Protein AF-A0A812ZUU6-F1 (afdb_monomer)

Sequence (434 aa):
MGDPSESELASIATLGDAANRVGLSGTDDDLQTRRGSFFTQLGVNSATNVSTTASPSPKATSSAASRKIKLNQVVSQVDETEIEPLSEADLLIMFARYEALFGKGQRPPNNREPTSEQLAALRSLIASNQVPYADFAIFSSYGTRIQKKLRFQGLALSRSGELVQTEMYGPSSLSSWKVSYGVYLNAMIMLDAADLGPLLQYRARIERMHERYGERTWALLYQADVRARLEELPRVRLELKLAHNAAISAAGTTPYDDARPWNEALRVLADRDKFWTEEFMEPAILIAADKTTVRMAIDNDAVIDRATPVSAAEGQRQNQLSGDEGMFKARPRNINRTGRYHEIAEGKYVLNRTGYKLCGAFQEGKCTETVQGTWCGKTPDLAHQCARCLGAHGMWKCPHADMPRVGWAEKKGKGKDKGDKGKGKGKRPRSIPY

Structure (mmCIF, N/CA/C/O backbone):
data_AF-A0A812ZUU6-F1
#
_entry.id   AF-A0A812ZUU6-F1
#
loop_
_atom_site.group_PDB
_atom_site.id
_atom_site.type_symbol
_atom_site.label_atom_id
_atom_site.label_alt_id
_atom_site.label_comp_id
_atom_site.label_asym_id
_atom_site.label_entity_id
_atom_site.label_seq_id
_atom_site.pdbx_PDB_ins_code
_atom_site.Cartn_x
_atom_site.Cartn_y
_atom_site.Cartn_z
_atom_site.occupancy
_atom_site.B_iso_or_equiv
_atom_site.auth_seq_id
_atom_site.auth_comp_id
_atom_site.auth_asym_id
_atom_site.auth_atom_id
_atom_site.pdbx_PDB_model_num
ATOM 1 N N . MET A 1 1 ? -17.576 -3.632 47.192 1.00 53.72 1 MET A N 1
ATOM 2 C CA . MET A 1 1 ? -18.615 -2.656 46.806 1.00 53.72 1 MET A CA 1
ATOM 3 C C . MET A 1 1 ? -19.671 -3.445 46.063 1.00 53.72 1 MET A C 1
ATOM 5 O O . MET A 1 1 ? -19.279 -4.216 45.200 1.00 53.72 1 MET A O 1
ATOM 9 N N . GLY A 1 2 ? -20.935 -3.374 46.484 1.00 68.75 2 GLY A N 1
ATOM 10 C CA . GLY A 1 2 ? -22.025 -4.034 45.759 1.00 68.75 2 GLY A CA 1
ATOM 11 C C . GLY A 1 2 ? -22.258 -3.364 44.407 1.00 68.75 2 GLY A C 1
ATOM 12 O O . GLY A 1 2 ? -21.901 -2.193 44.245 1.00 68.75 2 GLY A O 1
ATOM 13 N N . ASP A 1 3 ? -22.818 -4.109 43.457 1.00 70.50 3 ASP A N 1
ATOM 14 C CA . ASP A 1 3 ? -23.158 -3.563 42.146 1.00 70.50 3 ASP A CA 1
ATOM 15 C C . ASP A 1 3 ? -24.178 -2.419 42.292 1.00 70.50 3 ASP A C 1
ATOM 17 O O . ASP A 1 3 ? -25.116 -2.529 43.091 1.00 70.50 3 ASP A O 1
ATOM 21 N N . PRO A 1 4 ? -23.984 -1.296 41.576 1.00 75.19 4 PRO A N 1
ATOM 22 C CA . PRO A 1 4 ? -24.876 -0.147 41.654 1.00 75.19 4 PRO A CA 1
ATOM 23 C C . PRO A 1 4 ? -26.275 -0.513 41.150 1.00 75.19 4 PRO A C 1
ATOM 25 O O . PRO A 1 4 ? -26.420 -1.144 40.104 1.00 75.19 4 PRO A O 1
ATOM 28 N N . SER A 1 5 ? -27.309 -0.077 41.871 1.00 82.94 5 SER A N 1
ATOM 29 C CA . SER A 1 5 ? -28.690 -0.202 41.396 1.00 82.94 5 SER A CA 1
ATOM 30 C C . SER A 1 5 ? -28.923 0.660 40.146 1.00 82.94 5 SER A C 1
ATOM 32 O O . SER A 1 5 ? -28.261 1.677 39.929 1.00 82.94 5 SER A O 1
ATOM 34 N N . GLU A 1 6 ? -29.895 0.285 39.318 1.00 72.25 6 GLU A N 1
ATOM 35 C CA . GLU A 1 6 ? -30.216 0.990 38.067 1.00 72.25 6 GLU A CA 1
ATOM 36 C C . GLU A 1 6 ? -30.629 2.458 38.312 1.00 72.25 6 GLU A C 1
ATOM 38 O O . GLU A 1 6 ? -30.250 3.362 37.568 1.00 72.25 6 GLU A O 1
ATOM 43 N N . SER A 1 7 ? -31.298 2.723 39.440 1.00 75.31 7 SER A N 1
ATOM 44 C CA . SER A 1 7 ? -31.633 4.074 39.907 1.00 75.31 7 SER A CA 1
ATOM 45 C C . SER A 1 7 ? -30.414 4.901 40.321 1.00 75.31 7 SER A C 1
ATOM 47 O O . SER A 1 7 ? -30.426 6.123 40.201 1.00 75.31 7 SER A O 1
ATOM 49 N N . GLU A 1 8 ? -29.354 4.259 40.812 1.00 72.12 8 GLU A N 1
ATOM 50 C CA . GLU A 1 8 ? -28.120 4.949 41.187 1.00 72.12 8 GLU A CA 1
ATOM 51 C C . GLU A 1 8 ? -27.286 5.328 39.965 1.00 72.12 8 GLU A C 1
ATOM 53 O O . GLU A 1 8 ? -26.711 6.415 39.935 1.00 72.12 8 GLU A O 1
ATOM 58 N N . LEU A 1 9 ? -27.243 4.471 38.945 1.00 74.94 9 LEU A N 1
ATOM 59 C CA . LEU A 1 9 ? -26.586 4.789 37.675 1.00 74.94 9 LEU A CA 1
ATOM 60 C C . LEU A 1 9 ? -27.275 5.962 36.969 1.00 74.94 9 LEU A C 1
ATOM 62 O O . LEU A 1 9 ? -26.594 6.840 36.447 1.00 74.94 9 LEU A O 1
ATOM 66 N N . ALA A 1 10 ? -28.607 6.032 37.041 1.00 78.44 10 ALA A N 1
ATOM 67 C CA . ALA A 1 10 ? -29.386 7.138 36.487 1.00 78.44 10 ALA A CA 1
ATOM 68 C C . ALA A 1 10 ? -29.105 8.494 37.168 1.00 78.44 10 ALA A C 1
ATOM 70 O O . ALA A 1 10 ? -29.356 9.539 36.573 1.00 78.44 10 ALA A O 1
ATOM 71 N N . SER A 1 11 ? -28.571 8.496 38.396 1.00 78.31 11 SER A N 1
ATOM 72 C CA . SER A 1 11 ? -28.244 9.728 39.134 1.00 78.31 11 SER A CA 1
ATOM 73 C C . SER A 1 11 ? -26.885 10.345 38.769 1.00 78.31 11 SER A C 1
ATOM 75 O O . SER A 1 11 ? -26.598 11.471 39.169 1.00 78.31 11 SER A O 1
ATOM 77 N N . ILE A 1 12 ? -26.045 9.635 38.003 1.00 83.25 12 ILE A N 1
ATOM 78 C CA . ILE A 1 12 ? -24.722 10.107 37.576 1.00 83.25 12 ILE A CA 1
ATOM 79 C C . ILE A 1 12 ? -24.875 10.836 36.235 1.00 83.25 12 ILE A C 1
ATOM 81 O O . ILE A 1 12 ? -24.745 10.236 35.170 1.00 83.25 12 ILE A O 1
ATOM 85 N N . ALA A 1 13 ? -25.177 12.133 36.283 1.00 78.75 13 ALA A N 1
ATOM 86 C CA . ALA A 1 13 ? -25.381 12.945 35.080 1.00 78.75 13 ALA A CA 1
ATOM 87 C C . ALA A 1 13 ? -24.087 13.608 34.588 1.00 78.75 13 ALA A C 1
ATOM 89 O O . ALA A 1 13 ? -23.947 13.917 33.404 1.00 78.75 13 ALA A O 1
ATOM 90 N N . THR A 1 14 ? -23.133 13.833 35.492 1.00 81.62 14 THR A N 1
ATOM 91 C CA . THR A 1 14 ? -21.873 14.508 35.193 1.00 81.62 14 THR A CA 1
ATOM 92 C C . THR A 1 14 ? -20.665 13.695 35.648 1.00 81.62 14 THR A C 1
ATOM 94 O O . THR A 1 14 ? -20.725 12.858 36.552 1.00 81.62 14 THR A O 1
ATOM 97 N N . LEU A 1 15 ? -19.513 13.998 35.049 1.00 77.19 15 LEU A N 1
ATOM 98 C CA . LEU A 1 15 ? -18.213 13.496 35.501 1.00 77.19 15 LEU A CA 1
ATOM 99 C C . LEU A 1 15 ? -17.936 13.878 36.971 1.00 77.19 15 LEU A C 1
ATOM 101 O O . LEU A 1 15 ? -17.306 13.114 37.704 1.00 77.19 15 LEU A O 1
ATOM 105 N N . GLY A 1 16 ? -18.481 15.013 37.422 1.00 79.62 16 GLY A N 1
ATOM 106 C CA . GLY A 1 16 ? -18.464 15.448 38.816 1.00 79.62 16 GLY A CA 1
ATOM 107 C C . GLY A 1 16 ? -19.248 14.535 39.762 1.00 79.62 16 GLY A C 1
ATOM 108 O O . GLY A 1 16 ? -18.782 14.268 40.872 1.00 79.62 16 GLY A O 1
ATOM 109 N N . ASP A 1 17 ? -20.392 14.012 39.326 1.00 80.00 17 ASP A N 1
ATOM 110 C CA . ASP A 1 17 ? -21.218 13.083 40.111 1.00 80.00 17 ASP A CA 1
ATOM 111 C C . ASP A 1 17 ? -20.535 11.720 40.240 1.00 80.00 17 ASP A C 1
ATOM 113 O O . ASP A 1 17 ? -20.498 11.128 41.322 1.00 80.00 17 ASP A O 1
ATOM 117 N N . ALA A 1 18 ? -19.897 11.265 39.156 1.00 81.88 18 ALA A N 1
ATOM 118 C CA . ALA A 1 18 ? -19.089 10.051 39.161 1.00 81.88 18 ALA A CA 1
ATOM 119 C C . ALA A 1 18 ? -17.910 10.174 40.140 1.00 81.88 18 ALA A C 1
ATOM 121 O O . ALA A 1 18 ? -17.687 9.272 40.949 1.00 81.88 18 ALA A O 1
ATOM 122 N N . ALA A 1 19 ? -17.200 11.309 40.123 1.00 82.38 19 ALA A N 1
ATOM 123 C CA . ALA A 1 19 ? -16.091 11.584 41.037 1.00 82.38 19 ALA A CA 1
ATOM 124 C C . ALA A 1 19 ? -16.537 11.650 42.509 1.00 82.38 19 ALA A C 1
ATOM 126 O O . ALA A 1 19 ? -15.850 11.120 43.385 1.00 82.38 19 ALA A O 1
ATOM 127 N N . ASN A 1 20 ? -17.711 12.226 42.787 1.00 82.12 20 ASN A N 1
ATOM 128 C CA . ASN A 1 20 ? -18.296 12.229 44.130 1.00 82.12 20 ASN A CA 1
ATOM 129 C C . ASN A 1 20 ? -18.613 10.809 44.616 1.00 82.12 20 ASN A C 1
ATOM 131 O O . ASN A 1 20 ? -18.314 10.470 45.761 1.00 82.12 20 ASN A O 1
ATOM 135 N N . ARG A 1 21 ? -19.152 9.950 43.741 1.00 79.94 21 ARG A N 1
ATOM 136 C CA . ARG A 1 21 ? -19.482 8.558 44.077 1.00 79.94 21 ARG A CA 1
ATOM 137 C C . ARG A 1 21 ? -18.256 7.735 44.469 1.00 79.94 21 ARG A C 1
ATOM 139 O O . ARG A 1 21 ? -18.333 6.932 45.395 1.00 79.94 21 ARG A O 1
ATOM 146 N N . VAL A 1 22 ? -17.127 7.932 43.791 1.00 82.88 22 VAL A N 1
ATOM 147 C CA . VAL A 1 22 ? -15.868 7.236 44.119 1.00 82.88 22 VAL A CA 1
ATOM 148 C C . VAL A 1 22 ? -15.087 7.901 45.263 1.00 82.88 22 VAL A C 1
ATOM 150 O O . VAL A 1 22 ? -13.977 7.475 45.579 1.00 82.88 22 VAL A O 1
ATOM 153 N N . GLY A 1 23 ? -15.657 8.926 45.908 1.00 82.94 23 GLY A N 1
ATOM 154 C CA . GLY A 1 23 ? -15.071 9.588 47.073 1.00 82.94 23 GLY A CA 1
ATOM 155 C C . GLY A 1 23 ? -13.882 10.495 46.750 1.00 82.94 23 GLY A C 1
ATOM 156 O O . GLY A 1 23 ? -13.034 10.722 47.615 1.00 82.94 23 GLY A O 1
ATOM 157 N N . LEU A 1 24 ? -13.785 11.008 45.518 1.00 83.31 24 LEU A N 1
ATOM 158 C CA . LEU A 1 24 ? -12.762 11.991 45.164 1.00 83.31 24 LEU A CA 1
ATOM 159 C C . LEU A 1 24 ? -13.146 13.356 45.744 1.00 83.31 24 LEU A C 1
ATOM 161 O O . LEU A 1 24 ? -14.126 13.971 45.331 1.00 83.31 24 LEU A O 1
ATOM 165 N N . SER A 1 25 ? -12.357 13.836 46.704 1.00 80.62 25 SER A N 1
ATOM 166 C CA . SER A 1 25 ? -12.522 15.151 47.324 1.00 80.62 25 SER A CA 1
ATOM 167 C C . SER A 1 25 ? -11.703 16.231 46.608 1.00 80.62 25 SER A C 1
ATOM 169 O O . SER A 1 25 ? -10.634 15.952 46.053 1.00 80.62 25 SER A O 1
ATOM 171 N N . GLY A 1 26 ? -12.200 17.472 46.644 1.00 82.62 26 GLY A N 1
ATOM 172 C CA . GLY A 1 26 ? -11.538 18.651 46.075 1.00 82.62 26 GLY A CA 1
ATOM 173 C C . GLY A 1 26 ? -12.403 19.437 45.094 1.00 82.62 26 GLY A C 1
ATOM 174 O O . GLY A 1 26 ? -13.561 19.091 44.870 1.00 82.62 26 GLY A O 1
ATOM 175 N N . THR A 1 27 ? -11.834 20.494 44.517 1.00 80.06 27 THR A N 1
ATOM 176 C CA . THR A 1 27 ? -12.440 21.256 43.416 1.00 80.06 27 THR A CA 1
ATOM 177 C C . THR A 1 27 ? -11.918 20.750 42.072 1.00 80.06 27 THR A C 1
ATOM 179 O O . THR A 1 27 ? -10.781 20.287 41.982 1.00 80.06 27 THR A O 1
ATOM 182 N N . ASP A 1 28 ? -12.740 20.845 41.026 1.00 78.56 28 ASP A N 1
ATOM 183 C CA . ASP A 1 28 ? -12.438 20.272 39.702 1.00 78.56 28 ASP A CA 1
ATOM 184 C C . ASP A 1 28 ? -11.183 20.887 39.061 1.00 78.56 28 ASP A C 1
ATOM 186 O O . ASP A 1 28 ? -10.460 20.200 38.345 1.00 78.56 28 ASP A O 1
ATOM 190 N N . ASP A 1 29 ? -10.878 22.141 39.406 1.00 74.19 29 ASP A N 1
ATOM 191 C CA . ASP A 1 29 ? -9.773 22.913 38.828 1.00 74.19 29 ASP A CA 1
ATOM 192 C C . ASP A 1 29 ? -8.495 22.923 39.693 1.00 74.19 29 ASP A C 1
ATOM 194 O O . ASP A 1 29 ? -7.501 23.552 39.325 1.00 74.19 29 ASP A O 1
ATOM 198 N N . ASP A 1 30 ? -8.490 22.255 40.857 1.00 80.50 30 ASP A N 1
ATOM 199 C CA . ASP A 1 30 ? -7.316 22.222 41.741 1.00 80.50 30 ASP A CA 1
ATOM 200 C C . ASP A 1 30 ? -6.500 20.936 41.563 1.00 80.50 30 ASP A C 1
ATOM 202 O O . ASP A 1 30 ? -6.838 19.872 42.094 1.00 80.50 30 ASP A O 1
ATOM 206 N N . LEU A 1 31 ? -5.366 21.067 40.869 1.00 77.50 31 LEU A N 1
ATOM 207 C CA . LEU A 1 31 ? -4.384 20.005 40.625 1.00 77.50 31 LEU A CA 1
ATOM 208 C C . LEU A 1 31 ? -3.803 19.376 41.897 1.00 77.50 31 LEU A C 1
ATOM 210 O O . LEU A 1 31 ? -3.279 18.264 41.830 1.00 77.50 31 LEU A O 1
ATOM 214 N N . GLN A 1 32 ? -3.864 20.066 43.038 1.00 79.56 32 GLN A N 1
ATOM 215 C CA . GLN A 1 32 ? -3.385 19.535 44.316 1.00 79.56 32 GLN A CA 1
ATOM 216 C C . GLN A 1 32 ? -4.395 18.586 44.968 1.00 79.56 32 GLN A C 1
ATOM 218 O O . GLN A 1 32 ? -4.045 17.827 45.875 1.00 79.56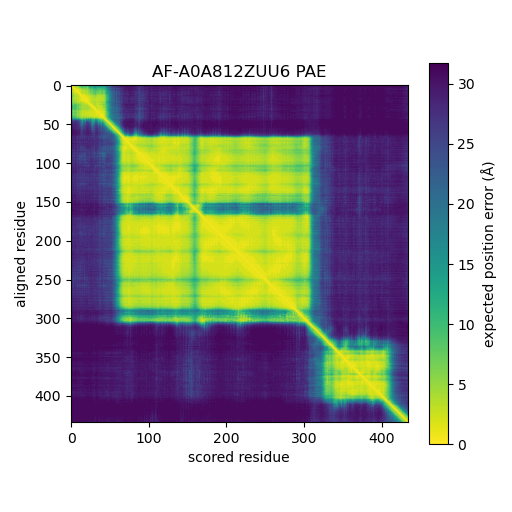 32 GLN A O 1
ATOM 223 N N . THR A 1 33 ? -5.643 18.583 44.500 1.00 84.31 33 THR A N 1
ATOM 224 C CA . THR A 1 33 ? -6.670 17.660 44.978 1.00 84.31 33 THR A CA 1
ATOM 225 C C . THR A 1 33 ? -6.730 16.407 44.113 1.00 84.31 33 THR A C 1
ATOM 227 O O . THR A 1 33 ? -6.472 16.430 42.908 1.00 84.31 33 THR A O 1
ATOM 230 N N . ARG A 1 34 ? -7.111 15.274 44.721 1.00 80.94 34 ARG A N 1
ATOM 231 C CA . ARG A 1 34 ? -7.276 14.010 43.983 1.00 80.94 34 ARG A CA 1
ATOM 232 C C . ARG A 1 34 ? -8.322 14.139 42.876 1.00 80.94 34 ARG A C 1
ATOM 234 O O . ARG A 1 34 ? -8.164 13.530 41.824 1.00 80.94 34 ARG A O 1
ATOM 241 N N . ARG A 1 35 ? -9.359 14.947 43.113 1.00 83.88 35 ARG A N 1
ATOM 242 C CA . ARG A 1 35 ? -10.421 15.236 42.151 1.00 83.88 35 ARG A CA 1
ATOM 243 C C . ARG A 1 35 ? -9.925 16.071 40.963 1.00 83.88 35 ARG A C 1
ATOM 245 O O . ARG A 1 35 ? -10.105 15.635 39.830 1.00 83.88 35 ARG A O 1
ATOM 252 N N . GLY A 1 36 ? -9.231 17.187 41.189 1.00 81.62 36 GLY A N 1
ATOM 253 C CA . GLY A 1 36 ? -8.725 18.018 40.087 1.00 81.62 36 GLY A CA 1
ATOM 254 C C . GLY A 1 36 ? -7.583 17.373 39.289 1.00 81.62 36 GLY A C 1
ATOM 255 O O . GLY A 1 36 ? -7.531 17.488 38.063 1.00 81.62 36 GLY A O 1
ATOM 256 N N . SER A 1 37 ? -6.716 16.586 39.939 1.00 81.25 37 SER A N 1
ATOM 257 C CA . SER A 1 37 ? -5.702 15.781 39.238 1.00 81.25 37 SER A CA 1
ATOM 258 C C . SER A 1 37 ? -6.334 14.718 38.323 1.00 81.25 37 SER A C 1
ATOM 260 O O . SER A 1 37 ? -5.906 14.555 37.179 1.00 81.25 37 SER A O 1
ATOM 262 N N . PHE A 1 38 ? -7.394 14.047 38.790 1.00 81.31 38 PHE A N 1
ATOM 263 C CA . PHE A 1 38 ? -8.154 13.073 38.002 1.00 81.31 38 PHE A CA 1
ATOM 264 C C . PHE A 1 38 ? -8.824 13.715 36.777 1.00 81.31 38 PHE A C 1
ATOM 266 O O . PHE A 1 38 ? -8.676 13.204 35.668 1.00 81.31 38 PHE A O 1
ATOM 273 N N . PHE A 1 39 ? -9.486 14.867 36.929 1.00 81.25 39 PHE A N 1
ATOM 274 C CA . PHE A 1 39 ? -10.107 15.560 35.790 1.00 81.25 39 PHE A CA 1
ATOM 275 C C . PHE A 1 39 ? -9.096 16.090 34.772 1.00 81.25 39 PHE A C 1
ATOM 277 O O . PHE A 1 39 ? -9.341 16.012 33.567 1.00 81.25 39 PHE A O 1
ATOM 284 N N . THR A 1 40 ? -7.920 16.518 35.234 1.00 80.06 40 THR A N 1
ATOM 285 C CA . THR A 1 40 ? -6.826 16.943 34.350 1.00 80.06 40 THR A CA 1
ATOM 286 C 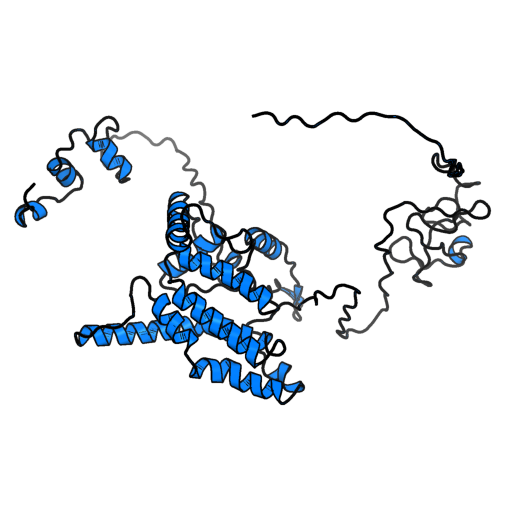C . THR A 1 40 ? -6.277 15.777 33.527 1.00 80.06 40 THR A C 1
ATOM 288 O O . THR A 1 40 ? -6.041 15.929 32.330 1.00 80.06 40 THR A O 1
ATOM 291 N N . GLN A 1 41 ? -6.114 14.592 34.127 1.00 78.00 41 GLN A N 1
ATOM 292 C CA . GLN A 1 41 ? -5.703 13.388 33.389 1.00 78.00 41 GLN A CA 1
ATOM 293 C C . GLN A 1 41 ? -6.737 12.956 32.342 1.00 78.00 41 GLN A C 1
ATOM 295 O O . GLN A 1 41 ? -6.366 12.383 31.320 1.00 78.00 41 GLN A O 1
ATOM 300 N N . LEU A 1 42 ? -8.015 13.262 32.572 1.00 76.56 42 LEU A N 1
ATOM 301 C CA . LEU A 1 42 ? -9.104 13.007 31.630 1.00 76.56 42 LEU A CA 1
ATOM 302 C C . LEU A 1 42 ? -9.293 14.124 30.588 1.00 76.56 42 LEU A C 1
ATOM 304 O O . LEU A 1 42 ? -10.179 14.018 29.744 1.00 76.56 42 LEU A O 1
ATOM 308 N N . GLY A 1 43 ? -8.471 15.180 30.619 1.00 68.06 43 GLY A N 1
ATOM 309 C CA . GLY A 1 43 ? -8.538 16.292 29.667 1.00 68.06 43 GLY A CA 1
ATOM 310 C C . GLY A 1 43 ? -9.768 17.192 29.830 1.00 68.06 43 GLY A C 1
ATOM 311 O O . GLY A 1 43 ? -10.097 17.946 28.913 1.00 68.06 43 GLY A O 1
ATOM 312 N N . VAL A 1 44 ? -10.452 17.128 30.977 1.00 64.81 44 VAL A N 1
ATOM 313 C CA . VAL A 1 44 ? -11.629 17.951 31.273 1.00 64.81 44 VAL A CA 1
ATOM 314 C C . VAL A 1 44 ? -11.158 19.285 31.852 1.00 64.81 44 VAL A C 1
ATOM 316 O O . VAL A 1 44 ? -11.031 19.440 33.060 1.00 64.81 44 VAL A O 1
ATOM 319 N N . ASN A 1 45 ? -10.872 20.254 30.982 1.00 49.34 45 ASN A N 1
ATOM 320 C CA . ASN A 1 45 ? -10.666 21.642 31.398 1.00 49.34 45 ASN A CA 1
ATOM 321 C C . ASN A 1 45 ? -12.029 22.345 31.442 1.00 49.34 45 ASN A C 1
ATOM 323 O O . ASN A 1 45 ? -12.578 22.697 30.395 1.00 49.34 45 ASN A O 1
ATOM 327 N N . SER A 1 46 ? -12.583 22.551 32.637 1.00 41.31 46 SER A N 1
ATOM 328 C CA . SER A 1 46 ? -13.808 23.333 32.827 1.00 41.31 46 SER A CA 1
ATOM 329 C C . SER A 1 46 ? -13.528 24.817 32.580 1.00 41.31 46 SER A C 1
ATOM 331 O O . SER A 1 46 ? -13.133 25.557 33.473 1.00 41.31 46 SER A O 1
ATOM 333 N N . ALA A 1 47 ? -13.740 25.285 31.351 1.00 37.81 47 ALA A N 1
ATOM 334 C CA . ALA A 1 47 ? -13.734 26.709 31.030 1.00 37.81 47 ALA A CA 1
ATOM 335 C C . ALA A 1 47 ? -15.109 27.154 30.518 1.00 37.81 47 ALA A C 1
ATOM 337 O O . ALA A 1 47 ? -15.327 27.215 29.316 1.00 37.81 47 ALA A O 1
ATOM 338 N N . THR A 1 48 ? -16.011 27.487 31.446 1.00 33.28 48 THR A N 1
ATOM 339 C CA . THR A 1 48 ? -17.192 28.375 31.297 1.00 33.28 48 THR A CA 1
ATOM 340 C C . THR A 1 48 ? -17.775 28.541 32.708 1.00 33.28 48 THR A C 1
ATOM 342 O O . THR A 1 48 ? -17.935 27.539 33.386 1.00 33.28 48 THR A O 1
ATOM 345 N N . ASN A 1 49 ? -18.128 29.690 33.284 1.00 33.94 49 ASN A N 1
ATOM 346 C CA . ASN A 1 49 ? -18.556 30.993 32.786 1.00 33.94 49 ASN A CA 1
ATOM 347 C C . ASN A 1 49 ? -18.409 31.989 33.960 1.00 33.94 49 ASN A C 1
ATOM 349 O O . ASN A 1 49 ? -19.070 31.795 34.978 1.00 33.94 49 ASN A O 1
ATOM 353 N N . VAL A 1 50 ? -17.636 33.074 33.835 1.00 31.98 50 VAL A N 1
ATOM 354 C CA . VAL A 1 50 ? -17.854 34.280 34.660 1.00 31.98 50 VAL A CA 1
ATOM 355 C C . VAL A 1 50 ? -17.691 35.509 33.776 1.00 31.98 50 VAL A C 1
ATOM 357 O O . VAL A 1 50 ? -16.625 35.781 33.230 1.00 31.98 50 VAL A O 1
ATOM 360 N N . SER A 1 51 ? -18.799 36.231 33.634 1.00 32.28 51 SER A N 1
ATOM 361 C CA . SER A 1 51 ? -18.901 37.526 32.978 1.00 32.28 51 SER A CA 1
ATOM 362 C C . SER A 1 51 ? -18.278 38.605 33.863 1.00 32.28 51 SER A C 1
ATOM 364 O O . SER A 1 51 ? -18.851 38.964 34.889 1.00 32.28 51 SER A O 1
ATOM 366 N N . THR A 1 52 ? -17.152 39.175 33.441 1.00 29.88 52 THR A N 1
ATOM 367 C CA . THR A 1 52 ? -16.707 40.503 33.882 1.00 29.88 52 THR A CA 1
ATOM 368 C C . THR A 1 52 ? -16.219 41.305 32.683 1.00 29.88 52 THR A C 1
ATOM 370 O O . THR A 1 52 ? -15.317 40.922 31.943 1.00 29.88 52 THR A O 1
ATOM 373 N N . THR A 1 53 ? -16.878 42.441 32.482 1.00 34.22 53 THR A N 1
ATOM 374 C CA . THR A 1 53 ? -16.579 43.462 31.482 1.00 34.22 53 THR A CA 1
ATOM 375 C C . THR A 1 53 ? -15.194 44.063 31.717 1.00 34.22 53 THR A C 1
ATOM 377 O O . THR A 1 53 ? -15.005 44.831 32.660 1.00 34.22 53 THR A O 1
ATOM 380 N N . ALA A 1 54 ? -14.248 43.769 30.828 1.00 31.75 54 ALA A N 1
ATOM 381 C CA . ALA A 1 54 ? -13.032 44.552 30.642 1.00 31.75 54 ALA A CA 1
ATOM 382 C C . ALA A 1 54 ? -12.697 44.632 29.144 1.00 31.75 54 ALA A C 1
ATOM 384 O O . ALA A 1 54 ? -12.742 43.637 28.424 1.00 31.75 54 ALA A O 1
ATOM 385 N N . SER A 1 55 ? -12.415 45.855 28.695 1.00 29.30 55 SER A N 1
ATOM 386 C CA . SER A 1 55 ? -12.159 46.261 27.307 1.00 29.30 55 SER A CA 1
ATOM 387 C C . SER A 1 55 ? -11.072 45.413 26.615 1.00 29.30 55 SER A C 1
ATOM 389 O O . SER A 1 55 ? -10.074 45.079 27.260 1.00 29.30 55 SER A O 1
ATOM 391 N N . PRO A 1 56 ? -11.200 45.078 25.315 1.00 38.69 56 PRO A N 1
ATOM 392 C CA . PRO A 1 56 ? -10.260 44.184 24.654 1.00 38.69 56 PRO A CA 1
ATOM 393 C C . PRO A 1 56 ? -8.975 44.922 24.255 1.00 38.69 56 PRO A C 1
ATOM 395 O O . PRO A 1 56 ? -8.964 45.741 23.339 1.00 38.69 56 PRO A O 1
ATOM 398 N N . SER A 1 57 ? -7.861 44.567 24.896 1.00 31.94 57 SER A N 1
ATOM 399 C CA . SER A 1 57 ? -6.549 44.648 24.243 1.00 31.94 57 SER A CA 1
ATOM 400 C C . SER A 1 57 ? -6.450 43.509 23.224 1.00 31.94 57 SER A C 1
ATOM 402 O O . SER A 1 57 ? -6.796 42.373 23.568 1.00 31.94 57 SER A O 1
ATOM 404 N N . PRO A 1 58 ? -5.977 43.752 21.988 1.00 37.94 58 PRO A N 1
ATOM 405 C CA . PRO A 1 58 ? -5.913 42.721 20.967 1.00 37.94 58 PRO A CA 1
ATOM 406 C C . PRO A 1 58 ? -4.804 41.734 21.337 1.00 37.94 58 PRO A C 1
ATOM 408 O O . PRO A 1 58 ? -3.624 41.960 21.072 1.00 37.94 58 PRO A O 1
ATOM 411 N N . LYS A 1 59 ? -5.174 40.613 21.962 1.00 34.69 59 LYS A N 1
ATOM 412 C CA . LYS A 1 59 ? -4.317 39.431 21.946 1.00 34.69 59 LYS A CA 1
ATOM 413 C C . LYS A 1 59 ? -4.322 38.923 20.515 1.00 34.69 59 LYS A C 1
ATOM 415 O O . LYS A 1 59 ? -5.309 38.360 20.055 1.00 34.69 59 LYS A O 1
ATOM 420 N N . ALA A 1 60 ? -3.218 39.165 19.820 1.00 39.41 60 ALA A N 1
ATOM 421 C CA . ALA A 1 60 ? -2.897 38.479 18.587 1.00 39.41 60 ALA A CA 1
ATOM 422 C C . ALA A 1 60 ? -2.922 36.969 18.862 1.00 39.41 60 ALA A C 1
ATOM 424 O O . ALA A 1 60 ? -1.989 36.405 19.431 1.00 39.41 60 ALA A O 1
ATOM 425 N N . THR A 1 61 ? -4.015 36.316 18.486 1.00 35.56 61 THR A N 1
ATOM 426 C CA . THR A 1 61 ? -4.056 34.875 18.289 1.00 35.56 61 THR A CA 1
ATOM 427 C C . THR A 1 61 ? -3.198 34.603 17.065 1.00 35.56 61 THR A C 1
ATOM 429 O O . THR A 1 61 ? -3.664 34.623 15.930 1.00 35.56 61 THR A O 1
ATOM 432 N N . SER A 1 62 ? -1.906 34.370 17.277 1.00 40.53 62 SER A N 1
ATOM 433 C CA . SER A 1 62 ? -1.133 33.604 16.315 1.00 40.53 62 SER A CA 1
ATOM 434 C C . SER A 1 62 ? -1.695 32.184 16.355 1.00 40.53 62 SER A C 1
ATOM 436 O O . SER A 1 62 ? -1.255 31.356 17.152 1.00 40.53 62 SER A O 1
ATOM 438 N N . SER A 1 63 ? -2.713 31.903 15.541 1.00 43.38 63 SER A N 1
ATOM 439 C CA . SER A 1 63 ? -3.035 30.531 15.172 1.00 43.38 63 SER A CA 1
ATOM 440 C C . SER A 1 63 ? -1.819 30.003 14.416 1.00 43.38 63 SER A C 1
ATOM 442 O O . SER A 1 63 ? -1.678 30.224 13.211 1.00 43.38 63 SER A O 1
ATOM 444 N N . ALA A 1 64 ? -0.873 29.402 15.137 1.00 51.84 64 ALA A N 1
ATOM 445 C CA . ALA A 1 64 ? 0.198 28.649 14.515 1.00 51.84 64 ALA A CA 1
ATOM 446 C C . ALA A 1 64 ? -0.487 27.568 13.677 1.00 51.84 64 ALA A C 1
ATOM 448 O O . ALA A 1 64 ? -1.134 26.681 14.230 1.00 51.84 64 ALA A O 1
ATOM 449 N N . ALA A 1 65 ? -0.436 27.709 12.352 1.00 56.88 65 ALA A N 1
ATOM 450 C CA . ALA A 1 65 ? -0.994 26.722 11.446 1.00 56.88 65 ALA A CA 1
ATOM 451 C C . ALA A 1 65 ? -0.385 25.360 11.805 1.00 56.88 65 ALA A C 1
ATOM 453 O O . ALA A 1 65 ? 0.843 25.214 11.809 1.00 56.88 65 ALA A O 1
ATOM 454 N N . SER A 1 66 ? -1.233 24.397 12.168 1.00 74.06 66 SER A N 1
ATOM 455 C CA . SER A 1 66 ? -0.804 23.031 12.450 1.00 74.06 66 SER A CA 1
ATOM 456 C C . SER A 1 66 ? -0.056 22.483 11.233 1.00 74.06 66 SER A C 1
ATOM 458 O O . SER A 1 66 ? -0.379 22.781 10.079 1.00 74.06 66 SER A O 1
ATOM 460 N N . ARG A 1 67 ? 1.022 21.729 11.474 1.00 85.81 67 ARG A N 1
ATOM 461 C CA . ARG A 1 67 ? 1.808 21.129 10.392 1.00 85.81 67 ARG A CA 1
ATOM 462 C C . ARG A 1 67 ? 0.944 20.086 9.690 1.00 85.81 67 ARG A C 1
ATOM 464 O O . ARG A 1 67 ? 0.777 19.002 10.224 1.00 85.81 67 ARG A O 1
ATOM 471 N N . LYS A 1 68 ? 0.505 20.361 8.466 1.00 93.00 68 LYS A N 1
ATOM 472 C CA . LYS A 1 68 ? -0.276 19.407 7.671 1.00 93.00 68 LYS A CA 1
ATOM 473 C C . LYS A 1 68 ? 0.590 18.461 6.838 1.00 93.00 68 LYS A C 1
ATOM 475 O O . LYS A 1 68 ? 1.703 18.807 6.427 1.00 93.00 68 LYS A O 1
ATOM 480 N N . ILE A 1 69 ? 0.061 17.273 6.563 1.00 93.69 69 ILE A N 1
ATOM 481 C CA . ILE A 1 69 ? 0.638 16.257 5.672 1.00 93.69 69 ILE A CA 1
ATOM 482 C C . ILE A 1 69 ? -0.289 16.111 4.463 1.00 93.69 69 ILE A C 1
ATOM 484 O O . ILE A 1 69 ? -1.492 15.959 4.637 1.00 93.69 69 ILE A O 1
ATOM 488 N N . LYS A 1 70 ? 0.260 16.132 3.245 1.00 94.31 70 LYS A N 1
ATOM 489 C CA . LYS A 1 70 ? -0.507 15.884 2.014 1.00 94.31 70 LYS A CA 1
ATOM 490 C C . LYS A 1 70 ? -0.467 14.408 1.642 1.00 94.31 70 LYS A C 1
ATOM 492 O O . LYS A 1 70 ? 0.631 13.856 1.529 1.00 94.31 70 LYS A O 1
ATOM 497 N N . LEU A 1 71 ? -1.624 13.786 1.413 1.00 94.38 71 LEU A N 1
ATOM 498 C CA . LEU A 1 71 ? -1.705 12.367 1.048 1.00 94.38 71 LEU A CA 1
ATOM 499 C C . LEU A 1 71 ? -0.994 12.066 -0.278 1.00 94.38 71 LEU A C 1
ATOM 501 O O . LEU A 1 71 ? -0.359 11.011 -0.386 1.00 94.38 71 LEU A O 1
ATOM 505 N N . ASN A 1 72 ? -0.969 13.034 -1.206 1.00 91.62 72 ASN A N 1
ATOM 506 C CA . ASN A 1 72 ? -0.302 12.901 -2.501 1.00 91.62 72 ASN A CA 1
ATOM 507 C C . ASN A 1 72 ? 1.228 12.733 -2.402 1.00 91.62 72 ASN A C 1
ATOM 509 O O . ASN A 1 72 ? 1.904 12.385 -3.367 1.00 91.62 72 ASN A O 1
ATOM 513 N N . GLN A 1 73 ? 1.797 13.003 -1.221 1.00 90.38 73 GLN A N 1
ATOM 514 C CA . GLN A 1 73 ? 3.222 12.840 -0.934 1.00 90.38 73 GLN A CA 1
ATOM 515 C C . GLN A 1 73 ? 3.535 11.537 -0.190 1.00 90.38 73 GLN A C 1
ATOM 517 O O . GLN A 1 73 ? 4.704 11.291 0.119 1.00 90.38 73 GLN A O 1
ATOM 522 N N . VAL A 1 74 ? 2.520 10.734 0.154 1.00 93.69 74 VAL A N 1
ATOM 523 C CA . VAL A 1 74 ? 2.677 9.626 1.106 1.00 93.69 74 VAL A CA 1
ATOM 524 C C . VAL A 1 74 ? 2.022 8.322 0.650 1.00 93.69 74 VAL A C 1
ATOM 526 O O . VAL A 1 74 ? 2.700 7.297 0.677 1.00 93.69 74 VAL A O 1
ATOM 529 N N . VAL A 1 75 ? 0.737 8.327 0.273 1.00 94.81 75 VAL A N 1
ATOM 530 C CA . VAL A 1 75 ? -0.057 7.092 0.051 1.00 94.81 75 VAL A CA 1
ATOM 531 C C . VAL A 1 75 ? -0.683 6.974 -1.334 1.00 94.81 75 VAL A C 1
ATOM 533 O O . VAL A 1 75 ? -0.951 5.863 -1.769 1.00 94.81 75 VAL A O 1
ATOM 536 N N . SER A 1 76 ? -0.902 8.077 -2.040 1.00 92.88 76 SER A N 1
ATOM 537 C CA . SER A 1 76 ? -1.456 8.103 -3.399 1.00 92.88 76 SER A CA 1
ATOM 538 C C . SER A 1 76 ? -0.717 9.165 -4.203 1.00 92.88 76 SER A C 1
ATOM 540 O O . SER A 1 76 ? -0.196 10.087 -3.601 1.00 92.88 76 SER A O 1
ATOM 542 N N . GLN A 1 77 ? -0.626 9.075 -5.528 1.00 89.25 77 GLN A N 1
ATOM 543 C CA . GLN A 1 77 ? -0.048 10.158 -6.343 1.00 89.25 77 GLN A CA 1
ATOM 544 C C . GLN A 1 77 ? -1.081 11.219 -6.751 1.00 89.25 77 GLN A C 1
ATOM 546 O O . GLN A 1 77 ? -0.708 12.269 -7.266 1.00 89.25 77 GLN A O 1
ATOM 551 N N . VAL A 1 78 ? -2.368 10.970 -6.481 1.00 88.69 78 VAL A N 1
ATOM 552 C CA . VAL A 1 78 ? -3.490 11.804 -6.950 1.00 88.69 78 VAL A CA 1
ATOM 553 C C . VAL A 1 78 ? -4.345 12.394 -5.823 1.00 88.69 78 VAL A C 1
ATOM 555 O O . VAL A 1 78 ? -5.166 13.268 -6.074 1.00 88.69 78 VAL A O 1
ATOM 558 N N . ASP A 1 79 ? -4.172 11.939 -4.579 1.00 91.06 79 ASP A N 1
ATOM 559 C CA . ASP A 1 79 ? -5.000 12.375 -3.446 1.00 91.06 79 ASP A CA 1
ATOM 560 C C . ASP A 1 79 ? -4.435 13.634 -2.770 1.00 91.06 79 ASP A C 1
ATOM 562 O O . ASP A 1 79 ? -3.500 13.568 -1.975 1.00 91.06 79 ASP A O 1
ATOM 566 N N . GLU A 1 80 ? -4.991 14.806 -3.065 1.00 92.81 80 GLU A N 1
ATOM 567 C CA . GLU A 1 80 ? -4.504 16.081 -2.519 1.00 92.81 80 GLU A CA 1
ATOM 568 C C . GLU A 1 80 ? -4.944 16.373 -1.074 1.00 92.81 80 GLU A C 1
ATOM 570 O O . GLU A 1 80 ? -4.621 17.440 -0.544 1.00 92.81 80 GLU A O 1
ATOM 575 N N . THR A 1 81 ? -5.647 15.444 -0.417 1.00 94.69 81 THR A N 1
ATOM 576 C CA . THR A 1 81 ? -6.175 15.643 0.937 1.00 94.69 81 THR A CA 1
ATOM 577 C C . THR A 1 81 ? -5.063 15.988 1.930 1.00 94.69 81 THR A C 1
ATOM 579 O O . THR A 1 81 ? -3.980 15.392 1.938 1.00 94.69 81 THR A O 1
ATOM 582 N N . GLU A 1 82 ? -5.342 16.964 2.795 1.00 96.25 82 GLU A N 1
ATOM 583 C CA . GLU A 1 82 ? -4.456 17.374 3.880 1.00 96.25 82 GLU A CA 1
ATOM 584 C C . GLU A 1 82 ? -4.929 16.794 5.211 1.00 96.25 82 GLU A C 1
ATOM 586 O O . GLU A 1 82 ? -6.094 16.938 5.578 1.00 96.25 82 GLU A O 1
ATOM 591 N N . ILE A 1 83 ? -4.008 16.187 5.956 1.00 95.88 83 ILE A N 1
ATOM 592 C CA . ILE A 1 83 ? -4.287 15.558 7.247 1.00 95.88 83 ILE A CA 1
ATOM 593 C C . ILE A 1 83 ? -3.364 16.088 8.342 1.00 95.88 83 ILE A C 1
ATOM 595 O O . ILE A 1 83 ? -2.289 16.638 8.078 1.00 95.88 83 ILE A O 1
ATOM 599 N N . GLU A 1 84 ?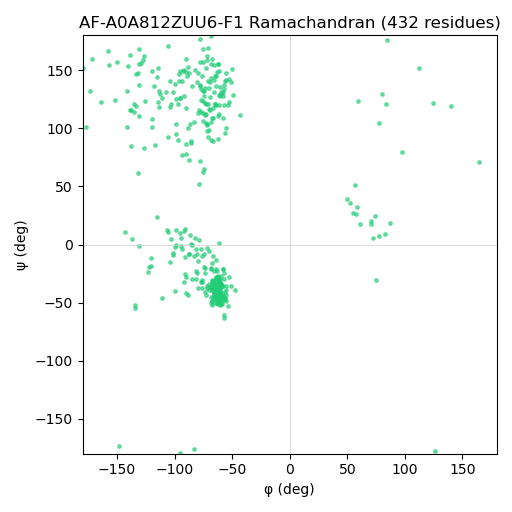 -3.778 15.869 9.584 1.00 94.12 84 GLU A N 1
ATOM 600 C CA . GLU A 1 84 ? -2.995 16.197 10.771 1.00 94.12 84 GLU A CA 1
ATOM 601 C C . GLU A 1 84 ? -1.957 15.099 11.087 1.00 94.12 84 GLU A C 1
ATOM 603 O O . GLU A 1 84 ? -2.162 13.921 10.769 1.00 94.12 84 GLU A O 1
ATOM 608 N N . PRO A 1 85 ? -0.817 15.457 11.702 1.00 94.19 85 PRO A N 1
ATOM 609 C CA . PRO A 1 85 ? 0.216 14.509 12.080 1.00 94.19 85 PRO A CA 1
ATOM 610 C C . PRO A 1 85 ? -0.210 13.704 13.313 1.00 94.19 85 PRO A C 1
ATOM 612 O O . PRO A 1 85 ? -1.023 14.147 14.123 1.00 94.19 85 PRO A O 1
ATOM 615 N N . LEU A 1 86 ? 0.377 12.518 13.485 1.00 94.69 86 LEU A N 1
ATOM 616 C CA . LEU A 1 86 ? 0.144 11.702 14.678 1.00 94.69 86 LEU A CA 1
ATOM 617 C C . LEU A 1 86 ? 0.746 12.345 15.927 1.00 94.69 86 LEU A C 1
ATOM 619 O O . LEU A 1 86 ? 1.849 12.896 15.884 1.00 94.69 86 LEU A O 1
ATOM 623 N N . SER A 1 87 ? 0.044 12.197 17.051 1.00 95.19 87 SER A N 1
ATOM 624 C CA . SER A 1 87 ? 0.596 12.513 18.364 1.00 95.19 87 SER A CA 1
ATOM 625 C C . SER A 1 87 ? 1.640 11.471 18.788 1.00 95.19 87 SER A C 1
ATOM 627 O O . SER A 1 87 ? 1.636 10.329 18.320 1.00 95.19 87 SER A O 1
ATOM 629 N N . GLU A 1 88 ? 2.528 11.838 19.713 1.00 94.00 88 GLU A N 1
ATOM 630 C CA . GLU A 1 88 ? 3.489 10.891 20.294 1.00 94.00 88 GLU A CA 1
ATOM 631 C C . GLU A 1 88 ? 2.780 9.741 21.030 1.00 94.00 88 GLU A C 1
ATOM 633 O O . GLU A 1 88 ? 3.186 8.587 20.906 1.00 94.00 88 GLU A O 1
ATOM 638 N N . ALA A 1 89 ? 1.672 10.033 21.721 1.00 95.31 89 ALA A N 1
ATOM 639 C CA . ALA A 1 89 ? 0.862 9.031 22.409 1.00 95.31 89 ALA A CA 1
ATOM 640 C C . ALA A 1 89 ? 0.294 7.981 21.439 1.00 95.31 89 ALA A C 1
ATOM 642 O O . ALA A 1 89 ? 0.372 6.782 21.712 1.00 95.31 89 ALA A O 1
ATOM 643 N N . ASP A 1 90 ? -0.208 8.412 20.278 1.00 95.62 90 ASP A N 1
ATOM 644 C CA . ASP A 1 90 ? -0.683 7.491 19.243 1.00 95.62 90 ASP A CA 1
ATOM 645 C C . ASP A 1 90 ? 0.450 6.591 18.733 1.00 95.62 90 ASP A C 1
ATOM 647 O O . ASP A 1 90 ? 0.263 5.384 18.586 1.00 95.62 90 ASP A O 1
ATOM 651 N N . LEU A 1 91 ? 1.640 7.154 18.495 1.00 95.31 91 LEU A N 1
ATOM 652 C CA . LEU A 1 91 ? 2.798 6.376 18.048 1.00 95.31 91 LEU A CA 1
ATOM 653 C C . LEU A 1 91 ? 3.201 5.320 19.083 1.00 95.31 91 LEU A C 1
ATOM 655 O O . LEU A 1 91 ? 3.491 4.185 18.706 1.00 95.31 91 LEU A O 1
ATOM 659 N N . LEU A 1 92 ? 3.180 5.650 20.378 1.00 95.81 92 LEU A N 1
ATOM 660 C CA . LEU A 1 92 ? 3.465 4.685 21.444 1.00 95.81 92 LEU A CA 1
ATOM 661 C C . LEU A 1 92 ? 2.475 3.511 21.431 1.00 95.81 92 LEU A C 1
ATOM 663 O O . LEU A 1 92 ? 2.906 2.362 21.526 1.00 95.81 92 LEU A O 1
ATOM 667 N N . ILE A 1 93 ? 1.178 3.775 21.240 1.00 97.00 93 ILE A N 1
ATOM 668 C CA . ILE A 1 93 ? 0.153 2.724 21.107 1.00 97.00 93 ILE A CA 1
ATOM 669 C C . ILE A 1 93 ? 0.431 1.851 19.877 1.00 97.00 93 ILE A C 1
ATOM 671 O O . ILE A 1 93 ? 0.372 0.623 19.950 1.00 97.00 93 ILE A O 1
ATOM 675 N N . MET A 1 94 ? 0.776 2.471 18.749 1.00 97.50 94 MET A N 1
ATOM 676 C CA . MET A 1 94 ? 1.088 1.768 17.504 1.00 97.50 94 MET A CA 1
ATOM 677 C C . MET A 1 94 ? 2.303 0.839 17.640 1.00 97.50 94 MET A C 1
ATOM 679 O O . MET A 1 94 ? 2.260 -0.307 17.189 1.00 97.50 94 MET A O 1
ATOM 683 N N . PHE A 1 95 ? 3.373 1.287 18.303 1.00 95.88 95 PHE A N 1
ATOM 684 C CA . PHE A 1 95 ? 4.527 0.430 18.593 1.00 95.88 95 PHE A CA 1
ATOM 685 C C . PHE A 1 95 ? 4.196 -0.665 19.612 1.00 95.88 95 PHE A C 1
ATOM 687 O O . PHE A 1 95 ? 4.636 -1.797 19.431 1.00 95.88 95 PHE A O 1
ATOM 694 N N . ALA A 1 96 ? 3.375 -0.380 20.627 1.00 96.56 96 ALA A N 1
ATOM 695 C CA . ALA A 1 96 ? 2.933 -1.393 21.584 1.00 96.56 96 ALA A CA 1
ATOM 696 C C . ALA A 1 96 ? 2.157 -2.536 20.903 1.00 96.56 96 ALA A C 1
ATOM 698 O O . ALA A 1 96 ? 2.357 -3.700 21.242 1.00 96.56 96 ALA A O 1
ATOM 699 N N . ARG A 1 97 ? 1.332 -2.231 19.892 1.00 96.56 97 ARG A N 1
ATOM 700 C CA . ARG A 1 97 ? 0.641 -3.243 19.069 1.00 96.56 97 ARG A CA 1
ATOM 701 C C . ARG A 1 97 ? 1.612 -4.111 18.272 1.00 96.56 97 ARG A C 1
ATOM 703 O O . ARG A 1 97 ? 1.441 -5.325 18.213 1.00 96.56 97 ARG A O 1
ATOM 710 N N . TYR A 1 98 ? 2.655 -3.510 17.699 1.00 96.38 98 TYR A N 1
ATOM 711 C CA . TYR A 1 98 ? 3.711 -4.271 17.030 1.00 96.38 98 TYR A CA 1
ATOM 712 C C . TYR A 1 98 ? 4.445 -5.199 18.011 1.00 96.38 98 TYR A C 1
ATOM 714 O O . TYR A 1 98 ? 4.622 -6.384 17.729 1.00 96.38 98 TYR A O 1
ATOM 722 N N . GLU A 1 99 ? 4.831 -4.691 19.184 1.00 96.38 99 GLU A N 1
ATOM 723 C CA . GLU A 1 99 ? 5.494 -5.486 20.225 1.00 96.38 99 GLU A CA 1
ATOM 724 C C . GLU A 1 99 ? 4.614 -6.625 20.751 1.00 96.38 99 GLU A C 1
ATOM 726 O O . GLU A 1 99 ? 5.124 -7.710 21.030 1.00 96.38 99 GLU A O 1
ATOM 731 N N . ALA A 1 100 ? 3.299 -6.422 20.850 1.00 95.94 100 ALA A N 1
ATOM 732 C CA . ALA A 1 100 ? 2.369 -7.471 21.262 1.00 95.94 100 ALA A CA 1
ATOM 733 C C . ALA A 1 100 ? 2.410 -8.688 20.322 1.00 95.94 100 ALA A C 1
ATOM 735 O O . ALA A 1 100 ? 2.267 -9.821 20.776 1.00 95.94 100 ALA A O 1
ATOM 736 N N . LEU A 1 101 ? 2.648 -8.461 19.026 1.00 95.12 101 LEU A N 1
ATOM 737 C CA . LEU A 1 101 ? 2.696 -9.517 18.019 1.00 95.12 101 LEU A CA 1
ATOM 738 C C . LEU A 1 101 ? 4.101 -10.112 17.829 1.00 95.12 101 LEU A C 1
ATOM 740 O O . LEU A 1 101 ? 4.240 -11.323 17.673 1.00 95.12 101 LEU A O 1
ATOM 744 N N . PHE A 1 102 ? 5.142 -9.275 17.815 1.00 94.31 102 PHE A N 1
ATOM 745 C CA . PHE A 1 102 ? 6.513 -9.693 17.482 1.00 94.31 102 PHE A CA 1
ATOM 746 C C . PHE A 1 102 ? 7.428 -9.888 18.697 1.00 94.31 102 PHE A C 1
ATOM 748 O O . PHE A 1 102 ? 8.530 -10.417 18.553 1.00 94.31 102 PHE A O 1
ATOM 755 N N . GLY A 1 103 ? 6.978 -9.499 19.888 1.00 95.25 103 GLY A N 1
ATOM 756 C CA . GLY A 1 103 ? 7.709 -9.615 21.145 1.00 95.25 103 GLY A CA 1
ATOM 757 C C . GLY A 1 103 ? 8.114 -8.264 21.736 1.00 95.25 103 GLY A C 1
ATOM 758 O O . GLY A 1 103 ? 8.350 -7.281 21.032 1.00 95.25 103 GLY A O 1
ATOM 759 N N . LYS A 1 104 ? 8.232 -8.233 23.067 1.00 93.62 104 LYS A N 1
ATOM 760 C CA . LYS A 1 104 ? 8.584 -7.032 23.834 1.00 93.62 104 LYS A CA 1
ATOM 761 C C . LYS A 1 104 ? 9.919 -6.436 23.375 1.00 93.62 104 LYS A C 1
ATOM 763 O O . LYS A 1 104 ? 10.911 -7.154 23.244 1.00 93.62 104 LYS A O 1
ATOM 768 N N . GLY A 1 105 ? 9.946 -5.119 23.186 1.00 90.12 105 GLY A N 1
ATOM 769 C CA . GLY A 1 105 ? 11.115 -4.358 22.738 1.00 90.12 105 GLY A CA 1
ATOM 770 C C . GLY A 1 105 ? 11.493 -4.556 21.267 1.00 90.12 105 GLY A C 1
ATOM 771 O O . GLY A 1 105 ? 12.528 -4.042 20.838 1.00 90.12 105 GLY A O 1
ATOM 772 N N . GLN A 1 106 ? 10.697 -5.297 20.489 1.00 93.44 106 GLN A N 1
ATOM 773 C CA . GLN A 1 106 ? 10.923 -5.447 19.055 1.00 93.44 106 GLN A CA 1
ATOM 774 C C . GLN A 1 106 ? 10.405 -4.238 18.285 1.00 93.44 106 GLN A C 1
ATOM 776 O O . GLN A 1 106 ? 9.390 -3.634 18.624 1.00 93.44 106 GLN A O 1
ATOM 781 N N . ARG A 1 107 ? 11.083 -3.922 17.183 1.00 92.38 107 ARG A N 1
ATOM 782 C CA . ARG A 1 107 ? 10.636 -2.914 16.221 1.00 92.38 107 ARG A CA 1
ATOM 783 C C . ARG A 1 107 ? 10.688 -3.460 14.803 1.00 92.38 107 ARG A C 1
ATOM 785 O O . ARG A 1 107 ? 11.472 -4.381 14.540 1.00 92.38 107 ARG A O 1
ATOM 792 N N . PRO A 1 108 ? 9.882 -2.907 13.881 1.00 93.25 108 PRO A N 1
ATOM 793 C CA . PRO A 1 108 ? 10.105 -3.136 12.467 1.00 93.25 108 PRO A CA 1
ATOM 794 C C . PRO A 1 108 ? 11.571 -2.844 12.115 1.00 93.25 108 PRO A C 1
ATOM 796 O O . PRO A 1 108 ? 12.136 -1.873 12.617 1.00 93.25 108 PRO A O 1
ATOM 799 N N . PRO A 1 109 ? 12.217 -3.646 11.255 1.00 90.00 109 PRO A N 1
ATOM 800 C CA . PRO A 1 109 ? 13.555 -3.307 10.792 1.00 90.00 109 PRO A CA 1
ATOM 801 C C . PRO A 1 109 ? 13.507 -1.990 10.008 1.00 90.00 109 PRO A C 1
ATOM 803 O O . PRO A 1 109 ? 12.535 -1.729 9.303 1.00 90.00 109 PRO A O 1
ATOM 806 N N . ASN A 1 110 ? 14.574 -1.188 10.056 1.00 87.69 110 ASN A N 1
ATOM 807 C CA . ASN A 1 110 ? 14.601 0.169 9.482 1.00 87.69 110 ASN A CA 1
ATOM 808 C C . ASN A 1 110 ? 14.170 0.257 8.004 1.00 87.69 110 ASN A C 1
ATOM 810 O O . ASN A 1 110 ? 13.723 1.301 7.541 1.00 87.69 110 ASN A O 1
ATOM 814 N N . ASN A 1 111 ? 14.358 -0.813 7.225 1.00 87.06 111 ASN A N 1
ATOM 815 C CA . ASN A 1 111 ? 13.954 -0.881 5.818 1.00 87.06 111 ASN A CA 1
ATOM 816 C C . ASN A 1 111 ? 12.481 -1.285 5.613 1.00 87.06 111 ASN A C 1
ATOM 818 O O . ASN A 1 111 ? 12.052 -1.416 4.472 1.00 87.06 111 ASN A O 1
ATOM 822 N N . ARG A 1 112 ? 11.722 -1.532 6.681 1.00 91.62 112 ARG A N 1
ATOM 823 C CA . ARG A 1 112 ? 10.292 -1.875 6.664 1.00 91.62 112 ARG A CA 1
ATOM 824 C C . ARG A 1 112 ? 9.490 -1.137 7.743 1.00 91.62 112 ARG A C 1
ATOM 826 O O . ARG A 1 112 ? 8.309 -1.421 7.908 1.00 91.62 112 ARG A O 1
ATOM 833 N N . GLU A 1 113 ? 10.112 -0.231 8.488 1.00 94.38 113 GLU A N 1
ATOM 834 C CA . GLU A 1 113 ? 9.426 0.620 9.456 1.00 94.38 113 GLU A CA 1
ATOM 835 C C . GLU A 1 113 ? 8.652 1.725 8.722 1.00 94.38 113 GLU A C 1
ATOM 837 O O . GLU A 1 113 ? 9.259 2.456 7.929 1.00 94.38 113 GLU A O 1
ATOM 842 N N . PRO A 1 114 ? 7.329 1.846 8.934 1.00 96.94 114 PRO A N 1
ATOM 843 C CA . PRO A 1 114 ? 6.562 2.955 8.385 1.00 96.94 114 PRO A CA 1
ATOM 844 C C . PRO A 1 114 ? 6.908 4.259 9.111 1.00 96.94 114 PRO A C 1
ATOM 846 O O . PRO A 1 114 ? 7.082 4.280 10.329 1.00 96.94 114 PRO A O 1
ATOM 849 N N . THR A 1 115 ? 6.997 5.369 8.375 1.00 95.81 115 THR A N 1
ATOM 850 C CA . THR A 1 115 ? 7.175 6.690 8.998 1.00 95.81 115 THR A CA 1
ATOM 851 C C . THR A 1 115 ? 5.897 7.145 9.704 1.00 95.81 115 THR A C 1
ATOM 853 O O . THR A 1 115 ? 4.802 6.656 9.412 1.00 95.81 115 THR A O 1
ATOM 856 N N . SER A 1 116 ? 6.005 8.131 10.602 1.00 95.50 116 SER A N 1
ATOM 857 C CA . SER A 1 116 ? 4.829 8.719 11.255 1.00 95.50 116 SER A CA 1
ATOM 858 C C . SER A 1 116 ? 3.850 9.312 10.240 1.00 95.50 116 SER A C 1
ATOM 860 O O . SER A 1 116 ? 2.645 9.174 10.416 1.00 95.50 116 SER A O 1
ATOM 862 N N . GLU A 1 117 ? 4.338 9.898 9.141 1.00 95.81 117 GLU A N 1
ATOM 863 C CA . GLU A 1 117 ? 3.478 10.388 8.061 1.00 95.81 117 GLU A CA 1
ATOM 864 C C . GLU A 1 117 ? 2.760 9.252 7.313 1.00 95.81 117 GLU A C 1
ATOM 866 O O . GLU A 1 117 ? 1.583 9.395 6.991 1.00 95.81 117 GLU A O 1
ATOM 871 N N . GLN A 1 118 ? 3.428 8.115 7.071 1.00 97.44 118 GLN A N 1
ATOM 872 C CA . GLN A 1 118 ? 2.809 6.933 6.450 1.00 97.44 118 GLN A CA 1
ATOM 873 C C . GLN A 1 118 ? 1.709 6.333 7.334 1.00 97.44 118 GLN A C 1
ATOM 875 O O . GLN A 1 118 ? 0.640 5.985 6.832 1.00 97.44 118 GLN A O 1
ATOM 880 N N . LEU A 1 119 ? 1.946 6.260 8.647 1.00 98.06 119 LEU A N 1
ATOM 881 C CA . LEU A 1 119 ? 0.945 5.821 9.620 1.00 98.06 119 LEU A CA 1
ATOM 882 C C . LEU A 1 119 ? -0.228 6.808 9.708 1.00 98.06 119 LEU A C 1
ATOM 884 O O . LEU A 1 119 ? -1.378 6.376 9.720 1.00 98.06 119 LEU A O 1
ATOM 888 N N . ALA A 1 120 ? 0.042 8.119 9.729 1.00 97.56 120 ALA A N 1
ATOM 889 C CA . ALA A 1 120 ? -0.990 9.160 9.757 1.00 97.56 120 ALA A CA 1
ATOM 890 C C . ALA A 1 120 ? -1.926 9.052 8.545 1.00 97.56 120 ALA A C 1
ATOM 892 O O . ALA A 1 120 ? -3.147 9.068 8.693 1.00 97.56 120 ALA A O 1
ATOM 893 N N . ALA A 1 121 ? -1.338 8.889 7.357 1.00 97.62 121 ALA A N 1
ATOM 894 C CA . ALA A 1 121 ? -2.056 8.782 6.095 1.00 97.62 121 ALA A CA 1
ATOM 895 C C . ALA A 1 121 ? -3.004 7.579 6.072 1.00 97.62 121 ALA A C 1
ATOM 897 O O . ALA A 1 121 ? -4.203 7.743 5.855 1.00 97.62 121 ALA A O 1
ATOM 898 N N . LEU A 1 122 ? -2.501 6.382 6.387 1.00 98.12 122 LEU A N 1
ATOM 899 C CA . LEU A 1 122 ? -3.341 5.184 6.442 1.00 98.12 122 LEU A CA 1
ATOM 900 C C . LEU A 1 122 ? -4.393 5.260 7.560 1.00 98.12 122 LEU A C 1
ATOM 902 O O . LEU A 1 122 ? -5.535 4.862 7.337 1.00 98.12 122 LEU A O 1
ATOM 906 N N . ARG A 1 123 ? -4.058 5.822 8.734 1.00 97.69 123 ARG A N 1
ATOM 907 C CA . ARG A 1 123 ? -5.033 6.046 9.817 1.00 97.69 123 ARG A CA 1
ATOM 908 C C . ARG A 1 123 ? -6.190 6.924 9.350 1.00 97.69 123 ARG A C 1
ATOM 910 O O . ARG A 1 123 ? -7.332 6.621 9.676 1.00 97.69 123 ARG A O 1
ATOM 917 N N . SER A 1 124 ? -5.904 7.993 8.607 1.00 97.31 124 SER A N 1
ATOM 918 C CA . SER A 1 124 ? -6.931 8.908 8.103 1.00 97.31 124 SER A CA 1
ATOM 919 C C . SER A 1 124 ? -7.885 8.221 7.124 1.00 97.31 124 SER A C 1
ATOM 921 O O . SER A 1 124 ? -9.098 8.398 7.253 1.00 97.31 124 SER A O 1
ATOM 923 N N . LEU A 1 125 ? -7.366 7.381 6.221 1.00 97.00 125 LEU A N 1
ATOM 924 C CA . LEU A 1 125 ? -8.194 6.581 5.311 1.00 97.00 125 LEU A CA 1
ATOM 925 C C . LEU A 1 125 ? -9.099 5.615 6.090 1.00 97.00 125 LEU A C 1
ATOM 927 O O . LEU A 1 125 ? -10.309 5.585 5.870 1.00 97.00 125 LEU A O 1
ATOM 931 N N . ILE A 1 126 ? -8.538 4.885 7.061 1.00 96.44 126 ILE A N 1
ATOM 932 C CA . ILE A 1 126 ? -9.287 3.922 7.886 1.00 96.44 126 ILE A CA 1
ATOM 933 C C . ILE A 1 126 ? -10.372 4.624 8.706 1.00 96.44 126 ILE A C 1
ATOM 935 O O . ILE A 1 126 ? -11.519 4.185 8.705 1.00 96.44 126 ILE A O 1
ATOM 939 N N . ALA A 1 127 ? -10.032 5.731 9.373 1.00 95.19 127 ALA A N 1
ATOM 940 C CA . ALA A 1 127 ? -10.977 6.510 10.171 1.00 95.19 127 ALA A CA 1
ATOM 941 C C . ALA A 1 127 ? -12.121 7.090 9.322 1.00 95.19 127 ALA A C 1
ATOM 943 O O . ALA A 1 127 ? -13.234 7.251 9.814 1.00 95.19 127 ALA A O 1
ATOM 944 N N . SER A 1 128 ? -11.861 7.345 8.038 1.00 94.12 128 SER A N 1
ATOM 945 C CA . SER A 1 128 ? -12.858 7.809 7.066 1.00 94.12 128 SER A CA 1
ATOM 946 C C . SER A 1 128 ? -13.623 6.661 6.391 1.00 94.12 128 SER A C 1
ATOM 948 O O . SER A 1 128 ? -14.359 6.895 5.434 1.00 94.12 128 SER A O 1
ATOM 950 N N . ASN A 1 129 ? -13.449 5.414 6.855 1.00 90.62 129 ASN A N 1
ATOM 951 C CA . ASN A 1 129 ? -14.025 4.198 6.266 1.00 90.62 129 ASN A CA 1
ATOM 952 C C . ASN A 1 129 ? -13.689 4.024 4.767 1.00 90.62 129 ASN A C 1
ATOM 954 O O . ASN A 1 129 ? -14.438 3.401 4.007 1.00 90.62 129 ASN A O 1
ATOM 958 N N . GLN A 1 130 ? -12.561 4.593 4.339 1.00 93.94 130 GLN A N 1
ATOM 959 C CA . GLN A 1 130 ? -12.006 4.429 3.003 1.00 93.94 130 GLN A CA 1
ATOM 960 C C . GLN A 1 130 ? -11.059 3.233 2.971 1.00 93.94 130 GLN A C 1
ATOM 962 O O . GLN A 1 130 ? -10.552 2.780 4.000 1.00 93.94 130 GLN A O 1
ATOM 967 N N . VAL A 1 131 ? -10.819 2.708 1.767 1.00 95.94 131 VAL A N 1
ATOM 968 C CA . VAL A 1 131 ? -9.824 1.653 1.583 1.00 95.94 131 VAL A CA 1
ATOM 969 C C . VAL A 1 131 ? -8.448 2.161 2.029 1.00 95.94 131 VAL A C 1
ATOM 971 O O . VAL A 1 131 ? -8.039 3.236 1.589 1.00 95.94 131 VAL A O 1
ATOM 974 N N . PRO A 1 132 ? -7.712 1.426 2.886 1.00 96.69 132 PRO A N 1
ATOM 975 C CA . PRO A 1 132 ? -6.348 1.772 3.265 1.00 96.69 132 PRO A CA 1
ATOM 976 C C . PRO A 1 132 ? -5.405 1.431 2.109 1.00 96.69 132 PRO A C 1
ATOM 978 O O . PRO A 1 132 ? -4.561 0.543 2.215 1.00 96.69 132 PRO A O 1
ATOM 981 N N . TYR A 1 133 ? -5.596 2.083 0.965 1.00 97.50 133 TYR A N 1
ATOM 982 C CA . TYR A 1 133 ? -4.763 1.909 -0.211 1.00 97.50 133 TYR A CA 1
ATOM 983 C C . TYR A 1 133 ? -3.423 2.632 -0.030 1.00 97.50 133 TYR A C 1
ATOM 985 O O . TYR A 1 133 ? -3.338 3.698 0.578 1.00 97.50 133 TYR A O 1
ATOM 993 N N . ALA A 1 134 ? -2.371 2.028 -0.575 1.00 97.50 134 ALA A N 1
ATOM 994 C CA . ALA A 1 134 ? -1.027 2.580 -0.598 1.00 97.50 134 ALA A CA 1
ATOM 995 C C . ALA A 1 134 ? -0.391 2.327 -1.969 1.00 97.50 134 ALA A C 1
ATOM 997 O O . ALA A 1 134 ? -0.145 1.179 -2.344 1.00 97.50 134 ALA A O 1
ATOM 998 N N . ASP A 1 135 ? -0.102 3.386 -2.713 1.00 96.44 135 ASP A N 1
ATOM 999 C CA . ASP A 1 135 ? 0.617 3.311 -3.979 1.00 96.44 135 ASP A CA 1
ATOM 1000 C C . ASP A 1 135 ? 2.096 3.009 -3.722 1.00 96.44 135 ASP A C 1
ATOM 1002 O O . ASP A 1 135 ? 2.839 3.842 -3.203 1.00 96.44 135 ASP A O 1
ATOM 1006 N N . PHE A 1 136 ? 2.551 1.820 -4.114 1.00 97.06 136 PHE A N 1
ATOM 1007 C CA . PHE A 1 136 ? 3.920 1.365 -3.873 1.00 97.06 136 PHE A CA 1
ATOM 1008 C C . PHE A 1 136 ? 4.985 2.063 -4.726 1.00 97.06 136 PHE A C 1
ATOM 1010 O O . PHE A 1 136 ? 6.174 1.819 -4.495 1.00 97.06 136 PHE A O 1
ATOM 1017 N N . ALA A 1 137 ? 4.603 2.958 -5.641 1.00 92.62 137 ALA A N 1
ATOM 1018 C CA . ALA A 1 137 ? 5.525 3.898 -6.274 1.00 92.62 137 ALA A CA 1
ATOM 1019 C C . ALA A 1 137 ? 6.074 4.947 -5.288 1.00 92.62 137 ALA A C 1
ATOM 1021 O O . ALA A 1 137 ? 7.227 5.376 -5.410 1.00 92.62 137 ALA A O 1
ATOM 1022 N N . ILE A 1 138 ? 5.274 5.335 -4.287 1.00 93.31 138 ILE A N 1
ATOM 1023 C CA . ILE A 1 138 ? 5.646 6.348 -3.282 1.00 93.31 138 ILE A CA 1
ATOM 1024 C C . ILE A 1 138 ? 5.587 5.833 -1.835 1.00 93.31 138 ILE A C 1
ATOM 1026 O O . ILE A 1 138 ? 6.255 6.371 -0.950 1.00 93.31 138 ILE A O 1
ATOM 1030 N N . PHE A 1 139 ? 4.864 4.743 -1.595 1.00 96.31 139 PHE A N 1
ATOM 1031 C CA . PHE A 1 139 ? 4.757 4.071 -0.311 1.00 96.31 139 PHE A CA 1
ATOM 1032 C C . PHE A 1 139 ? 5.740 2.900 -0.259 1.00 96.31 139 PHE A C 1
ATOM 1034 O O . PHE A 1 139 ? 5.442 1.770 -0.643 1.00 96.31 139 PHE A O 1
ATOM 1041 N N . SER A 1 140 ? 6.959 3.174 0.200 1.00 94.00 140 SER A N 1
ATOM 1042 C CA . SER A 1 140 ? 7.996 2.155 0.365 1.00 94.00 140 SER A CA 1
ATOM 1043 C C . SER A 1 140 ? 8.917 2.484 1.541 1.00 94.00 140 SER A C 1
ATOM 1045 O O . SER A 1 140 ? 8.671 3.413 2.314 1.00 94.00 140 SER A O 1
ATOM 1047 N N . SER A 1 141 ? 9.979 1.692 1.690 1.00 91.88 141 SER A N 1
ATOM 1048 C CA . SER A 1 141 ? 11.005 1.873 2.715 1.00 91.88 141 SER A CA 1
ATOM 1049 C C . SER A 1 141 ? 11.620 3.268 2.665 1.00 91.88 141 SER A C 1
ATOM 1051 O O . SER A 1 141 ? 11.805 3.841 1.591 1.00 91.88 141 SER A O 1
ATOM 1053 N N . TYR A 1 142 ? 12.011 3.792 3.828 1.00 88.69 142 TYR A N 1
ATOM 1054 C CA . TYR A 1 142 ? 12.629 5.112 3.939 1.00 88.69 142 TYR A CA 1
ATOM 1055 C C . TYR A 1 142 ? 11.754 6.237 3.346 1.00 88.69 142 TYR A C 1
ATOM 1057 O O . TYR A 1 142 ? 12.246 7.050 2.559 1.00 88.69 142 TYR A O 1
ATOM 1065 N N . GLY A 1 143 ? 10.479 6.317 3.750 1.00 85.56 143 GLY A N 1
ATOM 1066 C CA . GLY A 1 143 ? 9.487 7.269 3.223 1.00 85.56 143 GLY A CA 1
ATOM 1067 C C . GLY A 1 143 ? 9.970 8.724 3.133 1.00 85.56 143 GLY A C 1
ATOM 1068 O O . GLY A 1 143 ? 9.778 9.378 2.113 1.00 85.56 143 GLY A O 1
ATOM 1069 N N . THR A 1 144 ? 10.734 9.218 4.112 1.00 86.38 144 THR A N 1
ATOM 1070 C CA . THR A 1 144 ? 11.323 10.573 4.067 1.00 86.38 144 THR A CA 1
ATOM 1071 C C . THR A 1 144 ? 12.274 10.787 2.879 1.00 86.38 144 THR A C 1
ATOM 1073 O O . THR A 1 144 ? 12.384 11.893 2.350 1.00 86.38 144 THR A O 1
ATOM 1076 N N . ARG A 1 145 ? 12.995 9.746 2.434 1.00 86.94 145 ARG A N 1
ATOM 1077 C CA . ARG A 1 145 ? 13.858 9.814 1.239 1.00 86.94 145 ARG A CA 1
ATOM 1078 C C . ARG A 1 145 ? 13.018 9.864 -0.034 1.00 86.94 145 ARG A C 1
ATOM 1080 O O . ARG A 1 145 ? 13.372 10.595 -0.955 1.00 86.94 145 ARG A O 1
ATOM 1087 N N . ILE A 1 146 ? 11.909 9.130 -0.062 1.00 86.38 146 ILE A N 1
ATOM 1088 C CA . ILE A 1 146 ? 10.972 9.113 -1.188 1.00 86.38 146 ILE A CA 1
ATOM 1089 C C . ILE A 1 146 ? 10.263 10.460 -1.310 1.00 86.38 146 ILE A C 1
ATOM 1091 O O . ILE A 1 146 ? 10.257 11.029 -2.391 1.00 86.38 146 ILE A O 1
ATOM 1095 N N . GLN A 1 147 ? 9.791 11.040 -0.204 1.00 85.06 147 GLN A N 1
ATOM 1096 C CA . GLN A 1 147 ? 9.209 12.386 -0.185 1.00 85.06 147 GLN A CA 1
ATOM 1097 C C . GLN A 1 147 ? 10.175 13.442 -0.737 1.00 85.06 147 GLN A C 1
ATOM 1099 O O . GLN A 1 147 ? 9.775 14.317 -1.503 1.00 85.06 147 GLN A O 1
ATOM 1104 N N . LYS A 1 148 ? 11.470 13.353 -0.395 1.00 84.12 148 LYS A N 1
ATOM 1105 C CA . LYS A 1 148 ? 12.499 14.211 -1.003 1.00 84.12 148 LYS A CA 1
ATOM 1106 C C . LYS A 1 148 ? 12.599 13.966 -2.508 1.00 84.12 148 LYS A C 1
ATOM 1108 O O . LYS A 1 148 ? 12.585 14.928 -3.264 1.00 84.12 148 LYS A O 1
ATOM 1113 N N . LYS A 1 149 ? 12.674 12.704 -2.945 1.00 83.06 149 LYS A N 1
ATOM 1114 C CA . LYS A 1 149 ? 12.732 12.345 -4.373 1.00 83.06 149 LYS A CA 1
ATOM 1115 C C . LYS A 1 149 ? 11.527 12.898 -5.142 1.00 83.06 149 LYS A C 1
ATOM 1117 O O . LYS A 1 149 ? 11.737 13.509 -6.181 1.00 83.06 149 LYS A O 1
ATOM 1122 N N . LEU A 1 150 ? 10.321 12.756 -4.596 1.00 83.50 150 LEU A N 1
ATOM 1123 C CA . LEU A 1 150 ? 9.079 13.262 -5.177 1.00 83.50 150 LEU A CA 1
ATOM 1124 C C . LEU A 1 150 ? 9.099 14.792 -5.309 1.00 83.50 150 LEU A C 1
ATOM 1126 O O . LEU A 1 150 ? 8.760 15.323 -6.359 1.00 83.50 150 LEU A O 1
ATOM 1130 N N . ARG A 1 151 ? 9.573 15.515 -4.283 1.00 78.00 151 ARG A N 1
ATOM 1131 C CA . ARG A 1 151 ? 9.702 16.985 -4.335 1.00 78.00 151 ARG A CA 1
ATOM 1132 C C . ARG A 1 151 ? 10.736 17.487 -5.340 1.00 78.00 151 ARG A C 1
ATOM 1134 O O . ARG A 1 151 ? 10.593 18.592 -5.847 1.00 78.00 151 ARG A O 1
ATOM 1141 N N . PHE A 1 152 ? 11.796 16.718 -5.578 1.00 72.62 152 PHE A N 1
ATOM 1142 C CA . PHE A 1 152 ? 12.850 17.065 -6.537 1.00 72.62 152 PHE A CA 1
ATOM 1143 C C . PHE A 1 152 ? 12.624 16.456 -7.924 1.00 72.62 152 PHE A C 1
ATOM 1145 O O . PHE A 1 152 ? 13.495 16.569 -8.789 1.00 72.62 152 PHE A O 1
ATOM 1152 N N . GLN A 1 153 ? 11.483 15.806 -8.149 1.00 71.44 153 GLN A N 1
ATOM 1153 C CA . GLN A 1 153 ? 11.127 15.308 -9.464 1.00 71.44 153 GLN A CA 1
ATOM 1154 C C . GLN A 1 153 ? 10.802 16.506 -10.359 1.00 71.44 153 GLN A C 1
ATOM 1156 O O . GLN A 1 153 ? 9.915 17.303 -10.066 1.00 71.44 153 GLN A O 1
ATOM 1161 N N . GLY A 1 154 ? 11.605 16.680 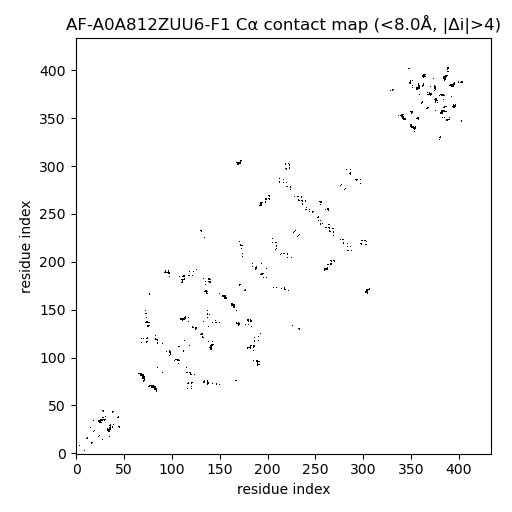-11.409 1.00 62.22 154 GLY A N 1
ATOM 1162 C CA . GLY A 1 154 ? 11.448 17.785 -12.346 1.00 62.22 154 GLY A CA 1
ATOM 1163 C C . GLY A 1 154 ? 10.159 17.669 -13.157 1.00 62.22 154 GLY A C 1
ATOM 1164 O O . GLY A 1 154 ? 9.591 16.587 -13.309 1.00 62.22 154 GLY A O 1
ATOM 1165 N N . LEU A 1 155 ? 9.727 18.798 -13.711 1.00 71.94 155 LEU A N 1
ATOM 1166 C CA . LEU A 1 155 ? 8.662 18.825 -14.702 1.00 71.94 155 LEU A CA 1
ATOM 1167 C C . LEU A 1 155 ? 9.214 18.305 -16.038 1.00 71.94 155 LEU A C 1
ATOM 1169 O O . LEU A 1 155 ? 10.285 18.732 -16.477 1.00 71.94 155 LEU A O 1
ATOM 1173 N N . ALA A 1 156 ? 8.498 17.386 -16.679 1.00 64.88 156 ALA A N 1
ATOM 1174 C CA . ALA A 1 156 ? 8.774 16.941 -18.037 1.00 64.88 156 ALA A CA 1
ATOM 1175 C C . ALA A 1 156 ? 7.887 17.712 -19.017 1.00 64.88 156 ALA A C 1
ATOM 1177 O O . ALA A 1 156 ? 6.716 17.952 -18.744 1.00 64.88 156 ALA A O 1
ATOM 1178 N N . LEU A 1 157 ? 8.436 18.089 -20.170 1.00 69.19 157 LEU A N 1
ATOM 1179 C CA . LEU A 1 157 ? 7.647 18.714 -21.225 1.00 69.19 157 LEU A CA 1
ATOM 1180 C C . LEU A 1 157 ? 6.758 17.649 -21.889 1.00 69.19 157 LEU A C 1
ATOM 1182 O O . LEU A 1 157 ? 7.261 16.649 -22.405 1.00 69.19 157 LEU A O 1
ATOM 1186 N N . SER A 1 158 ? 5.445 17.846 -21.856 1.00 72.00 158 SER A N 1
ATOM 1187 C CA . SER A 1 158 ? 4.464 17.007 -22.537 1.00 72.00 158 SER A CA 1
ATOM 1188 C C . SER A 1 158 ? 4.533 17.209 -24.057 1.00 72.00 158 SER A C 1
ATOM 1190 O O . SER A 1 158 ? 5.138 18.161 -24.558 1.00 72.00 158 SER A O 1
ATOM 1192 N N . ARG A 1 159 ? 3.847 16.348 -24.826 1.00 75.69 159 ARG A N 1
ATOM 1193 C CA . ARG A 1 159 ? 3.691 16.553 -26.281 1.00 75.69 159 ARG A CA 1
ATOM 1194 C C . ARG A 1 159 ? 2.915 17.830 -26.628 1.00 75.69 159 ARG A C 1
ATOM 1196 O O . ARG A 1 159 ? 3.077 18.324 -27.736 1.00 75.69 159 ARG A O 1
ATOM 1203 N N . SER A 1 160 ? 2.099 18.352 -25.707 1.00 78.75 160 SER A N 1
ATOM 1204 C CA . SER A 1 160 ? 1.398 19.635 -25.858 1.00 78.75 160 SER A CA 1
ATOM 1205 C C . SER A 1 160 ? 2.282 20.847 -25.530 1.00 78.75 160 SER A C 1
ATOM 1207 O O . SER A 1 160 ? 1.840 21.976 -25.715 1.00 78.75 160 SER A O 1
ATOM 1209 N N . GLY A 1 161 ? 3.528 20.641 -25.081 1.00 79.44 161 GLY A N 1
ATOM 1210 C CA . GLY A 1 161 ? 4.433 21.720 -24.678 1.00 79.44 161 GLY A CA 1
ATOM 1211 C C . GLY A 1 161 ? 4.214 22.216 -23.245 1.00 79.44 161 GLY A C 1
ATOM 1212 O O . GLY A 1 161 ? 4.811 23.213 -22.847 1.00 79.44 161 GLY A O 1
ATOM 1213 N N . GLU A 1 162 ? 3.386 21.529 -22.457 1.00 81.31 162 GLU A N 1
ATOM 1214 C CA . GLU A 1 162 ? 3.136 21.853 -21.052 1.00 81.31 162 GLU A CA 1
ATOM 1215 C C . GLU A 1 162 ? 4.139 21.141 -20.144 1.00 81.31 162 GLU A C 1
ATOM 1217 O O . GLU A 1 162 ? 4.556 20.015 -20.404 1.00 81.31 162 GLU A O 1
ATOM 1222 N N . LEU A 1 163 ? 4.537 21.786 -19.052 1.00 70.75 163 LEU A N 1
ATOM 1223 C CA . LEU A 1 163 ? 5.405 21.180 -18.049 1.00 70.75 163 LEU A CA 1
ATOM 1224 C C . LEU A 1 163 ? 4.564 20.331 -17.085 1.00 70.75 163 LEU A C 1
ATOM 1226 O O . LEU A 1 163 ? 3.870 20.870 -16.228 1.00 70.75 163 LEU A O 1
ATOM 1230 N N . VAL A 1 164 ? 4.644 19.008 -17.216 1.00 69.88 164 VAL A N 1
ATOM 1231 C CA . VAL A 1 164 ? 3.885 18.037 -16.419 1.00 69.88 164 VAL A CA 1
ATOM 1232 C C . VAL A 1 164 ? 4.815 17.337 -15.434 1.00 69.88 164 VAL A C 1
ATOM 1234 O O . VAL A 1 164 ? 5.892 16.855 -15.796 1.00 69.88 164 VAL A O 1
ATOM 1237 N N . GLN A 1 165 ? 4.412 17.269 -14.168 1.00 67.12 165 GLN A N 1
ATOM 1238 C CA . GLN A 1 165 ? 5.125 16.476 -13.172 1.00 67.12 165 GLN A CA 1
ATOM 1239 C C . GLN A 1 165 ? 5.040 14.997 -13.568 1.00 67.12 165 GLN A C 1
ATOM 1241 O O . GLN A 1 165 ? 3.954 14.454 -13.735 1.00 67.12 165 GLN A O 1
ATOM 1246 N N . THR A 1 166 ? 6.188 14.353 -13.784 1.00 69.94 166 THR A N 1
ATOM 1247 C CA . THR A 1 166 ? 6.210 12.931 -14.154 1.00 69.94 166 THR A CA 1
ATOM 1248 C C . THR A 1 166 ? 5.795 12.082 -12.957 1.00 69.94 166 THR A C 1
ATOM 1250 O O . THR A 1 166 ? 6.3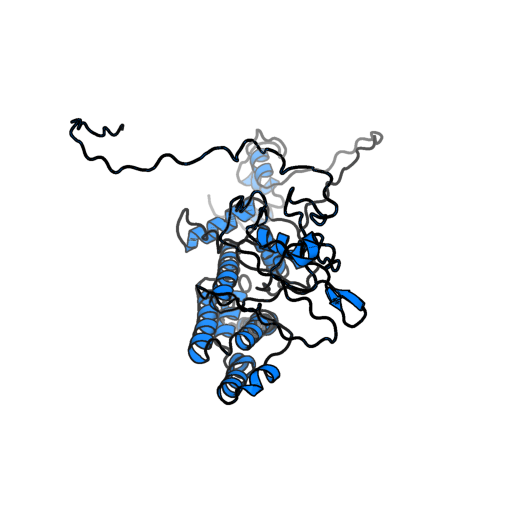04 12.301 -11.860 1.00 69.94 166 THR A O 1
ATOM 1253 N N . GLU A 1 167 ? 4.922 11.101 -13.173 1.00 72.62 167 GLU A N 1
ATOM 1254 C CA . GLU A 1 167 ? 4.556 10.117 -12.153 1.00 72.62 167 GLU A CA 1
ATOM 1255 C C . GLU A 1 167 ? 5.773 9.294 -11.708 1.00 72.62 167 GLU A C 1
ATOM 1257 O O . GLU A 1 167 ? 6.733 9.055 -12.452 1.00 72.62 167 GLU A O 1
ATOM 1262 N N . MET A 1 168 ? 5.754 8.876 -10.450 1.00 84.12 168 MET A N 1
ATOM 1263 C CA . MET A 1 168 ? 6.657 7.868 -9.927 1.00 84.12 168 MET A CA 1
ATOM 1264 C C . MET A 1 168 ? 6.176 6.494 -10.371 1.00 84.12 168 MET A C 1
ATOM 1266 O O . MET A 1 168 ? 4.994 6.170 -10.294 1.00 84.12 168 MET A O 1
ATOM 1270 N N . TYR A 1 169 ? 7.121 5.664 -10.793 1.00 89.88 169 TYR A N 1
ATOM 1271 C CA . TYR A 1 169 ? 6.820 4.296 -11.177 1.00 89.88 169 TYR A CA 1
ATOM 1272 C C . TYR A 1 169 ? 6.873 3.346 -9.984 1.00 89.88 169 TYR A C 1
ATOM 1274 O O . TYR A 1 169 ? 7.667 3.517 -9.054 1.00 89.88 169 TYR A O 1
ATOM 1282 N N . GLY A 1 170 ? 6.027 2.323 -10.047 1.00 91.50 170 GLY A N 1
ATOM 1283 C CA . GLY A 1 170 ? 5.918 1.267 -9.059 1.00 91.50 170 GLY A CA 1
ATOM 1284 C C . GLY A 1 170 ? 7.135 0.339 -9.007 1.00 91.50 170 GLY A C 1
ATOM 1285 O O . GLY A 1 170 ? 8.104 0.487 -9.760 1.00 91.50 170 GLY A O 1
ATOM 1286 N N . PRO A 1 171 ? 7.108 -0.660 -8.114 1.00 94.81 171 PRO A N 1
ATOM 1287 C CA . PRO A 1 171 ? 8.204 -1.593 -7.930 1.00 94.81 171 PRO A CA 1
ATOM 1288 C C . PRO A 1 171 ? 8.561 -2.348 -9.213 1.00 94.81 171 PRO A C 1
ATOM 1290 O O . PRO A 1 171 ? 7.721 -2.943 -9.879 1.00 94.81 171 PRO A O 1
ATOM 1293 N N . SER A 1 172 ? 9.852 -2.373 -9.527 1.00 93.00 172 SER A N 1
ATOM 1294 C CA . SER A 1 17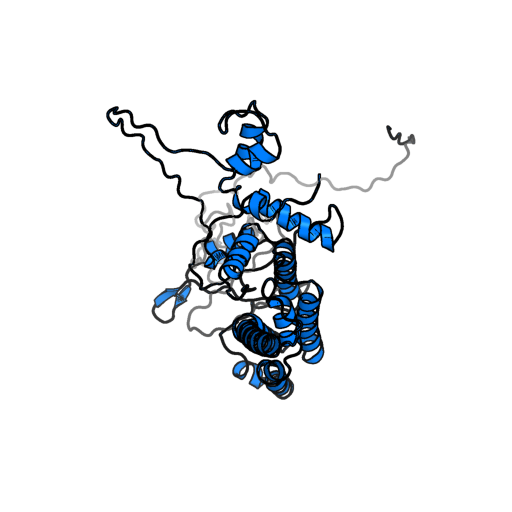2 ? 10.396 -3.009 -10.730 1.00 93.00 172 SER A CA 1
ATOM 1295 C C . SER A 1 172 ? 10.489 -4.540 -10.692 1.00 93.00 172 SER A C 1
ATOM 1297 O O . SER A 1 172 ? 10.813 -5.141 -11.711 1.00 93.00 172 SER A O 1
ATOM 1299 N N . SER A 1 173 ? 10.264 -5.165 -9.531 1.00 95.38 173 SER A N 1
ATOM 1300 C CA . SER A 1 173 ? 10.340 -6.618 -9.330 1.00 95.38 173 SER A CA 1
ATOM 1301 C C . SER A 1 173 ? 9.533 -7.038 -8.099 1.00 95.38 173 SER A C 1
ATOM 1303 O O . SER A 1 173 ? 9.249 -6.212 -7.223 1.00 95.38 173 SER A O 1
ATOM 1305 N N . LEU A 1 174 ? 9.282 -8.343 -7.946 1.00 96.94 174 LEU A N 1
ATOM 1306 C CA . LEU A 1 174 ? 8.682 -8.887 -6.723 1.00 96.94 174 LEU A CA 1
ATOM 1307 C C . LEU A 1 174 ? 9.496 -8.514 -5.469 1.00 96.94 174 LEU A C 1
ATOM 1309 O O . LEU A 1 174 ? 8.931 -8.254 -4.409 1.00 96.94 174 LEU A O 1
ATOM 1313 N N . SER A 1 175 ? 10.828 -8.462 -5.566 1.00 95.62 175 SER A N 1
ATOM 1314 C CA . SER A 1 175 ? 11.698 -8.131 -4.429 1.00 95.62 175 SER A CA 1
ATOM 1315 C C . SER A 1 175 ? 11.471 -6.703 -3.925 1.00 95.62 175 SER A C 1
ATOM 1317 O O . SER A 1 175 ? 11.291 -6.492 -2.723 1.00 95.62 175 SER A O 1
ATOM 1319 N N . SER A 1 176 ? 11.411 -5.723 -4.835 1.00 94.50 176 SER A N 1
ATOM 1320 C CA . SER A 1 176 ? 11.111 -4.333 -4.472 1.00 94.50 176 SER A CA 1
ATOM 1321 C C . SER A 1 176 ? 9.670 -4.173 -3.986 1.00 94.50 176 SER A C 1
ATOM 1323 O O . SER A 1 176 ? 9.435 -3.439 -3.028 1.00 94.50 176 SER A O 1
ATOM 1325 N N . TRP A 1 177 ? 8.724 -4.930 -4.545 1.00 97.62 177 TRP A N 1
ATOM 1326 C CA . TRP A 1 177 ? 7.350 -4.965 -4.046 1.00 97.62 177 TRP A CA 1
ATOM 1327 C C . TRP A 1 177 ? 7.262 -5.508 -2.617 1.00 97.62 177 TRP A C 1
ATOM 1329 O O . TRP A 1 177 ? 6.618 -4.886 -1.780 1.00 97.62 177 TRP A O 1
ATOM 1339 N N . LYS A 1 178 ? 7.979 -6.590 -2.273 1.00 97.25 178 LYS A N 1
ATOM 1340 C CA . LYS A 1 178 ? 8.002 -7.142 -0.900 1.00 97.25 178 LYS A CA 1
ATOM 1341 C C . LYS A 1 178 ? 8.529 -6.136 0.124 1.00 97.25 178 LYS A C 1
ATOM 1343 O O . LYS A 1 178 ? 8.159 -6.209 1.295 1.00 97.25 178 LYS A O 1
ATOM 1348 N N . VAL A 1 179 ? 9.410 -5.222 -0.285 1.00 95.88 179 VAL A N 1
ATOM 1349 C CA . VAL A 1 179 ? 9.878 -4.131 0.580 1.00 95.88 179 VAL A CA 1
ATOM 1350 C C . VAL A 1 179 ? 8.736 -3.156 0.865 1.00 95.88 179 VAL A C 1
ATOM 1352 O O . VAL A 1 179 ? 8.449 -2.908 2.035 1.00 95.88 179 VAL A O 1
ATOM 1355 N N . SER A 1 180 ? 8.051 -2.667 -0.172 1.00 97.31 180 SER A N 1
ATOM 1356 C CA . SER A 1 180 ? 6.894 -1.769 -0.029 1.00 97.31 180 SER A CA 1
ATOM 1357 C C . SER A 1 180 ? 5.748 -2.422 0.747 1.00 97.31 180 SER A C 1
ATOM 1359 O O . SER A 1 180 ? 5.261 -1.863 1.730 1.00 97.31 180 SER A O 1
ATOM 1361 N N . TYR A 1 181 ? 5.395 -3.658 0.391 1.00 98.31 181 TYR A N 1
ATOM 1362 C CA . TYR A 1 181 ? 4.372 -4.436 1.080 1.00 98.31 181 TYR A CA 1
ATOM 1363 C C . TYR A 1 181 ? 4.747 -4.718 2.539 1.00 98.31 181 TYR A C 1
ATOM 1365 O O . TYR A 1 181 ? 3.882 -4.735 3.402 1.00 98.31 181 TYR A O 1
ATOM 1373 N N . GLY A 1 182 ? 6.034 -4.894 2.852 1.00 97.94 182 GLY A N 1
ATOM 1374 C CA . GLY A 1 182 ? 6.503 -5.042 4.230 1.00 97.94 182 GLY A CA 1
ATOM 1375 C C . GLY A 1 182 ? 6.245 -3.801 5.089 1.00 97.94 182 GLY A C 1
ATOM 1376 O O . GLY A 1 182 ? 5.831 -3.940 6.236 1.00 97.94 182 GLY A O 1
ATOM 1377 N N . VAL A 1 183 ? 6.440 -2.599 4.532 1.00 98.25 183 VAL A N 1
ATOM 1378 C CA . VAL A 1 183 ? 6.075 -1.339 5.208 1.00 98.25 183 VAL A CA 1
ATOM 1379 C C . VAL A 1 183 ? 4.563 -1.264 5.410 1.00 98.25 183 VAL A C 1
ATOM 1381 O O . VAL A 1 183 ? 4.108 -0.929 6.501 1.00 98.25 183 VAL A O 1
ATOM 1384 N N . TYR A 1 184 ? 3.789 -1.621 4.383 1.00 98.44 184 TYR A N 1
ATOM 1385 C CA . TYR A 1 184 ? 2.327 -1.615 4.434 1.00 98.44 184 TYR A CA 1
ATOM 1386 C C . TYR A 1 184 ? 1.784 -2.587 5.487 1.00 98.44 184 TYR A C 1
ATOM 1388 O O . TYR A 1 184 ? 0.983 -2.201 6.329 1.00 98.44 184 TYR A O 1
ATOM 1396 N N . LEU A 1 185 ? 2.287 -3.823 5.499 1.00 98.12 185 LEU A N 1
ATOM 1397 C CA . LEU A 1 185 ? 1.945 -4.857 6.473 1.00 98.12 185 LEU A CA 1
ATOM 1398 C C . LEU A 1 185 ? 2.225 -4.386 7.904 1.00 98.12 185 LEU A C 1
ATOM 1400 O O . LEU A 1 185 ? 1.353 -4.494 8.762 1.00 98.12 185 LEU A O 1
ATOM 1404 N N . ASN A 1 186 ? 3.410 -3.822 8.159 1.00 98.25 186 ASN A N 1
ATOM 1405 C CA . ASN A 1 186 ? 3.746 -3.302 9.484 1.00 98.25 186 ASN A CA 1
ATOM 1406 C C . ASN A 1 186 ? 2.833 -2.136 9.878 1.00 98.25 186 ASN A C 1
ATOM 1408 O O . ASN A 1 186 ? 2.384 -2.085 11.019 1.00 98.25 186 ASN A O 1
ATOM 1412 N N . ALA A 1 187 ? 2.511 -1.240 8.941 1.00 98.38 187 ALA A N 1
ATOM 1413 C CA . ALA A 1 187 ? 1.583 -0.143 9.191 1.00 98.38 187 ALA A CA 1
ATOM 1414 C C . ALA A 1 187 ? 0.175 -0.647 9.541 1.00 98.38 187 ALA A C 1
ATOM 1416 O O . ALA A 1 187 ? -0.402 -0.183 10.518 1.00 98.38 187 ALA A O 1
ATOM 1417 N N . MET A 1 188 ? -0.352 -1.631 8.809 1.00 98.38 188 MET A N 1
ATOM 1418 C CA . MET A 1 188 ? -1.669 -2.223 9.078 1.00 98.38 188 MET A CA 1
ATOM 1419 C C . MET A 1 188 ? -1.739 -2.875 10.467 1.00 98.38 188 MET A C 1
ATOM 1421 O O . MET A 1 188 ? -2.733 -2.694 11.166 1.00 98.38 188 MET A O 1
ATOM 1425 N N . ILE A 1 189 ? -0.673 -3.558 10.899 1.00 98.00 189 ILE A N 1
ATOM 1426 C CA . ILE A 1 189 ? -0.570 -4.146 12.247 1.00 98.00 189 ILE A CA 1
ATOM 1427 C C . ILE A 1 189 ? -0.502 -3.052 13.316 1.00 98.00 189 ILE A C 1
ATOM 1429 O O . ILE A 1 189 ? -1.240 -3.083 14.296 1.00 98.00 189 ILE A O 1
ATOM 1433 N N . MET A 1 190 ? 0.365 -2.056 13.124 1.00 98.06 190 MET A N 1
ATOM 1434 C CA . MET A 1 190 ? 0.527 -0.928 14.047 1.00 98.06 190 MET A CA 1
ATOM 1435 C C . MET A 1 190 ? -0.778 -0.127 14.208 1.00 98.06 190 MET A C 1
ATOM 1437 O O . MET A 1 190 ? -1.113 0.330 15.302 1.00 98.06 190 MET A O 1
ATOM 1441 N N . LEU A 1 191 ? -1.557 -0.002 13.135 1.00 97.94 191 LEU A N 1
ATOM 1442 C CA . LEU A 1 191 ? -2.866 0.652 13.130 1.00 97.94 191 LEU A CA 1
ATOM 1443 C C . LEU A 1 191 ? -4.000 -0.232 13.657 1.00 97.94 191 LEU A C 1
ATOM 1445 O O . LEU A 1 191 ? -5.081 0.294 13.907 1.00 97.94 191 LEU A O 1
ATOM 1449 N N . ASP A 1 192 ? -3.740 -1.519 13.902 1.00 96.94 192 ASP A N 1
ATOM 1450 C CA . ASP A 1 192 ? -4.738 -2.533 14.263 1.00 96.94 192 ASP A CA 1
ATOM 1451 C C . ASP A 1 192 ? -5.857 -2.693 13.218 1.00 96.94 192 ASP A C 1
ATOM 1453 O O . ASP A 1 192 ? -7.009 -2.987 13.523 1.00 96.94 192 ASP A O 1
ATOM 1457 N N . ALA A 1 193 ? -5.507 -2.485 11.949 1.00 97.19 193 ALA A N 1
ATOM 1458 C CA . ALA A 1 193 ? -6.447 -2.501 10.834 1.00 97.19 193 ALA A CA 1
ATOM 1459 C C . ALA A 1 193 ? -6.709 -3.913 10.291 1.00 97.19 193 ALA A C 1
ATOM 1461 O O . ALA A 1 193 ? -7.777 -4.174 9.735 1.00 97.19 193 ALA A O 1
ATOM 1462 N N . ALA A 1 194 ? -5.716 -4.798 10.407 1.00 96.81 194 ALA A N 1
ATOM 1463 C CA . ALA A 1 194 ? -5.788 -6.191 9.993 1.00 96.81 194 ALA A CA 1
ATOM 1464 C C . ALA A 1 194 ? -4.760 -7.042 10.753 1.00 96.81 194 ALA A C 1
ATOM 1466 O O . ALA A 1 194 ? -3.703 -6.562 11.171 1.00 96.81 194 ALA A O 1
ATOM 1467 N N . ASP A 1 195 ? -5.061 -8.326 10.872 1.00 96.75 195 ASP A N 1
ATOM 1468 C CA . ASP A 1 195 ? -4.212 -9.350 11.447 1.00 96.75 195 ASP A CA 1
ATOM 1469 C C . ASP A 1 195 ? -3.127 -9.795 10.469 1.00 96.75 195 ASP A C 1
ATOM 1471 O O . ASP A 1 195 ? -3.246 -9.713 9.242 1.00 96.75 195 ASP A O 1
ATOM 1475 N N . LEU A 1 196 ? -2.053 -10.343 11.035 1.00 96.50 196 LEU A N 1
ATOM 1476 C CA . LEU A 1 196 ? -0.914 -10.824 10.263 1.00 96.50 196 LEU A CA 1
ATOM 1477 C C . LEU A 1 196 ? -1.299 -11.940 9.278 1.00 96.50 196 LEU A C 1
ATOM 1479 O O . LEU A 1 196 ? -0.743 -11.997 8.185 1.00 96.50 196 LEU A O 1
ATOM 1483 N N . GLY A 1 197 ? -2.249 -12.806 9.643 1.00 97.38 197 GLY A N 1
ATOM 1484 C CA . GLY A 1 197 ? -2.691 -13.934 8.816 1.00 97.38 197 GLY A CA 1
ATOM 1485 C C . GLY A 1 197 ? -3.191 -13.505 7.429 1.00 97.38 197 GLY A C 1
ATOM 1486 O O . GLY A 1 197 ? -2.544 -13.855 6.439 1.00 97.38 197 GLY A O 1
ATOM 1487 N N . PRO A 1 198 ? -4.280 -12.715 7.331 1.00 97.69 198 PRO A N 1
ATOM 1488 C CA . PRO A 1 198 ? -4.796 -12.218 6.053 1.00 97.69 198 PRO A CA 1
ATOM 1489 C C . PRO A 1 198 ? -3.761 -11.446 5.219 1.00 97.69 198 PRO A C 1
ATOM 1491 O O . PRO A 1 198 ? -3.679 -11.633 4.005 1.00 97.69 198 PRO A O 1
ATOM 1494 N N . LEU A 1 199 ? -2.911 -10.633 5.861 1.00 98.25 199 LEU A N 1
ATOM 1495 C CA . LEU A 1 199 ? -1.830 -9.902 5.184 1.00 98.25 199 LEU A CA 1
ATOM 1496 C C . LEU A 1 199 ? -0.793 -10.859 4.566 1.00 98.25 199 LEU A C 1
ATOM 1498 O O . LEU A 1 199 ? -0.391 -10.711 3.410 1.00 98.25 199 LEU A O 1
ATOM 1502 N N . LEU A 1 200 ? -0.362 -11.882 5.308 1.00 98.12 200 LEU A N 1
ATOM 1503 C CA . LEU A 1 200 ? 0.558 -12.892 4.785 1.00 98.12 200 LEU A CA 1
ATOM 1504 C C . LEU A 1 200 ? -0.088 -13.761 3.703 1.00 98.12 200 LEU A C 1
ATOM 1506 O O . LEU A 1 200 ? 0.598 -14.131 2.752 1.00 98.12 200 LEU A O 1
ATOM 1510 N N . GLN A 1 201 ? -1.384 -14.053 3.806 1.00 98.12 201 GLN A N 1
ATOM 1511 C CA . GLN A 1 201 ? -2.114 -14.804 2.787 1.00 98.12 201 GLN A CA 1
ATOM 1512 C C . GLN A 1 201 ? -2.178 -14.037 1.462 1.00 98.12 201 GLN A C 1
ATOM 1514 O O . GLN A 1 201 ? -1.860 -14.603 0.413 1.00 98.12 201 GLN A O 1
ATOM 1519 N N . TYR A 1 202 ? -2.505 -12.742 1.505 1.00 98.62 202 TYR A N 1
ATOM 1520 C CA . TYR A 1 202 ? -2.476 -11.884 0.321 1.00 98.62 202 TYR A CA 1
ATOM 1521 C C . TYR A 1 202 ? -1.075 -11.842 -0.297 1.00 98.62 202 TYR A C 1
ATOM 1523 O O . TYR A 1 202 ? -0.898 -12.069 -1.494 1.00 98.62 202 TYR A O 1
ATOM 1531 N N . ARG A 1 203 ? -0.041 -11.662 0.532 1.00 98.50 203 ARG A N 1
ATOM 1532 C CA . ARG A 1 203 ? 1.347 -11.721 0.068 1.00 98.50 203 ARG A CA 1
ATOM 1533 C C . ARG A 1 203 ? 1.690 -13.052 -0.599 1.00 98.50 203 ARG A C 1
ATOM 1535 O O . ARG A 1 203 ? 2.284 -13.058 -1.674 1.00 98.50 203 ARG A O 1
ATOM 1542 N N . ALA A 1 204 ? 1.314 -14.170 0.014 1.00 98.31 204 ALA A N 1
ATOM 1543 C CA . ALA A 1 204 ? 1.557 -15.501 -0.529 1.00 98.31 204 ALA A CA 1
ATOM 1544 C C . ALA A 1 204 ? 0.819 -15.727 -1.858 1.00 98.31 204 ALA A C 1
ATOM 1546 O O . ALA A 1 204 ? 1.301 -16.474 -2.707 1.00 98.31 204 ALA A O 1
ATOM 1547 N N . ARG A 1 205 ? -0.337 -15.087 -2.077 1.00 97.94 205 ARG A N 1
ATOM 1548 C CA . ARG A 1 205 ? -1.031 -15.112 -3.371 1.00 97.94 205 ARG A CA 1
ATOM 1549 C C . ARG A 1 205 ? -0.181 -14.472 -4.471 1.00 97.94 205 ARG A C 1
ATOM 1551 O O . ARG A 1 205 ? 0.050 -15.122 -5.489 1.00 97.94 205 ARG A O 1
ATOM 1558 N N . ILE A 1 206 ? 0.332 -13.261 -4.245 1.00 98.56 206 ILE A N 1
ATOM 1559 C CA . ILE A 1 206 ? 1.214 -12.565 -5.199 1.00 98.56 206 ILE A CA 1
ATOM 1560 C C . ILE A 1 206 ? 2.495 -13.368 -5.453 1.00 98.56 206 ILE A C 1
ATOM 1562 O O . ILE A 1 206 ? 2.884 -13.568 -6.601 1.00 98.56 206 ILE A O 1
ATOM 1566 N N . GLU A 1 207 ? 3.127 -13.882 -4.393 1.00 98.38 207 GLU A N 1
ATOM 1567 C CA . GLU A 1 207 ? 4.352 -14.683 -4.505 1.00 98.38 207 GLU A CA 1
ATOM 1568 C C . GLU A 1 207 ? 4.136 -15.963 -5.330 1.00 98.38 207 GLU A C 1
ATOM 1570 O O . GLU A 1 207 ? 4.925 -16.232 -6.232 1.00 98.38 207 GLU A O 1
ATOM 1575 N N . ARG A 1 208 ? 3.042 -16.706 -5.099 1.00 97.62 208 ARG A N 1
ATOM 1576 C CA . ARG A 1 208 ? 2.706 -17.913 -5.880 1.00 97.62 208 ARG A CA 1
ATOM 1577 C C . ARG A 1 208 ? 2.438 -17.609 -7.353 1.00 97.62 208 ARG A C 1
ATOM 1579 O O . ARG A 1 208 ? 2.821 -18.385 -8.224 1.00 97.62 208 ARG A O 1
ATOM 1586 N N . MET A 1 209 ? 1.762 -16.499 -7.641 1.00 97.50 209 MET A N 1
ATOM 1587 C CA . MET A 1 209 ? 1.505 -16.067 -9.017 1.00 97.50 209 MET A CA 1
ATOM 1588 C C . MET A 1 209 ? 2.810 -15.697 -9.728 1.00 97.50 209 MET A C 1
ATOM 1590 O O . MET A 1 209 ? 3.058 -16.149 -10.843 1.00 97.50 209 MET A O 1
ATOM 1594 N N . HIS A 1 210 ? 3.696 -14.958 -9.066 1.00 97.44 210 HIS A N 1
ATOM 1595 C CA . HIS A 1 210 ? 5.017 -14.659 -9.616 1.00 97.44 210 HIS A CA 1
ATOM 1596 C C . HIS A 1 210 ? 5.864 -15.919 -9.838 1.00 97.44 210 HIS A C 1
ATOM 1598 O O . HIS A 1 210 ? 6.453 -16.065 -10.903 1.00 97.44 210 HIS A O 1
ATOM 1604 N N . GLU A 1 211 ? 5.875 -16.859 -8.892 1.00 97.06 211 GLU A N 1
ATOM 1605 C CA . GLU A 1 211 ? 6.603 -18.127 -9.027 1.00 97.06 211 GLU A CA 1
ATOM 1606 C C . GLU A 1 211 ? 6.095 -18.961 -10.212 1.00 97.06 211 GLU A C 1
ATOM 1608 O O . GLU A 1 211 ? 6.888 -19.536 -10.956 1.00 97.06 211 GLU A O 1
ATOM 1613 N N . ARG A 1 212 ? 4.773 -18.991 -10.424 1.00 95.62 212 ARG A N 1
ATOM 1614 C CA . ARG A 1 212 ? 4.144 -19.774 -11.494 1.00 95.62 212 ARG A CA 1
ATOM 1615 C C . ARG A 1 212 ? 4.364 -19.191 -12.891 1.00 95.62 212 ARG A C 1
ATOM 1617 O O . ARG A 1 212 ? 4.602 -19.957 -13.821 1.00 95.62 212 ARG A O 1
ATOM 1624 N N . TYR A 1 213 ? 4.234 -17.874 -13.056 1.00 93.69 213 TYR A N 1
ATOM 1625 C CA . TYR A 1 213 ? 4.243 -17.222 -14.379 1.00 93.69 213 TYR A CA 1
ATOM 1626 C C . TYR A 1 213 ? 5.563 -16.493 -14.698 1.00 93.69 213 TYR A C 1
ATOM 1628 O O . TYR A 1 213 ? 5.862 -16.213 -15.861 1.00 93.69 213 TYR A O 1
ATOM 1636 N N . GLY A 1 214 ? 6.401 -16.263 -13.687 1.00 91.25 214 GLY A N 1
ATOM 1637 C CA . GLY A 1 214 ? 7.762 -15.752 -13.807 1.00 91.25 214 GLY A CA 1
ATOM 1638 C C . GLY A 1 214 ? 7.887 -14.228 -13.893 1.00 91.25 214 GLY A C 1
ATOM 1639 O O . GLY A 1 214 ? 6.921 -13.474 -13.979 1.00 91.25 214 GLY A O 1
ATOM 1640 N N . GLU A 1 215 ? 9.138 -13.757 -13.919 1.00 90.75 215 GLU A N 1
ATOM 1641 C CA . GLU A 1 215 ? 9.488 -12.323 -13.914 1.00 90.75 215 GLU A CA 1
ATOM 1642 C C . GLU A 1 215 ? 8.917 -11.555 -15.115 1.00 90.75 215 GLU A C 1
ATOM 1644 O O . GLU A 1 215 ? 8.646 -10.358 -15.047 1.00 90.75 215 GLU A O 1
ATOM 1649 N N . ARG A 1 216 ? 8.705 -12.247 -16.235 1.00 87.81 216 ARG A N 1
ATOM 1650 C CA . ARG A 1 216 ? 8.236 -11.640 -17.482 1.00 87.81 216 ARG A CA 1
ATOM 1651 C C . ARG A 1 216 ? 6.836 -11.038 -17.367 1.00 87.81 216 ARG A C 1
ATOM 1653 O O . ARG A 1 216 ? 6.537 -10.079 -18.073 1.00 87.81 216 ARG A O 1
ATOM 1660 N N . THR A 1 217 ? 5.998 -11.589 -16.494 1.00 93.19 217 THR A N 1
ATOM 1661 C CA . THR A 1 217 ? 4.633 -11.114 -16.252 1.00 93.19 217 THR A CA 1
ATOM 1662 C C . THR A 1 217 ? 4.562 -10.167 -15.056 1.00 93.19 217 THR A C 1
ATOM 1664 O O . THR A 1 217 ? 3.465 -9.835 -14.623 1.00 93.19 217 THR A O 1
ATOM 1667 N N . TRP A 1 218 ? 5.700 -9.719 -14.505 1.00 94.75 218 TRP A N 1
ATOM 1668 C CA . TRP A 1 218 ? 5.723 -8.883 -13.303 1.00 94.75 218 TRP A CA 1
ATOM 1669 C C . TRP A 1 218 ? 4.944 -7.573 -13.468 1.00 94.75 218 TRP A C 1
ATOM 1671 O O . TRP A 1 218 ? 4.161 -7.226 -12.594 1.00 94.75 218 TRP A O 1
ATOM 1681 N N . ALA A 1 219 ? 5.120 -6.866 -14.588 1.00 92.75 219 ALA A N 1
ATOM 1682 C CA . ALA A 1 219 ? 4.406 -5.613 -14.842 1.00 92.75 219 ALA A CA 1
ATOM 1683 C C . ALA A 1 219 ? 2.879 -5.801 -14.812 1.00 92.75 219 ALA A C 1
ATOM 1685 O O . ALA A 1 219 ? 2.183 -5.047 -14.141 1.00 92.75 219 ALA A O 1
ATOM 1686 N N . LEU A 1 220 ? 2.388 -6.857 -15.468 1.00 94.94 220 LEU A N 1
ATOM 1687 C CA . LEU A 1 220 ? 0.978 -7.247 -15.455 1.00 94.94 220 LEU A CA 1
ATOM 1688 C C . LEU A 1 220 ? 0.520 -7.647 -14.041 1.00 94.94 220 LEU A C 1
ATOM 1690 O O . LEU A 1 220 ? -0.530 -7.215 -13.582 1.00 94.94 220 LEU A O 1
ATOM 1694 N N . LEU A 1 221 ? 1.319 -8.443 -13.323 1.00 97.19 221 LEU A N 1
ATOM 1695 C CA . LEU A 1 221 ? 1.001 -8.854 -11.953 1.00 97.19 221 LEU A CA 1
ATOM 1696 C C . LEU A 1 221 ? 0.911 -7.652 -11.005 1.00 97.19 221 LEU A C 1
ATOM 1698 O O . LEU A 1 221 ? 0.044 -7.624 -10.137 1.00 97.19 221 LEU A O 1
ATOM 1702 N N . TYR A 1 222 ? 1.792 -6.663 -11.164 1.00 97.75 222 TYR A N 1
ATOM 1703 C CA . TYR A 1 222 ? 1.751 -5.436 -10.376 1.00 97.75 222 TYR A CA 1
ATOM 1704 C C . TYR A 1 222 ? 0.513 -4.588 -10.695 1.00 97.75 222 TYR A C 1
ATOM 1706 O O . TYR A 1 222 ? -0.102 -4.061 -9.773 1.00 97.75 222 TYR A O 1
ATOM 1714 N N . GLN A 1 223 ? 0.099 -4.504 -11.963 1.00 96.12 223 GLN A N 1
ATOM 1715 C CA . GLN A 1 223 ? -1.167 -3.862 -12.346 1.00 96.12 223 GLN A CA 1
ATOM 1716 C C . GLN A 1 223 ? -2.367 -4.544 -11.695 1.00 96.12 223 GLN A C 1
ATOM 1718 O O . GLN A 1 223 ? -3.160 -3.883 -11.025 1.00 96.12 223 GLN A O 1
ATOM 1723 N N . ALA A 1 224 ? -2.442 -5.873 -11.786 1.00 97.88 224 ALA A N 1
ATOM 1724 C CA . ALA A 1 224 ? -3.489 -6.641 -11.127 1.00 97.88 224 ALA A CA 1
ATOM 1725 C C . ALA A 1 224 ? -3.468 -6.464 -9.592 1.00 97.88 224 ALA A C 1
ATOM 1727 O O . ALA A 1 224 ? -4.525 -6.342 -8.981 1.00 97.88 224 ALA A O 1
ATOM 1728 N N . ASP A 1 225 ? -2.291 -6.390 -8.953 1.00 98.31 225 ASP A N 1
ATOM 1729 C CA . ASP A 1 225 ? -2.146 -6.070 -7.518 1.00 98.31 225 ASP A CA 1
ATOM 1730 C C . ASP A 1 225 ? -2.682 -4.673 -7.173 1.00 98.31 225 ASP A C 1
ATOM 1732 O O . ASP A 1 225 ? -3.397 -4.516 -6.181 1.00 98.31 225 ASP A O 1
ATOM 1736 N N . VAL A 1 226 ? -2.373 -3.657 -7.983 1.00 97.81 226 VAL A N 1
ATOM 1737 C CA . VAL A 1 226 ? -2.884 -2.295 -7.780 1.00 97.81 226 VAL A CA 1
ATOM 1738 C C . VAL A 1 226 ? -4.408 -2.277 -7.877 1.00 97.81 226 VAL A C 1
ATOM 1740 O O . VAL A 1 226 ? -5.051 -1.818 -6.933 1.00 97.81 226 VAL A O 1
ATOM 1743 N N . ARG A 1 227 ? -4.994 -2.861 -8.929 1.00 97.94 227 ARG A N 1
ATOM 1744 C CA . ARG A 1 227 ? -6.456 -2.984 -9.092 1.00 97.94 227 ARG A CA 1
ATOM 1745 C C . ARG A 1 227 ? -7.090 -3.775 -7.954 1.00 97.94 227 ARG A C 1
ATOM 1747 O O . ARG A 1 227 ? -8.118 -3.376 -7.412 1.00 97.94 227 ARG A O 1
ATOM 1754 N N . ALA A 1 228 ? -6.444 -4.853 -7.511 1.00 98.44 228 ALA A N 1
ATOM 1755 C CA . ALA A 1 228 ? -6.921 -5.652 -6.390 1.00 98.44 228 ALA A CA 1
ATOM 1756 C C . ALA A 1 228 ? -7.013 -4.820 -5.105 1.00 98.44 228 ALA A C 1
ATOM 1758 O O . ALA A 1 228 ? -8.033 -4.849 -4.420 1.00 98.44 228 ALA A O 1
ATOM 1759 N N . ARG A 1 229 ? -5.955 -4.073 -4.763 1.00 97.69 229 ARG A N 1
ATOM 1760 C CA . ARG A 1 229 ? -5.895 -3.285 -3.521 1.00 97.69 229 ARG A CA 1
ATOM 1761 C C . ARG A 1 229 ? -6.723 -2.004 -3.585 1.00 97.69 229 ARG A C 1
ATOM 1763 O O . ARG A 1 229 ? -7.224 -1.581 -2.547 1.00 97.69 229 ARG A O 1
ATOM 1770 N N . LEU A 1 230 ? -6.835 -1.384 -4.758 1.00 95.94 230 LEU A N 1
ATOM 1771 C CA . LEU A 1 230 ? -7.522 -0.106 -4.948 1.00 95.94 230 LEU A CA 1
ATOM 1772 C C . LEU A 1 230 ? -9.020 -0.277 -5.227 1.00 95.94 230 LEU A C 1
ATOM 1774 O O . LEU A 1 230 ? -9.830 0.445 -4.653 1.00 95.94 230 LEU A O 1
ATOM 1778 N N . GLU A 1 231 ? -9.390 -1.234 -6.079 1.00 96.50 231 GLU A N 1
ATOM 1779 C CA . GLU A 1 231 ? -10.747 -1.365 -6.621 1.00 96.50 231 GLU A CA 1
ATOM 1780 C C . GLU A 1 231 ? -11.480 -2.597 -6.097 1.00 96.50 231 GLU A C 1
ATOM 1782 O O . GLU A 1 231 ? -12.634 -2.500 -5.678 1.00 96.50 231 GLU A O 1
ATOM 1787 N N . GLU A 1 232 ? -10.829 -3.761 -6.086 1.00 98.06 232 GLU A N 1
ATOM 1788 C CA . GLU A 1 232 ? -11.512 -5.007 -5.727 1.00 98.06 232 GLU A CA 1
ATOM 1789 C C . GLU A 1 232 ? -11.667 -5.167 -4.211 1.00 98.06 232 GLU A C 1
ATOM 1791 O O . GLU A 1 232 ? -12.714 -5.597 -3.733 1.00 98.06 232 GLU A O 1
ATOM 1796 N N . LEU A 1 233 ? -10.676 -4.751 -3.421 1.00 98.06 233 LEU A N 1
ATOM 1797 C CA . LEU A 1 233 ? -10.735 -4.794 -1.961 1.00 98.06 233 LEU A CA 1
ATOM 1798 C C . LEU A 1 233 ? -11.954 -4.051 -1.371 1.00 98.06 233 LEU A C 1
ATOM 1800 O O . LEU A 1 233 ? -12.650 -4.641 -0.536 1.00 98.06 233 LEU A O 1
ATOM 1804 N N . PRO A 1 234 ? -12.278 -2.798 -1.767 1.00 97.00 234 PRO A N 1
ATOM 1805 C CA . PRO A 1 234 ? -13.487 -2.140 -1.278 1.00 97.00 234 PRO A CA 1
ATOM 1806 C C . PRO A 1 234 ? -14.778 -2.805 -1.775 1.00 97.00 234 PRO A C 1
ATOM 1808 O O . PRO A 1 234 ? -15.753 -2.810 -1.021 1.00 97.00 234 PRO A O 1
ATOM 1811 N N . ARG A 1 235 ? -14.797 -3.406 -2.978 1.00 97.75 235 ARG A N 1
ATOM 1812 C CA . ARG A 1 235 ? -15.950 -4.192 -3.463 1.00 97.75 235 ARG A CA 1
ATOM 1813 C C . ARG A 1 235 ? -16.188 -5.419 -2.586 1.00 97.75 235 ARG A C 1
ATOM 1815 O O . ARG A 1 235 ? -17.288 -5.588 -2.068 1.00 97.75 235 ARG A O 1
ATOM 1822 N N . VAL A 1 236 ? -15.141 -6.206 -2.334 1.00 98.19 236 VAL A N 1
ATOM 1823 C CA . VAL A 1 236 ? -15.184 -7.382 -1.449 1.00 98.19 236 VAL A CA 1
ATOM 1824 C C . VAL A 1 236 ? -15.672 -6.994 -0.055 1.00 98.19 236 VAL A C 1
ATOM 1826 O O . VAL A 1 236 ? -16.553 -7.647 0.499 1.00 98.19 236 VAL A O 1
ATOM 1829 N N . ARG A 1 237 ? -15.146 -5.904 0.518 1.00 97.56 237 ARG A N 1
ATOM 1830 C CA . ARG A 1 237 ? -15.596 -5.418 1.829 1.00 97.56 237 ARG A CA 1
ATOM 1831 C C . ARG A 1 237 ? -17.091 -5.092 1.835 1.00 97.56 237 ARG A C 1
ATOM 1833 O O . ARG A 1 237 ? -17.781 -5.445 2.787 1.00 97.56 237 ARG A O 1
ATOM 1840 N N . LEU A 1 238 ? -17.589 -4.415 0.800 1.00 97.62 238 LEU A N 1
ATOM 1841 C CA . LEU A 1 238 ? -19.003 -4.054 0.707 1.00 97.62 238 LEU A CA 1
ATOM 1842 C C . LEU A 1 238 ? -19.896 -5.298 0.601 1.00 97.62 238 LEU A C 1
ATOM 1844 O O . LEU A 1 238 ? -20.888 -5.388 1.320 1.00 97.62 238 LEU A O 1
ATOM 1848 N N . GLU A 1 239 ? -19.523 -6.270 -0.235 1.00 97.94 239 GLU A N 1
ATOM 18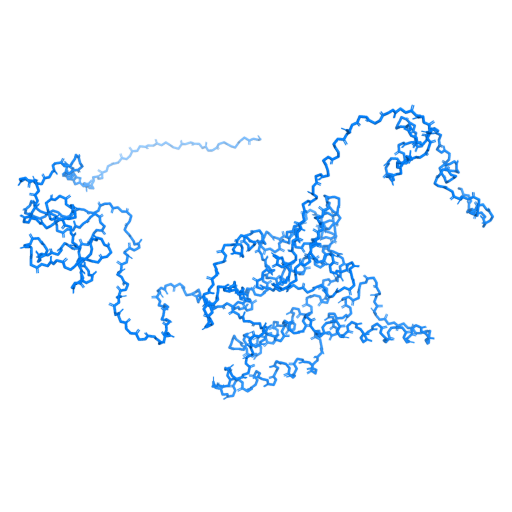49 C CA . GLU A 1 239 ? -20.222 -7.558 -0.346 1.00 97.94 239 GLU A CA 1
ATOM 1850 C C . GLU A 1 239 ? -20.299 -8.272 1.010 1.00 97.94 239 GLU A C 1
ATOM 1852 O O . GLU A 1 239 ? -21.374 -8.704 1.432 1.00 97.94 239 GLU A O 1
ATOM 1857 N N . LEU A 1 240 ? -19.174 -8.335 1.728 1.00 98.06 240 LEU A N 1
ATOM 1858 C CA . LEU A 1 240 ? -19.104 -8.954 3.048 1.00 98.06 240 LEU A CA 1
ATOM 1859 C C . LEU A 1 240 ? -19.950 -8.212 4.084 1.00 98.06 240 LEU A C 1
ATOM 1861 O O . LEU A 1 240 ? -20.640 -8.860 4.868 1.00 98.06 240 LEU A O 1
ATOM 1865 N N . LYS A 1 241 ? -19.958 -6.874 4.070 1.00 97.62 241 LYS A N 1
ATOM 1866 C CA . LYS A 1 241 ? -20.798 -6.071 4.970 1.00 97.62 241 LYS A CA 1
ATOM 1867 C C . LYS A 1 241 ? -22.285 -6.306 4.711 1.00 97.62 241 LYS A C 1
ATOM 1869 O O . LYS A 1 241 ? -23.052 -6.459 5.659 1.00 97.62 241 LYS A O 1
ATOM 1874 N N . LEU A 1 242 ? -22.702 -6.361 3.446 1.00 98.12 242 LEU A N 1
ATOM 1875 C CA . LEU A 1 242 ? -24.090 -6.656 3.083 1.00 98.12 242 LEU A CA 1
ATOM 1876 C C . LEU A 1 242 ? -24.494 -8.064 3.534 1.00 98.12 242 LEU A C 1
ATOM 1878 O O . LEU A 1 242 ? -25.541 -8.227 4.161 1.00 98.12 242 LEU A O 1
ATOM 1882 N N . ALA A 1 243 ? -23.640 -9.061 3.286 1.00 97.75 243 ALA A N 1
ATOM 1883 C CA . ALA A 1 243 ? -23.866 -10.432 3.733 1.00 97.75 243 ALA A CA 1
ATOM 1884 C C . ALA A 1 243 ? -23.916 -10.542 5.266 1.00 97.75 243 ALA A C 1
ATOM 1886 O O . ALA A 1 243 ? -24.777 -11.232 5.806 1.00 97.75 243 ALA A O 1
ATOM 1887 N N . HIS A 1 244 ? -23.040 -9.826 5.973 1.00 97.94 244 HIS A N 1
ATOM 1888 C CA . HIS A 1 244 ? -23.016 -9.765 7.433 1.00 97.94 244 HIS A CA 1
ATOM 1889 C C . HIS A 1 244 ? -24.298 -9.146 8.000 1.00 97.94 244 HIS A C 1
ATOM 1891 O O . HIS A 1 244 ? -24.923 -9.731 8.882 1.00 97.94 244 HIS A O 1
ATOM 1897 N N . ASN A 1 245 ? -24.749 -8.017 7.447 1.00 97.81 245 ASN A N 1
ATOM 1898 C CA . ASN A 1 245 ? -25.999 -7.380 7.863 1.00 97.81 245 ASN A CA 1
ATOM 1899 C C . ASN A 1 245 ? -27.210 -8.301 7.632 1.00 97.81 245 ASN A C 1
ATOM 1901 O O . ASN A 1 245 ? -28.071 -8.419 8.505 1.00 97.81 245 ASN A O 1
ATOM 1905 N N . ALA A 1 246 ? -27.262 -8.982 6.482 1.00 98.00 246 ALA A N 1
ATOM 1906 C CA . ALA A 1 246 ? -28.310 -9.954 6.187 1.00 98.00 246 ALA A CA 1
ATOM 1907 C C . ALA A 1 246 ? -28.276 -11.137 7.171 1.00 98.00 246 ALA A C 1
ATOM 1909 O O . ALA A 1 246 ? -29.312 -11.505 7.724 1.00 98.00 246 ALA A O 1
ATOM 1910 N N . ALA A 1 247 ? -27.092 -11.685 7.457 1.00 97.38 247 ALA A N 1
ATOM 1911 C CA . ALA A 1 247 ? -26.924 -12.779 8.409 1.00 97.38 247 ALA A CA 1
ATOM 1912 C C . ALA A 1 247 ? -27.364 -12.388 9.826 1.00 97.38 247 ALA A C 1
ATOM 1914 O O . ALA A 1 247 ? -28.138 -13.123 10.430 1.00 97.38 247 ALA A O 1
ATOM 1915 N N . ILE A 1 248 ? -26.959 -11.214 10.326 1.00 97.00 248 ILE A N 1
ATOM 1916 C CA . ILE A 1 248 ? -27.392 -10.710 11.639 1.00 97.00 248 ILE A CA 1
ATOM 1917 C C . ILE A 1 248 ? -28.914 -10.556 1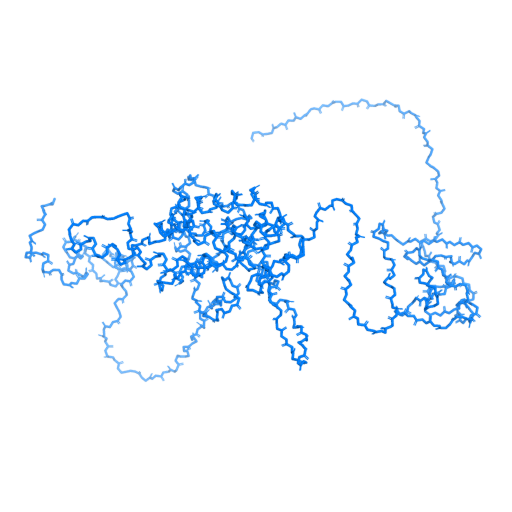1.689 1.00 97.00 248 ILE A C 1
ATOM 1919 O O . ILE A 1 248 ? -29.537 -10.964 12.668 1.00 97.00 248 ILE A O 1
ATOM 1923 N N . SER A 1 249 ? -29.534 -10.019 10.630 1.00 96.50 249 SER A N 1
ATOM 1924 C CA . SER A 1 249 ? -30.997 -9.876 10.573 1.00 96.50 249 SER A CA 1
ATOM 1925 C C . SER A 1 249 ? -31.734 -11.221 10.616 1.00 96.50 249 SER A C 1
ATOM 1927 O O . SER A 1 249 ? -32.849 -11.300 11.123 1.00 96.50 249 SER A O 1
ATOM 1929 N N . ALA A 1 250 ? -31.084 -12.287 10.143 1.00 97.19 250 ALA A N 1
ATOM 1930 C CA . ALA A 1 250 ? -31.563 -13.663 10.204 1.00 97.19 250 ALA A CA 1
ATOM 1931 C C . ALA A 1 250 ? -31.110 -14.415 11.477 1.00 97.19 250 ALA A C 1
ATOM 1933 O O . ALA A 1 250 ? -31.216 -15.639 11.525 1.00 97.19 250 ALA A O 1
ATOM 1934 N N . ALA A 1 251 ? -30.592 -13.708 12.492 1.00 96.38 251 ALA A N 1
ATOM 1935 C CA . ALA A 1 251 ? -30.024 -14.273 13.723 1.00 96.38 251 ALA A CA 1
ATOM 1936 C C . ALA A 1 251 ? -28.855 -15.263 13.503 1.00 96.38 251 ALA A C 1
ATOM 1938 O O . ALA A 1 251 ? -28.605 -16.142 14.328 1.00 96.38 251 ALA A O 1
ATOM 1939 N N . GLY A 1 252 ? -28.131 -15.121 12.392 1.00 95.38 252 GLY A N 1
ATOM 1940 C CA . GLY A 1 252 ? -26.895 -15.840 12.090 1.00 95.38 252 GLY A CA 1
ATOM 1941 C C . GLY A 1 252 ? -25.635 -15.053 12.464 1.00 95.38 252 GLY A C 1
ATOM 1942 O O . GLY A 1 252 ? -25.692 -13.926 12.953 1.00 95.38 252 GLY A O 1
ATOM 1943 N N . THR A 1 253 ? -24.472 -15.648 12.197 1.00 94.25 253 THR A N 1
ATOM 1944 C CA . THR A 1 253 ? -23.153 -15.038 12.428 1.00 94.25 253 THR A CA 1
ATOM 1945 C C . THR A 1 253 ? -22.284 -15.139 11.178 1.00 94.25 253 THR A C 1
ATOM 1947 O O . THR A 1 253 ? -22.490 -16.008 10.330 1.00 94.25 253 THR A O 1
ATOM 1950 N N . THR A 1 254 ? -21.299 -14.248 11.047 1.00 96.19 254 THR A N 1
ATOM 1951 C CA . THR A 1 254 ? -20.269 -14.339 10.003 1.00 96.19 254 THR A CA 1
ATOM 1952 C C . THR A 1 254 ? -18.892 -13.988 10.578 1.00 96.19 254 THR A C 1
ATOM 1954 O O . THR A 1 254 ? -18.825 -13.379 11.645 1.00 96.19 254 THR A O 1
ATOM 1957 N N . PRO A 1 255 ? -17.788 -14.332 9.887 1.00 94.25 255 PRO A N 1
ATOM 1958 C CA . PRO A 1 255 ? -16.435 -13.936 10.295 1.00 94.25 255 PRO A CA 1
ATOM 1959 C C . PRO A 1 255 ? -16.121 -12.438 10.131 1.00 94.25 255 PRO A C 1
ATOM 1961 O O . PRO A 1 255 ? -15.025 -12.009 10.479 1.00 94.25 255 PRO A O 1
ATOM 1964 N N . TYR A 1 256 ? -17.028 -11.649 9.547 1.00 96.44 256 TYR A N 1
ATOM 1965 C CA . TYR A 1 256 ? -16.801 -10.230 9.281 1.00 96.44 256 TYR A CA 1
ATOM 1966 C C . TYR A 1 256 ? -16.919 -9.404 10.569 1.00 96.44 256 TYR A C 1
ATOM 1968 O O . TYR A 1 256 ? -17.895 -9.538 11.305 1.00 96.44 256 TYR A O 1
ATOM 1976 N N . ASP A 1 257 ? -15.940 -8.531 10.803 1.00 95.44 257 ASP A N 1
ATOM 1977 C CA . ASP A 1 257 ? -15.880 -7.618 11.947 1.00 95.44 257 ASP A CA 1
ATOM 1978 C C . ASP A 1 257 ? -15.988 -6.167 11.459 1.00 95.44 257 ASP A C 1
ATOM 1980 O O . ASP A 1 257 ? -15.175 -5.713 10.653 1.00 95.44 257 ASP A O 1
ATOM 1984 N N . ASP A 1 258 ? -16.977 -5.427 11.962 1.00 94.31 258 ASP A N 1
ATOM 1985 C CA . ASP A 1 258 ? -17.188 -4.017 11.627 1.00 94.31 258 ASP A CA 1
ATOM 1986 C C . ASP A 1 258 ? -16.046 -3.104 12.084 1.00 94.31 258 ASP A C 1
ATOM 1988 O O . ASP A 1 258 ? -15.766 -2.104 11.420 1.00 94.31 258 ASP A O 1
ATOM 1992 N N . ALA A 1 259 ? -15.373 -3.437 13.189 1.00 94.25 259 ALA A N 1
ATOM 1993 C CA . ALA A 1 259 ? -14.237 -2.665 13.679 1.00 94.25 259 ALA A CA 1
ATOM 1994 C C . ALA A 1 259 ? -12.975 -2.924 12.844 1.00 94.25 259 ALA A C 1
ATOM 1996 O O . ALA A 1 259 ? -12.137 -2.034 12.686 1.00 94.25 259 ALA A O 1
ATOM 1997 N N . ARG A 1 260 ? -12.840 -4.139 12.293 1.00 95.44 260 ARG A N 1
ATOM 1998 C CA . ARG A 1 260 ? -11.664 -4.590 11.529 1.00 95.44 260 ARG A CA 1
ATOM 1999 C C . ARG A 1 260 ? -12.079 -5.254 10.211 1.00 95.44 260 ARG A C 1
ATOM 2001 O O . ARG A 1 260 ? -11.753 -6.417 9.956 1.00 95.44 260 ARG A O 1
ATOM 2008 N N . PRO A 1 261 ? -12.749 -4.509 9.313 1.00 96.56 261 PRO A N 1
ATOM 2009 C CA . PRO A 1 261 ? -13.395 -5.080 8.131 1.00 96.56 261 PRO A CA 1
ATOM 2010 C C . PRO A 1 261 ? -12.399 -5.625 7.101 1.00 96.56 261 PRO A C 1
ATOM 2012 O O . PRO A 1 261 ? -12.739 -6.456 6.256 1.00 96.56 261 PRO A O 1
ATOM 2015 N N . TRP A 1 262 ? -11.148 -5.166 7.166 1.00 97.12 262 TRP A N 1
ATOM 2016 C CA . TRP A 1 262 ? -10.095 -5.543 6.230 1.00 97.12 262 TRP A CA 1
ATOM 2017 C C . TRP A 1 262 ? -9.573 -6.960 6.452 1.00 97.12 262 TRP A C 1
ATOM 2019 O O . TRP A 1 262 ? -9.024 -7.532 5.516 1.00 97.12 262 TRP A O 1
ATOM 2029 N N . ASN A 1 263 ? -9.779 -7.549 7.635 1.00 96.75 263 ASN A N 1
ATOM 2030 C CA . ASN A 1 263 ? -9.382 -8.926 7.925 1.00 96.75 263 ASN A CA 1
ATOM 2031 C C . ASN A 1 263 ? -10.010 -9.915 6.948 1.00 96.75 263 ASN A C 1
ATOM 2033 O O . ASN A 1 263 ? -9.315 -10.596 6.191 1.00 96.75 263 ASN A O 1
ATOM 2037 N N . GLU A 1 264 ? -11.339 -9.953 6.941 1.00 97.50 264 GLU A N 1
ATOM 2038 C CA . GLU A 1 264 ? -12.079 -10.875 6.093 1.00 97.50 264 GLU A CA 1
ATOM 2039 C C . GLU A 1 264 ? -11.993 -10.454 4.621 1.00 97.50 264 GLU A C 1
ATOM 2041 O O . GLU A 1 264 ? -11.853 -11.303 3.741 1.00 97.50 264 GLU A O 1
ATOM 2046 N N . ALA A 1 265 ? -11.973 -9.145 4.339 1.00 97.94 265 ALA A N 1
ATOM 2047 C CA . ALA A 1 265 ? -11.863 -8.652 2.970 1.00 97.94 265 ALA A CA 1
ATOM 2048 C C . ALA A 1 265 ? -10.533 -9.041 2.299 1.00 97.94 265 ALA A C 1
ATOM 2050 O O . ALA A 1 265 ? -10.542 -9.506 1.161 1.00 97.94 265 ALA A O 1
ATOM 2051 N N . LEU A 1 266 ? -9.395 -8.917 2.995 1.00 97.88 266 LEU A N 1
ATOM 2052 C CA . LEU A 1 266 ? -8.089 -9.340 2.474 1.00 97.88 266 LEU A CA 1
ATOM 2053 C C . LEU A 1 266 ? -8.017 -10.856 2.281 1.00 97.88 266 LEU A C 1
ATOM 2055 O O . LEU A 1 266 ? -7.480 -11.315 1.271 1.00 97.88 266 LEU A O 1
ATOM 2059 N N . ARG A 1 267 ? -8.579 -11.622 3.224 1.00 97.56 267 ARG A N 1
ATOM 2060 C CA . ARG A 1 267 ? -8.650 -13.085 3.150 1.00 97.56 267 ARG A CA 1
ATOM 2061 C C . ARG A 1 267 ? -9.409 -13.531 1.900 1.00 97.56 267 ARG A C 1
ATOM 2063 O O . ARG A 1 267 ? -8.894 -14.321 1.115 1.00 97.56 267 ARG A O 1
ATOM 2070 N N . VAL A 1 268 ? -10.606 -12.981 1.687 1.00 98.00 268 VAL A N 1
ATOM 2071 C CA . VAL A 1 268 ? -11.446 -13.289 0.522 1.00 98.00 268 VAL A CA 1
ATOM 2072 C C . VAL A 1 268 ? -10.797 -12.809 -0.773 1.00 98.00 268 VAL A C 1
ATOM 2074 O O . VAL A 1 268 ? -10.789 -13.553 -1.748 1.00 98.00 268 VAL A O 1
ATOM 2077 N N . LEU A 1 269 ? -10.203 -11.612 -0.794 1.00 98.25 269 LEU A N 1
ATOM 2078 C CA . LEU A 1 269 ? -9.515 -11.082 -1.975 1.00 98.25 269 LEU A CA 1
ATOM 2079 C C . LEU A 1 269 ? -8.336 -11.967 -2.411 1.00 98.25 269 LEU A C 1
ATOM 2081 O O . LEU A 1 269 ? -8.143 -12.192 -3.607 1.00 98.25 269 LEU A O 1
ATOM 2085 N N . ALA A 1 270 ? -7.555 -12.492 -1.463 1.00 97.25 270 ALA A N 1
ATOM 2086 C CA . ALA A 1 270 ? -6.428 -13.377 -1.760 1.00 97.25 270 ALA A CA 1
ATOM 2087 C C . ALA A 1 270 ? -6.859 -14.672 -2.479 1.00 97.25 270 ALA A C 1
ATOM 2089 O O . ALA A 1 270 ? -6.104 -15.194 -3.303 1.00 97.25 270 ALA A O 1
ATOM 2090 N N . ASP A 1 271 ? -8.078 -15.148 -2.217 1.00 95.94 271 ASP A N 1
ATOM 2091 C CA . ASP A 1 271 ? -8.649 -16.369 -2.798 1.00 95.94 271 ASP A CA 1
ATOM 2092 C C . ASP A 1 271 ? -9.714 -16.083 -3.880 1.00 95.94 271 ASP A C 1
ATOM 2094 O O . ASP A 1 271 ? -10.416 -16.989 -4.329 1.00 95.94 271 ASP A O 1
ATOM 2098 N N . ARG A 1 272 ? -9.849 -14.829 -4.334 1.00 96.75 272 ARG A N 1
ATOM 2099 C CA . ARG A 1 272 ? -10.866 -14.412 -5.313 1.00 96.75 272 ARG A CA 1
ATOM 2100 C C . ARG A 1 272 ? -10.468 -14.803 -6.733 1.00 96.75 272 ARG A C 1
ATOM 2102 O O . ARG A 1 272 ? -10.090 -13.965 -7.548 1.00 96.75 272 ARG A O 1
ATOM 2109 N N . ASP A 1 273 ? -10.524 -16.099 -7.021 1.00 95.94 273 ASP A N 1
ATOM 2110 C CA . ASP A 1 273 ? -9.991 -16.670 -8.260 1.00 95.94 273 ASP A CA 1
ATOM 2111 C C . ASP A 1 273 ? -10.608 -16.065 -9.519 1.00 95.94 273 ASP A C 1
ATOM 2113 O O . ASP A 1 273 ? -9.869 -15.833 -10.465 1.00 95.94 273 ASP A O 1
ATOM 2117 N N . LYS A 1 274 ? -11.902 -15.718 -9.516 1.00 97.12 274 LYS A N 1
ATOM 2118 C CA . LYS A 1 274 ? -12.526 -15.038 -10.661 1.00 97.12 274 LYS A CA 1
ATOM 2119 C C . LYS A 1 274 ? -11.759 -13.769 -11.058 1.00 97.12 274 LYS A C 1
ATOM 2121 O O . LYS A 1 274 ? -11.340 -13.649 -12.202 1.00 97.12 274 LYS A O 1
ATOM 2126 N N . PHE A 1 275 ? -11.513 -12.881 -10.092 1.00 98.19 275 PHE A N 1
ATOM 2127 C CA . PHE A 1 275 ? -10.766 -11.641 -10.311 1.00 98.19 275 PHE A CA 1
ATOM 2128 C C . PHE A 1 275 ? -9.350 -11.936 -10.817 1.00 98.19 275 PHE A C 1
ATOM 2130 O O . PHE A 1 275 ? -8.926 -11.412 -11.838 1.00 98.19 275 PHE A O 1
ATOM 2137 N N . TRP A 1 276 ? -8.614 -12.813 -10.129 1.00 98.06 276 TRP A N 1
ATOM 2138 C CA . TRP A 1 276 ? -7.223 -13.090 -10.494 1.00 98.06 276 TRP A CA 1
ATOM 2139 C C . TRP A 1 276 ? -7.085 -13.793 -11.842 1.00 98.06 276 TRP A C 1
ATOM 2141 O O . TRP A 1 276 ? -6.077 -13.606 -12.520 1.00 98.06 276 TRP A O 1
ATOM 2151 N N . THR A 1 277 ? -8.057 -14.623 -12.216 1.00 97.12 277 THR A N 1
ATOM 2152 C CA . THR A 1 277 ? -8.079 -15.288 -13.515 1.00 97.12 277 THR A CA 1
ATOM 2153 C C . THR A 1 277 ? -8.233 -14.268 -14.633 1.00 97.12 277 THR A C 1
ATOM 2155 O O . THR A 1 277 ? -7.398 -14.259 -15.535 1.00 97.12 277 THR A O 1
ATOM 2158 N N . GLU A 1 278 ? -9.223 -13.382 -14.520 1.00 96.06 278 GLU A N 1
ATOM 2159 C CA . GLU A 1 278 ? -9.530 -12.350 -15.517 1.00 96.06 278 GLU A CA 1
ATOM 2160 C C . GLU A 1 278 ? -8.411 -11.291 -15.604 1.00 96.06 278 GLU A C 1
ATOM 2162 O O . GLU A 1 278 ? -7.901 -11.010 -16.687 1.00 96.06 278 GLU A O 1
ATOM 2167 N N . GLU A 1 279 ? -7.955 -10.755 -14.467 1.00 95.81 279 GLU A N 1
ATOM 2168 C CA . GLU A 1 279 ? -6.994 -9.640 -14.434 1.00 95.81 279 GLU A CA 1
ATOM 2169 C C . GLU A 1 279 ? -5.538 -10.058 -14.652 1.00 95.81 279 GLU A C 1
ATOM 2171 O O . GLU A 1 279 ? -4.704 -9.245 -15.051 1.00 95.81 279 GLU A O 1
ATOM 2176 N N . PHE A 1 280 ? -5.188 -11.311 -14.353 1.00 96.56 280 PHE A N 1
ATOM 2177 C CA . PHE A 1 280 ? -3.792 -11.741 -14.390 1.00 96.56 280 PHE A CA 1
ATOM 2178 C C . PHE A 1 280 ? -3.567 -13.076 -15.085 1.00 96.56 280 PHE A C 1
ATOM 2180 O O . PHE A 1 280 ? -2.732 -13.136 -15.984 1.00 96.56 280 PHE A O 1
ATOM 2187 N N . MET A 1 281 ? -4.243 -14.157 -14.688 1.00 95.81 281 MET A N 1
ATOM 2188 C CA . MET A 1 281 ? -3.852 -15.490 -15.165 1.00 95.81 281 MET A CA 1
ATOM 2189 C C . MET A 1 281 ? -4.087 -15.666 -16.665 1.00 95.81 281 MET A C 1
ATOM 2191 O O . MET A 1 281 ? -3.194 -16.155 -17.354 1.00 95.81 281 MET A O 1
ATOM 2195 N N . GLU A 1 282 ? -5.244 -15.257 -17.186 1.00 93.62 282 GLU A N 1
ATOM 2196 C CA . GLU A 1 282 ? -5.543 -15.355 -18.617 1.00 93.62 282 GLU A CA 1
ATOM 2197 C C . GLU A 1 282 ? -4.587 -14.491 -19.460 1.00 93.62 282 GLU A C 1
ATOM 2199 O O . GLU A 1 282 ? -3.933 -15.047 -20.354 1.00 93.62 282 GLU A O 1
ATOM 2204 N N . PRO A 1 283 ? -4.370 -13.191 -19.155 1.00 92.56 283 PRO A N 1
ATOM 2205 C CA . PRO A 1 283 ? -3.382 -12.403 -19.888 1.00 92.56 283 PRO A CA 1
ATOM 2206 C C . PRO A 1 283 ? -1.944 -12.930 -19.723 1.00 92.56 283 PRO A C 1
ATOM 2208 O O . PRO A 1 283 ? -1.161 -12.905 -20.676 1.00 92.56 283 PRO A O 1
ATOM 2211 N N . ALA A 1 284 ? -1.582 -13.478 -18.557 1.00 93.12 284 ALA A N 1
ATOM 2212 C CA . ALA A 1 284 ? -0.267 -14.078 -18.324 1.00 93.12 284 ALA A CA 1
ATOM 2213 C C . ALA A 1 284 ? -0.028 -15.321 -19.196 1.00 93.12 284 ALA A C 1
ATOM 2215 O O . ALA A 1 284 ? 1.074 -15.490 -19.725 1.00 93.12 284 ALA A O 1
ATOM 2216 N N . ILE A 1 285 ? -1.046 -16.166 -19.397 1.00 91.25 285 ILE A N 1
ATOM 2217 C CA . ILE A 1 285 ? -0.973 -17.322 -20.304 1.00 91.25 285 ILE A CA 1
ATOM 2218 C C . ILE A 1 285 ? -0.741 -16.856 -21.749 1.00 91.25 285 ILE A C 1
ATOM 2220 O O . ILE A 1 285 ? 0.109 -17.416 -22.443 1.00 91.25 285 ILE A O 1
ATOM 2224 N N . LEU A 1 286 ? -1.421 -15.794 -22.192 1.00 87.94 286 LEU A N 1
ATOM 2225 C CA . LEU A 1 286 ? -1.227 -15.224 -23.533 1.00 87.94 286 LEU A CA 1
ATOM 2226 C C . LEU A 1 286 ? 0.180 -14.638 -23.725 1.00 87.94 286 LEU A C 1
ATOM 2228 O O . LEU A 1 286 ? 0.784 -14.805 -24.786 1.00 87.94 286 LEU A O 1
ATOM 2232 N N . ILE A 1 287 ? 0.732 -13.993 -22.694 1.00 86.69 287 ILE A N 1
ATOM 2233 C CA . ILE A 1 287 ? 2.123 -13.513 -22.680 1.00 86.69 287 ILE A CA 1
ATOM 2234 C C . ILE A 1 287 ? 3.122 -14.678 -22.716 1.00 86.69 287 ILE A C 1
ATOM 2236 O O . ILE A 1 287 ? 4.200 -14.564 -23.310 1.00 86.69 287 ILE A O 1
ATOM 2240 N N . ALA A 1 288 ? 2.812 -15.788 -22.047 1.00 83.81 288 ALA A N 1
ATOM 2241 C CA . ALA A 1 288 ? 3.653 -16.978 -22.071 1.00 83.81 288 ALA A CA 1
ATOM 2242 C C . ALA A 1 288 ? 3.654 -17.637 -23.462 1.00 83.81 288 ALA A C 1
ATOM 2244 O O . ALA A 1 288 ? 4.707 -18.094 -23.909 1.00 83.81 288 ALA A O 1
ATOM 2245 N N . ALA A 1 289 ? 2.506 -17.634 -24.148 1.00 84.44 289 ALA A N 1
ATOM 2246 C CA . ALA A 1 289 ? 2.332 -18.219 -25.476 1.00 84.44 289 ALA A CA 1
ATOM 2247 C C . ALA A 1 289 ? 2.980 -17.395 -26.602 1.00 84.44 289 ALA A C 1
ATOM 2249 O O . ALA A 1 289 ? 3.605 -17.971 -27.492 1.00 84.44 289 ALA A O 1
ATOM 2250 N N . ASP A 1 290 ? 2.874 -16.064 -26.563 1.00 79.06 290 ASP A N 1
ATOM 2251 C CA . ASP A 1 290 ? 3.475 -15.181 -27.565 1.00 79.06 290 ASP A CA 1
ATOM 2252 C C . ASP A 1 290 ? 4.269 -14.043 -26.916 1.00 79.06 290 ASP A C 1
ATOM 2254 O O . ASP A 1 290 ? 3.884 -13.409 -25.933 1.00 79.06 290 ASP A O 1
ATOM 2258 N N . LYS A 1 291 ? 5.452 -13.769 -27.475 1.00 67.44 291 LYS A N 1
ATOM 2259 C CA . LYS A 1 291 ? 6.300 -12.713 -26.958 1.00 67.44 291 LYS A CA 1
ATOM 2260 C C . LYS A 1 291 ? 5.795 -11.312 -27.294 1.00 67.44 291 LYS A C 1
ATOM 2262 O O . LYS A 1 291 ? 6.141 -10.384 -26.558 1.00 67.44 291 LYS A O 1
ATOM 2267 N N . THR A 1 292 ? 5.015 -11.158 -28.363 1.00 68.44 292 THR A N 1
ATOM 2268 C CA . THR A 1 292 ? 4.578 -9.845 -28.853 1.00 68.44 292 THR A CA 1
ATOM 2269 C C . THR A 1 292 ? 3.377 -9.273 -28.091 1.00 68.44 292 THR A C 1
ATOM 2271 O O . THR A 1 292 ? 3.261 -8.052 -27.969 1.00 68.44 292 THR A O 1
ATOM 2274 N N . THR A 1 293 ? 2.581 -10.129 -27.443 1.00 68.56 293 THR A N 1
ATOM 2275 C CA . THR A 1 293 ? 1.382 -9.785 -26.655 1.00 68.56 293 THR A CA 1
ATOM 2276 C C . THR A 1 293 ? 1.655 -8.996 -25.374 1.00 68.56 293 THR A C 1
ATOM 2278 O O . THR A 1 293 ? 0.743 -8.361 -24.855 1.00 68.56 293 THR A O 1
ATOM 2281 N N . VAL A 1 294 ? 2.900 -8.947 -24.877 1.00 65.06 294 VAL A N 1
ATOM 2282 C CA . VAL A 1 294 ? 3.253 -8.216 -23.637 1.00 65.06 294 VAL A CA 1
ATOM 2283 C C . VAL A 1 294 ? 2.832 -6.751 -23.687 1.00 65.06 294 VAL A C 1
ATOM 2285 O O . VAL A 1 294 ? 2.305 -6.234 -22.713 1.00 65.06 294 VAL A O 1
ATOM 2288 N N . ARG A 1 295 ? 3.053 -6.071 -24.816 1.00 63.44 295 ARG A N 1
ATOM 2289 C CA . ARG A 1 295 ? 2.697 -4.648 -24.947 1.00 63.44 295 ARG A CA 1
ATOM 2290 C C . ARG A 1 295 ? 1.197 -4.409 -25.091 1.00 63.44 295 ARG A C 1
ATOM 2292 O O . ARG A 1 295 ? 0.772 -3.281 -24.904 1.00 63.44 295 ARG A O 1
ATOM 2299 N N . MET A 1 296 ? 0.437 -5.431 -25.479 1.00 62.59 296 MET A N 1
ATOM 2300 C CA . MET A 1 296 ? -1.012 -5.336 -25.662 1.00 62.59 296 MET A CA 1
ATOM 2301 C C . MET A 1 296 ? -1.775 -5.670 -24.381 1.00 62.59 296 MET A C 1
ATOM 2303 O O . MET A 1 296 ? -2.878 -5.180 -24.202 1.00 62.59 296 MET A O 1
ATOM 2307 N N . ALA A 1 297 ? -1.195 -6.508 -23.519 1.00 69.31 297 ALA A N 1
ATOM 2308 C CA . ALA A 1 297 ? -1.815 -6.959 -22.277 1.00 69.31 297 ALA A CA 1
ATOM 2309 C C . ALA A 1 297 ? -1.492 -6.072 -21.061 1.00 69.31 297 ALA A C 1
ATOM 2311 O O . ALA A 1 297 ? -2.073 -6.278 -20.005 1.00 69.31 297 ALA A O 1
ATOM 2312 N N . ILE A 1 298 ? -0.537 -5.144 -21.180 1.00 79.94 298 ILE A N 1
ATOM 2313 C CA . ILE A 1 298 ? -0.129 -4.239 -20.098 1.00 79.94 298 ILE A CA 1
ATOM 2314 C C . ILE A 1 298 ? -0.731 -2.864 -20.369 1.00 79.94 298 ILE A C 1
ATOM 2316 O O . ILE A 1 298 ? -0.420 -2.244 -21.389 1.00 79.94 298 ILE A O 1
ATOM 2320 N N . ASP A 1 299 ? -1.532 -2.380 -19.429 1.00 82.12 299 ASP A N 1
ATOM 2321 C CA . ASP A 1 299 ? -2.138 -1.052 -19.485 1.00 82.12 299 ASP A CA 1
ATOM 2322 C C . ASP A 1 299 ? -1.168 0.029 -18.968 1.00 82.12 299 ASP A C 1
ATOM 2324 O O . ASP A 1 299 ? -0.002 -0.238 -18.674 1.00 82.12 299 ASP A O 1
ATOM 2328 N N . ASN A 1 300 ? -1.608 1.287 -18.886 1.00 80.00 300 ASN A N 1
ATOM 2329 C CA . ASN A 1 300 ? -0.776 2.402 -18.402 1.00 80.00 300 ASN A CA 1
ATOM 2330 C C . ASN A 1 300 ? -1.162 2.888 -16.992 1.00 80.00 300 ASN A C 1
ATOM 2332 O O . ASN A 1 300 ? -0.715 3.950 -16.580 1.00 80.00 300 ASN A O 1
ATOM 2336 N N . ASP A 1 301 ? -1.985 2.135 -16.262 1.00 80.88 301 ASP A N 1
ATOM 2337 C CA . ASP A 1 301 ? -2.543 2.500 -14.951 1.00 80.88 301 ASP A CA 1
ATOM 2338 C C . ASP A 1 301 ? -1.587 2.252 -13.772 1.00 80.88 301 ASP A C 1
ATOM 2340 O O . ASP A 1 301 ? -1.617 2.986 -12.788 1.00 80.88 301 ASP A O 1
ATOM 2344 N N . ALA A 1 302 ? -0.697 1.258 -13.866 1.00 84.25 302 ALA A N 1
ATOM 2345 C CA . ALA A 1 302 ? 0.365 1.045 -12.878 1.00 84.25 302 ALA A CA 1
ATOM 2346 C C . ALA A 1 302 ? 1.701 0.701 -13.547 1.00 84.25 302 ALA A C 1
ATOM 2348 O O . ALA A 1 302 ? 2.075 -0.462 -13.721 1.00 84.25 302 ALA A O 1
ATOM 2349 N N . VAL A 1 303 ? 2.443 1.734 -13.948 1.00 84.44 303 VAL A N 1
ATOM 2350 C CA . VAL A 1 303 ? 3.735 1.572 -14.627 1.00 84.44 303 VAL A CA 1
ATOM 2351 C C . VAL A 1 303 ? 4.828 1.213 -13.615 1.00 84.44 303 VAL A C 1
ATOM 2353 O O . VAL A 1 303 ? 4.949 1.844 -12.567 1.00 84.44 303 VAL A O 1
ATOM 2356 N N . ILE A 1 304 ? 5.655 0.212 -13.932 1.00 84.94 304 ILE A N 1
ATOM 2357 C CA . ILE A 1 304 ? 6.792 -0.208 -13.098 1.00 84.94 304 ILE A CA 1
ATOM 2358 C C . ILE A 1 304 ? 8.079 0.537 -13.458 1.00 84.94 304 ILE A C 1
ATOM 2360 O O . ILE A 1 304 ? 8.326 0.866 -14.622 1.00 84.94 304 ILE A O 1
ATOM 2364 N N . ASP A 1 305 ? 8.942 0.767 -12.468 1.00 82.31 305 ASP A N 1
ATOM 2365 C CA . ASP A 1 305 ? 10.263 1.325 -12.733 1.00 82.31 305 ASP A CA 1
ATOM 2366 C C . ASP A 1 305 ? 11.072 0.326 -13.571 1.00 82.31 305 ASP A C 1
ATOM 2368 O O . ASP A 1 305 ? 10.976 -0.896 -13.416 1.00 82.31 305 ASP A O 1
ATOM 2372 N N . ARG A 1 306 ? 11.908 0.835 -14.475 1.00 72.88 306 ARG A N 1
ATOM 2373 C CA . ARG A 1 306 ? 12.799 -0.026 -15.249 1.00 72.88 306 ARG A CA 1
ATOM 2374 C C . ARG A 1 306 ? 13.883 -0.520 -14.315 1.00 72.88 306 ARG A C 1
ATOM 2376 O O . ARG A 1 306 ? 14.829 0.229 -14.049 1.00 72.88 306 ARG A O 1
ATOM 2383 N N . ALA A 1 307 ? 13.777 -1.782 -13.887 1.00 48.22 307 ALA A N 1
ATOM 2384 C CA . ALA A 1 307 ? 14.845 -2.472 -13.181 1.00 48.22 307 ALA A CA 1
ATOM 2385 C C . ALA A 1 307 ? 16.169 -2.166 -13.895 1.00 48.22 307 ALA A C 1
ATOM 2387 O O . ALA A 1 307 ? 16.387 -2.553 -15.041 1.00 48.22 307 ALA A O 1
ATOM 2388 N N . THR A 1 308 ? 17.060 -1.407 -13.254 1.00 37.56 308 THR A N 1
ATOM 2389 C CA . THR A 1 308 ? 18.481 -1.570 -13.542 1.00 37.56 308 THR A CA 1
ATOM 2390 C C . THR A 1 308 ? 18.774 -3.009 -13.151 1.00 37.56 308 THR A C 1
ATOM 2392 O O . THR A 1 308 ? 18.660 -3.298 -11.956 1.00 37.56 308 THR A O 1
ATOM 2395 N N . PRO A 1 309 ? 19.089 -3.922 -14.086 1.00 31.02 309 PRO A N 1
ATOM 2396 C CA . PRO A 1 309 ? 19.575 -5.222 -13.673 1.00 31.02 309 PRO A CA 1
ATOM 2397 C C . PRO A 1 309 ? 20.748 -4.960 -12.732 1.00 31.02 309 PRO A C 1
ATOM 2399 O O . PRO A 1 309 ? 21.693 -4.254 -13.092 1.00 31.02 309 PRO A O 1
ATOM 2402 N N . VAL A 1 310 ? 20.672 -5.481 -11.507 1.00 31.88 310 VAL A N 1
ATOM 2403 C CA . VAL A 1 310 ? 21.844 -5.585 -10.636 1.00 31.88 310 VAL A CA 1
ATOM 2404 C C . VAL A 1 310 ? 22.676 -6.735 -11.198 1.00 31.88 310 VAL A C 1
ATOM 2406 O O . VAL A 1 310 ? 22.803 -7.799 -10.609 1.00 31.88 310 VAL A O 1
ATOM 2409 N N . SER A 1 311 ? 23.178 -6.548 -12.416 1.00 29.64 311 SER A N 1
ATOM 2410 C CA . SER A 1 311 ? 24.347 -7.262 -12.884 1.00 29.64 311 SER A CA 1
ATOM 2411 C C . SER A 1 311 ? 25.526 -6.547 -12.250 1.00 29.64 311 SER A C 1
ATOM 2413 O O . SER A 1 311 ? 25.767 -5.361 -12.483 1.00 29.64 311 SER A O 1
ATOM 2415 N N . ALA A 1 312 ? 26.244 -7.265 -11.390 1.00 37.72 312 ALA A N 1
ATOM 2416 C CA . ALA A 1 312 ? 27.653 -6.980 -11.246 1.00 37.72 312 ALA A CA 1
ATOM 2417 C C . ALA A 1 312 ? 28.245 -6.934 -12.666 1.00 37.72 312 ALA A C 1
ATOM 2419 O O . ALA A 1 312 ? 28.038 -7.860 -13.444 1.00 37.72 312 ALA A O 1
ATOM 2420 N N . ALA A 1 313 ? 28.953 -5.846 -12.950 1.00 35.47 313 ALA A N 1
ATOM 2421 C CA . ALA A 1 313 ? 29.627 -5.527 -14.203 1.00 35.47 313 ALA A CA 1
ATOM 2422 C C . ALA A 1 313 ? 28.771 -4.957 -15.356 1.00 35.47 313 ALA A C 1
ATOM 2424 O O . ALA A 1 313 ? 27.764 -5.499 -15.792 1.00 35.47 313 ALA A O 1
ATOM 2425 N N . GLU A 1 314 ? 29.326 -3.852 -15.858 1.00 30.77 314 GLU A N 1
ATOM 2426 C CA . GLU A 1 314 ? 29.256 -3.337 -17.224 1.00 30.77 314 GLU A CA 1
ATOM 2427 C C . GLU A 1 314 ? 27.977 -2.623 -17.668 1.00 30.77 314 GLU A C 1
ATOM 2429 O O . GLU A 1 314 ? 26.927 -3.173 -17.984 1.00 30.77 314 GLU A O 1
ATOM 2434 N N . GLY A 1 315 ? 28.128 -1.298 -17.718 1.00 40.97 315 GLY A N 1
ATOM 2435 C CA . GLY A 1 315 ? 27.135 -0.386 -18.230 1.00 40.97 315 GLY A CA 1
ATOM 2436 C C . GLY A 1 315 ? 26.920 -0.569 -19.722 1.00 40.97 315 GLY A C 1
ATOM 2437 O O . GLY A 1 315 ? 27.781 -0.231 -20.525 1.00 40.97 315 GLY A O 1
ATOM 2438 N N . GLN A 1 316 ? 25.703 -0.954 -20.075 1.00 39.12 316 GLN A N 1
ATOM 2439 C CA . GLN A 1 316 ? 25.064 -0.557 -21.319 1.00 39.12 316 GLN A CA 1
ATOM 2440 C C . GLN A 1 316 ? 23.583 -0.291 -21.033 1.00 39.12 316 GLN A C 1
ATOM 2442 O O . GLN A 1 316 ? 22.772 -1.205 -20.932 1.00 39.12 316 GLN A O 1
ATOM 2447 N N . ARG A 1 317 ? 23.212 0.989 -20.910 1.00 33.25 317 ARG A N 1
ATOM 2448 C CA . ARG A 1 317 ? 21.840 1.428 -21.194 1.00 33.25 317 ARG A CA 1
ATOM 2449 C C . ARG A 1 317 ? 21.842 2.010 -22.602 1.00 33.25 317 ARG A C 1
ATOM 2451 O O . ARG A 1 317 ? 22.180 3.173 -22.798 1.00 33.25 317 ARG A O 1
ATOM 2458 N N . GLN A 1 318 ? 21.489 1.177 -23.577 1.00 36.72 318 GLN A N 1
ATOM 2459 C CA . GLN A 1 318 ? 20.911 1.651 -24.829 1.00 36.72 318 GLN A CA 1
ATOM 2460 C C . GLN A 1 318 ? 19.475 2.087 -24.530 1.00 36.72 318 GLN A C 1
ATOM 2462 O O . GLN A 1 318 ? 18.670 1.297 -24.044 1.00 36.72 318 GLN A O 1
ATOM 2467 N N . ASN A 1 319 ? 19.162 3.347 -24.814 1.00 35.69 319 ASN A N 1
ATOM 2468 C CA . ASN A 1 319 ? 17.792 3.809 -24.973 1.00 35.69 319 ASN A CA 1
ATOM 2469 C C . ASN A 1 319 ? 17.716 4.353 -26.404 1.00 35.69 319 ASN A C 1
ATOM 2471 O O . ASN A 1 319 ? 18.227 5.431 -26.692 1.00 35.69 319 ASN A O 1
ATOM 2475 N N . GLN A 1 320 ? 17.154 3.550 -27.306 1.00 36.25 320 GLN A N 1
ATOM 2476 C CA . GLN A 1 320 ? 16.633 4.035 -28.576 1.00 36.25 320 GLN A CA 1
ATOM 2477 C C . GLN A 1 320 ? 15.291 4.708 -28.287 1.00 36.25 320 GLN A C 1
ATOM 2479 O O . GLN A 1 320 ? 14.338 4.038 -27.895 1.00 36.25 320 GLN A O 1
ATOM 2484 N N . LEU A 1 321 ? 15.228 6.019 -28.496 1.00 33.72 321 LEU A N 1
ATOM 2485 C CA . LEU A 1 321 ? 14.036 6.690 -28.995 1.00 33.72 321 LEU A CA 1
ATOM 2486 C C . LEU A 1 321 ? 14.501 7.622 -30.107 1.00 33.72 321 LEU A C 1
ATOM 2488 O O . LEU A 1 321 ? 15.370 8.468 -29.909 1.00 33.72 321 LEU A O 1
ATOM 2492 N N . SER A 1 322 ? 13.963 7.357 -31.288 1.00 36.12 322 SER A N 1
ATOM 2493 C CA . SER A 1 322 ? 14.225 8.050 -32.535 1.00 36.12 322 SER A CA 1
ATOM 2494 C C . SER A 1 322 ? 13.744 9.495 -32.443 1.00 36.12 322 SER A C 1
ATOM 2496 O O . SER A 1 322 ? 12.563 9.750 -32.220 1.00 36.12 322 SER A O 1
ATOM 2498 N N . GLY A 1 323 ? 14.677 10.417 -32.635 1.00 29.19 323 GLY A N 1
ATOM 2499 C CA . GLY A 1 323 ? 14.467 11.827 -32.922 1.00 29.19 323 GLY A CA 1
ATOM 2500 C C . GLY A 1 323 ? 15.681 12.267 -33.726 1.00 29.19 323 GLY A C 1
ATOM 2501 O O . GLY A 1 323 ? 16.810 11.980 -33.330 1.00 29.19 323 GLY A O 1
ATOM 2502 N N . ASP A 1 324 ? 15.424 12.811 -34.904 1.00 35.47 324 ASP A N 1
ATOM 2503 C CA . ASP A 1 324 ? 16.417 13.169 -35.907 1.00 35.47 324 ASP A CA 1
ATOM 2504 C C . ASP A 1 324 ? 17.397 14.249 -35.398 1.00 35.47 324 ASP A C 1
ATOM 2506 O O . ASP A 1 324 ? 17.056 15.051 -34.531 1.00 35.47 324 ASP A O 1
ATOM 2510 N N . GLU A 1 325 ? 18.589 14.257 -35.999 1.00 33.00 325 GLU A N 1
ATOM 2511 C CA . GLU A 1 325 ? 19.651 15.279 -35.938 1.00 33.00 325 GLU A CA 1
ATOM 2512 C C . GLU A 1 325 ? 20.677 15.297 -34.770 1.00 33.00 325 GLU A C 1
ATOM 2514 O O . GLU A 1 325 ? 20.385 15.521 -33.598 1.00 33.00 325 GLU A O 1
ATOM 2519 N N . GLY A 1 326 ? 21.966 15.184 -35.143 1.00 32.34 326 GLY A N 1
ATOM 2520 C CA . GLY A 1 326 ? 23.097 15.763 -34.397 1.00 32.34 326 GLY A CA 1
ATOM 2521 C C . GLY A 1 326 ? 23.873 14.843 -33.442 1.00 32.34 326 GLY A C 1
ATOM 2522 O O . GLY A 1 326 ? 23.749 14.918 -32.223 1.00 32.34 326 GLY A O 1
ATOM 2523 N N . MET A 1 327 ? 24.773 14.021 -33.985 1.00 33.31 327 MET A N 1
ATOM 2524 C CA . MET A 1 327 ? 25.696 13.142 -33.253 1.00 33.31 327 MET A CA 1
ATOM 2525 C C . MET A 1 327 ? 26.600 13.885 -32.235 1.00 33.31 327 MET A C 1
ATOM 2527 O O . MET A 1 327 ? 27.707 14.298 -32.568 1.00 33.31 327 MET A O 1
ATOM 2531 N N . PHE A 1 328 ? 26.215 13.938 -30.954 1.00 36.72 328 PHE A N 1
ATOM 2532 C CA . PHE A 1 328 ? 27.146 14.173 -29.839 1.00 36.72 328 PHE A CA 1
ATOM 2533 C C . PHE A 1 328 ? 27.387 12.864 -29.075 1.00 36.72 328 PHE A C 1
ATOM 2535 O O . PHE A 1 328 ? 26.661 12.510 -28.149 1.00 36.72 328 PHE A O 1
ATOM 2542 N N . LYS A 1 329 ? 28.435 12.120 -29.456 1.00 44.59 329 LYS A N 1
ATOM 2543 C CA . LYS A 1 329 ? 28.886 10.935 -28.704 1.00 44.59 329 LYS A CA 1
ATOM 2544 C C . LYS A 1 329 ? 29.317 11.361 -27.293 1.00 44.59 329 LYS A C 1
ATOM 2546 O O . LYS A 1 329 ? 30.243 12.161 -27.147 1.00 44.59 329 LYS A O 1
ATOM 2551 N N . ALA A 1 330 ? 28.667 10.817 -26.261 1.00 47.62 330 ALA A N 1
ATOM 2552 C CA . ALA A 1 330 ? 29.073 11.004 -24.870 1.00 47.62 330 ALA A CA 1
ATOM 2553 C C . ALA A 1 330 ? 30.524 10.526 -24.685 1.00 47.62 330 ALA A C 1
ATOM 2555 O O . ALA A 1 330 ? 30.858 9.376 -24.975 1.00 47.62 330 ALA A O 1
ATOM 2556 N N . ARG A 1 331 ? 31.404 11.437 -24.254 1.00 57.72 331 ARG A N 1
ATOM 2557 C CA . ARG A 1 331 ? 32.848 11.186 -24.153 1.00 57.72 331 ARG A CA 1
ATOM 2558 C C . ARG A 1 331 ? 33.152 10.360 -22.898 1.00 57.72 331 ARG A C 1
ATOM 2560 O O . ARG A 1 331 ? 32.592 10.648 -21.839 1.00 57.72 331 ARG A O 1
ATOM 2567 N N . PRO A 1 332 ? 34.028 9.345 -22.984 1.00 49.12 332 PRO A N 1
ATOM 2568 C CA . PRO A 1 332 ? 34.265 8.420 -21.883 1.00 49.12 332 PRO A CA 1
ATOM 2569 C C . PRO A 1 332 ? 34.876 9.166 -20.699 1.00 49.12 332 PRO A C 1
ATOM 2571 O O . PRO A 1 332 ? 35.9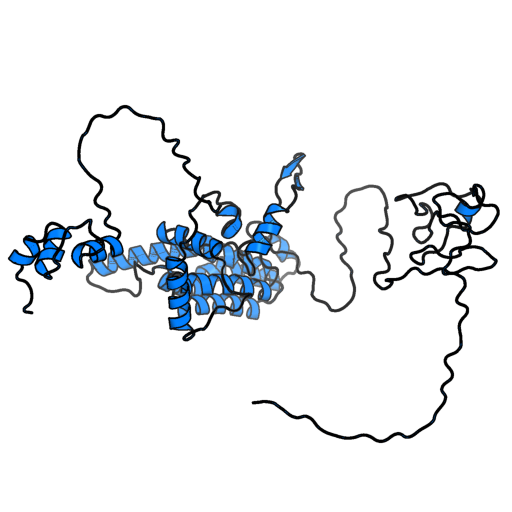54 9.737 -20.838 1.00 49.12 332 PRO A O 1
ATOM 2574 N N . ARG A 1 333 ? 34.227 9.148 -19.528 1.00 52.75 333 ARG A N 1
ATOM 2575 C CA . ARG A 1 333 ? 34.828 9.591 -18.260 1.00 52.75 333 ARG A CA 1
ATOM 2576 C C . ARG A 1 333 ? 35.488 8.382 -17.605 1.00 52.75 333 ARG A C 1
ATOM 2578 O O . ARG A 1 333 ? 34.807 7.413 -17.286 1.00 52.75 333 ARG A O 1
ATOM 2585 N N . ASN A 1 334 ? 36.807 8.416 -17.418 1.00 53.06 334 ASN A N 1
ATOM 2586 C CA . ASN A 1 334 ? 37.507 7.321 -16.747 1.00 53.06 334 ASN A CA 1
ATOM 2587 C C . ASN A 1 334 ? 37.179 7.330 -15.241 1.00 53.06 334 ASN A C 1
ATOM 2589 O O . ASN A 1 334 ? 37.702 8.152 -14.491 1.00 53.06 334 ASN A O 1
ATOM 2593 N N . ILE A 1 335 ? 36.294 6.422 -14.822 1.00 49.38 335 ILE A N 1
ATOM 2594 C CA . ILE A 1 335 ? 35.805 6.280 -13.440 1.00 49.38 335 ILE A CA 1
ATOM 2595 C C . ILE A 1 335 ? 36.916 5.846 -12.463 1.00 49.38 335 ILE A C 1
ATOM 2597 O O . ILE A 1 335 ? 36.842 6.158 -11.279 1.00 49.38 335 ILE A O 1
ATOM 2601 N N . ASN A 1 336 ? 37.993 5.217 -12.949 1.00 49.97 336 ASN A N 1
ATOM 2602 C CA . ASN A 1 336 ? 39.028 4.602 -12.109 1.00 49.97 336 ASN A CA 1
ATOM 2603 C C . ASN A 1 336 ? 40.216 5.522 -11.767 1.00 49.97 336 ASN A C 1
ATOM 2605 O O . ASN A 1 336 ? 41.246 5.037 -11.299 1.00 49.97 336 ASN A O 1
ATOM 2609 N N . ARG A 1 337 ? 40.145 6.836 -12.026 1.00 56.19 337 ARG A N 1
ATOM 2610 C CA . ARG A 1 337 ? 41.320 7.725 -11.908 1.00 56.19 337 ARG A CA 1
ATOM 2611 C C . ARG A 1 337 ? 41.075 8.938 -11.011 1.00 56.19 337 ARG A C 1
ATOM 2613 O O . ARG A 1 337 ? 40.825 10.044 -11.478 1.00 56.19 337 ARG A O 1
ATOM 2620 N N . THR A 1 338 ? 41.226 8.739 -9.704 1.00 46.88 338 THR A N 1
ATOM 2621 C CA . THR A 1 338 ? 41.277 9.807 -8.693 1.00 46.88 338 THR A CA 1
ATOM 2622 C C . THR A 1 338 ? 42.727 10.263 -8.477 1.00 46.88 338 THR A C 1
ATOM 2624 O O . THR A 1 338 ? 43.384 9.857 -7.521 1.00 46.88 338 THR A O 1
ATOM 2627 N N . GLY A 1 339 ? 43.266 11.080 -9.388 1.00 55.16 339 GLY A N 1
ATOM 2628 C CA . GLY A 1 339 ? 44.605 11.672 -9.250 1.00 55.16 339 GLY A CA 1
ATOM 2629 C C . GLY A 1 339 ? 44.996 12.575 -10.426 1.00 55.16 339 GLY A C 1
ATOM 2630 O O . GLY A 1 339 ? 44.531 12.366 -11.543 1.00 55.16 339 GLY A O 1
ATOM 2631 N N . ARG A 1 340 ? 45.852 13.583 -10.184 1.00 57.19 340 ARG A N 1
ATOM 2632 C CA . ARG A 1 340 ? 46.456 14.403 -11.253 1.00 57.19 340 ARG A CA 1
ATOM 2633 C C . ARG A 1 340 ? 47.553 13.591 -11.936 1.00 57.19 340 ARG A C 1
ATOM 2635 O O . ARG A 1 340 ? 48.617 13.398 -11.355 1.00 57.19 340 ARG A O 1
ATOM 2642 N N . TYR A 1 341 ? 47.286 13.116 -13.147 1.00 62.25 341 TYR A N 1
ATOM 2643 C CA . TYR A 1 341 ? 48.273 12.413 -13.962 1.00 62.25 341 TYR A CA 1
ATOM 2644 C C . TYR A 1 341 ? 48.929 13.418 -14.908 1.00 62.25 341 TYR A C 1
ATOM 2646 O O . TYR A 1 341 ? 48.232 14.147 -15.611 1.00 62.25 341 TYR A O 1
ATOM 2654 N N . HIS A 1 342 ? 50.256 13.492 -14.899 1.00 65.62 342 HIS A N 1
ATOM 2655 C CA . HIS A 1 342 ? 51.011 14.378 -15.773 1.00 65.62 342 HIS A CA 1
ATOM 2656 C C . HIS A 1 342 ? 52.114 13.572 -16.439 1.00 65.62 342 HIS A C 1
ATOM 2658 O O . HIS A 1 342 ? 53.060 13.150 -15.781 1.00 65.62 342 HIS A O 1
ATOM 2664 N N . GLU A 1 343 ? 51.977 13.363 -17.742 1.00 76.19 343 GLU A N 1
ATOM 2665 C CA . GLU A 1 343 ? 53.036 12.795 -18.564 1.00 76.19 343 GLU A CA 1
ATOM 2666 C C . GLU A 1 343 ? 53.663 13.926 -19.373 1.00 76.19 343 GLU A C 1
ATOM 2668 O O . GLU A 1 343 ? 52.973 14.622 -20.128 1.00 76.19 343 GLU A O 1
ATOM 2673 N N . ILE A 1 344 ? 54.958 14.145 -19.144 1.00 77.44 344 ILE A N 1
ATOM 2674 C CA . ILE A 1 344 ? 55.756 15.153 -19.835 1.00 77.44 344 ILE A CA 1
ATOM 2675 C C . ILE A 1 344 ? 56.780 14.408 -20.683 1.00 77.44 344 ILE A C 1
ATOM 2677 O O . ILE A 1 344 ? 57.627 13.700 -20.143 1.00 77.44 344 ILE A O 1
ATOM 2681 N N . ALA A 1 345 ? 56.713 14.600 -21.995 1.00 77.69 345 ALA A N 1
ATOM 2682 C CA . ALA A 1 345 ? 57.724 14.139 -22.936 1.00 77.69 345 ALA A CA 1
ATOM 2683 C C . ALA A 1 345 ? 58.320 15.369 -23.626 1.00 77.69 345 ALA A C 1
ATOM 2685 O O . ALA A 1 345 ? 57.589 16.299 -23.964 1.00 77.69 345 ALA A O 1
ATOM 2686 N N . GLU A 1 346 ? 59.646 15.406 -23.776 1.00 76.62 346 GLU A N 1
ATOM 2687 C CA . GLU A 1 346 ? 60.353 16.483 -24.496 1.00 76.62 346 GLU A CA 1
ATOM 2688 C C . GLU A 1 346 ? 59.996 17.906 -24.012 1.00 76.62 346 GLU A C 1
ATOM 2690 O O . GLU A 1 346 ? 59.876 18.850 -24.792 1.00 76.62 346 GLU A O 1
ATOM 2695 N N . GLY A 1 347 ? 59.768 18.071 -22.703 1.00 75.50 347 GLY A N 1
ATOM 2696 C CA . GLY A 1 347 ? 59.411 19.368 -22.119 1.00 75.50 347 GLY A CA 1
ATOM 2697 C C . GLY A 1 347 ? 58.005 19.870 -22.478 1.00 75.50 347 GLY A C 1
ATOM 2698 O O . GLY A 1 347 ? 57.746 21.068 -22.364 1.00 75.50 347 GLY A O 1
ATOM 2699 N N . LYS A 1 348 ? 57.089 18.985 -22.898 1.00 83.25 348 LYS A N 1
ATOM 2700 C CA . LYS A 1 348 ? 55.677 19.279 -23.201 1.00 83.25 348 LYS A CA 1
ATOM 2701 C C . LYS A 1 348 ? 54.750 18.266 -22.527 1.00 83.25 348 LYS A C 1
ATOM 2703 O O . LYS A 1 348 ? 55.091 17.096 -22.382 1.00 83.25 348 LYS A O 1
ATOM 2708 N N . TYR A 1 349 ? 53.559 18.705 -22.127 1.00 86.88 349 TYR A N 1
ATOM 2709 C CA . TYR A 1 349 ? 52.504 17.811 -21.661 1.00 86.88 349 TYR A CA 1
ATOM 2710 C C . TYR A 1 349 ? 51.979 16.979 -22.831 1.00 86.88 349 TYR A C 1
ATOM 2712 O O . TYR A 1 349 ? 51.554 17.528 -23.846 1.00 86.88 349 TYR A O 1
ATOM 2720 N N . VAL A 1 350 ? 51.969 15.659 -22.661 1.00 86.00 350 VAL A N 1
ATOM 2721 C CA . VAL A 1 350 ? 51.337 14.717 -23.598 1.00 86.00 350 VAL A CA 1
ATOM 2722 C C . VAL A 1 350 ? 49.887 14.453 -23.187 1.00 86.00 350 VAL A C 1
ATOM 2724 O O . VAL A 1 350 ? 49.007 14.287 -24.035 1.00 86.00 350 VAL A O 1
ATOM 2727 N N . LEU A 1 351 ? 49.628 14.483 -21.875 1.00 86.62 351 LEU A N 1
ATOM 2728 C CA . LEU A 1 351 ? 48.317 14.268 -21.271 1.00 86.62 351 LEU A CA 1
ATOM 2729 C C . LEU A 1 351 ? 47.859 15.486 -20.462 1.00 86.62 351 LEU A C 1
ATOM 2731 O O . LEU A 1 351 ? 48.666 16.201 -19.862 1.00 86.62 351 LEU A O 1
ATOM 2735 N N . ASN A 1 352 ? 46.545 15.698 -20.395 1.00 83.94 352 ASN A N 1
ATOM 2736 C CA . ASN A 1 352 ? 45.949 16.674 -19.491 1.00 83.94 352 ASN A CA 1
ATOM 2737 C C . ASN A 1 352 ? 45.863 16.163 -18.041 1.00 83.94 352 ASN A C 1
ATOM 2739 O O . ASN A 1 352 ? 46.154 15.006 -17.749 1.00 83.94 352 ASN A O 1
ATOM 2743 N N . ARG A 1 353 ? 45.390 17.021 -17.122 1.00 76.81 353 ARG A N 1
ATOM 2744 C CA . ARG A 1 353 ? 45.266 16.711 -15.679 1.00 76.81 353 ARG A CA 1
ATOM 2745 C C . ARG A 1 353 ? 44.396 15.486 -15.375 1.00 76.81 353 ARG A C 1
ATOM 2747 O O . ARG A 1 353 ? 44.510 14.933 -14.285 1.00 76.81 353 ARG A O 1
ATOM 2754 N N . THR A 1 354 ? 43.520 15.103 -16.303 1.00 73.62 354 THR A N 1
ATOM 2755 C CA . THR A 1 354 ? 42.612 13.955 -16.196 1.00 73.62 354 THR A CA 1
ATOM 2756 C C . THR A 1 354 ? 43.080 12.744 -17.017 1.00 73.62 354 THR A C 1
ATOM 2758 O O . THR A 1 354 ? 42.395 11.724 -17.035 1.00 73.62 354 THR A O 1
ATOM 2761 N N . GLY A 1 355 ? 44.267 12.812 -17.636 1.00 76.44 355 GLY A N 1
ATOM 2762 C CA . GLY A 1 355 ? 44.923 11.698 -18.324 1.00 76.44 355 GLY A CA 1
ATOM 2763 C C . GLY A 1 355 ? 44.534 11.489 -19.792 1.00 76.44 355 GLY A C 1
ATOM 2764 O O . GLY A 1 355 ? 44.767 10.398 -20.308 1.00 76.44 355 GLY A O 1
ATOM 2765 N N . TYR A 1 356 ? 43.947 12.485 -20.459 1.00 84.69 356 TYR A N 1
ATOM 2766 C CA . TYR A 1 356 ? 43.591 12.441 -21.885 1.00 84.69 356 TYR A CA 1
ATOM 2767 C C . TYR A 1 356 ? 44.662 13.093 -22.747 1.00 84.69 356 TYR A C 1
ATOM 2769 O O . TYR A 1 356 ? 45.274 14.080 -22.337 1.00 84.69 356 TYR A O 1
ATOM 2777 N N . LYS A 1 357 ? 44.847 12.570 -23.962 1.00 90.12 357 LYS A N 1
ATOM 2778 C CA . LYS A 1 357 ? 45.817 13.096 -24.926 1.00 90.12 357 LYS A CA 1
ATOM 2779 C C . LYS A 1 357 ? 45.430 14.495 -25.388 1.00 90.12 357 LYS A C 1
ATOM 2781 O O . LYS A 1 357 ? 44.257 14.801 -25.604 1.00 90.12 357 LYS A O 1
ATOM 2786 N N . LEU A 1 358 ? 46.430 15.349 -25.562 1.00 92.19 358 LEU A N 1
ATOM 2787 C CA . LEU A 1 358 ? 46.225 16.674 -26.136 1.00 92.19 358 LEU A CA 1
ATOM 2788 C C . LEU A 1 358 ? 46.140 16.588 -27.662 1.00 92.19 358 LEU A C 1
ATOM 2790 O O . LEU A 1 358 ? 46.892 15.857 -28.302 1.00 92.19 358 LEU A O 1
ATOM 2794 N N . CYS A 1 359 ? 45.227 17.352 -28.260 1.00 93.81 359 CYS A N 1
ATOM 2795 C CA . CYS A 1 359 ? 45.091 17.417 -29.712 1.00 93.81 359 CYS A CA 1
ATOM 2796 C C . CYS A 1 359 ? 46.309 18.121 -30.331 1.00 93.81 359 CYS A C 1
ATOM 2798 O O . CYS A 1 359 ? 46.506 19.315 -30.099 1.00 93.81 359 CYS A O 1
ATOM 2800 N N . GLY A 1 360 ? 47.102 17.407 -31.140 1.00 91.62 360 GLY A N 1
ATOM 2801 C CA . GLY A 1 360 ? 48.277 17.964 -31.827 1.00 91.62 360 GLY A CA 1
ATOM 2802 C C . GLY A 1 360 ? 47.917 19.079 -32.813 1.00 91.62 360 GLY A C 1
ATOM 2803 O O . GLY A 1 360 ? 48.485 20.166 -32.755 1.00 91.62 360 GLY A O 1
ATOM 2804 N N . ALA A 1 361 ? 46.873 18.874 -33.624 1.00 91.06 361 ALA A N 1
ATOM 2805 C CA . ALA A 1 361 ? 46.392 19.882 -34.571 1.00 91.06 361 ALA A CA 1
ATOM 2806 C C . ALA A 1 361 ? 45.917 21.174 -33.877 1.00 91.06 361 ALA A C 1
ATOM 2808 O O . ALA A 1 361 ? 46.072 22.261 -34.427 1.00 91.06 361 ALA A O 1
ATOM 2809 N N . PHE A 1 362 ? 45.386 21.087 -32.652 1.00 93.62 362 PHE A N 1
ATOM 2810 C CA . PHE A 1 362 ? 45.049 22.262 -31.841 1.00 93.62 362 PHE A CA 1
ATOM 2811 C C . PHE A 1 362 ? 46.302 23.014 -31.366 1.00 93.62 362 PHE A C 1
ATOM 2813 O O . PHE A 1 362 ? 46.310 24.246 -31.354 1.00 93.62 362 PHE A O 1
ATOM 2820 N N . GLN A 1 363 ? 47.390 22.303 -31.037 1.00 93.31 363 GLN A N 1
ATOM 2821 C CA . GLN A 1 363 ? 48.659 22.938 -30.650 1.00 93.31 363 GLN A CA 1
ATOM 2822 C C . GLN A 1 363 ? 49.281 23.756 -31.782 1.00 93.31 363 GLN A C 1
ATOM 2824 O O . GLN A 1 363 ? 49.951 24.748 -31.502 1.00 93.31 363 GLN A O 1
ATOM 2829 N N . GLU A 1 364 ? 49.019 23.364 -33.028 1.00 91.25 364 GLU A N 1
ATOM 2830 C CA . GLU A 1 364 ? 49.497 24.011 -34.255 1.00 91.25 364 GLU A CA 1
ATOM 2831 C C . GLU A 1 364 ? 48.498 25.021 -34.849 1.00 91.25 364 GLU A C 1
ATOM 2833 O O . GLU A 1 364 ? 48.775 25.616 -35.884 1.00 91.25 364 GLU A O 1
ATOM 2838 N N . GLY A 1 365 ? 47.318 25.195 -34.240 1.00 88.62 365 GLY A N 1
ATOM 2839 C CA . GLY A 1 365 ? 46.275 26.107 -34.733 1.00 88.62 365 GLY A CA 1
ATOM 2840 C C . GLY A 1 365 ? 45.453 25.581 -35.917 1.00 88.62 365 GLY A C 1
ATOM 2841 O O . GLY A 1 365 ? 44.616 26.300 -36.450 1.00 88.62 365 GLY A O 1
ATOM 2842 N N . LYS A 1 366 ? 45.637 24.314 -36.302 1.00 89.50 366 LYS A N 1
ATOM 2843 C CA . LYS A 1 366 ? 44.940 23.638 -37.415 1.00 89.50 366 LYS A CA 1
ATOM 2844 C C . LYS A 1 366 ? 43.605 22.997 -37.006 1.00 89.50 366 LYS A C 1
ATOM 2846 O O . LYS A 1 366 ? 42.848 22.518 -37.850 1.00 89.50 366 LYS A O 1
ATOM 2851 N N . CYS A 1 367 ? 43.303 22.967 -35.709 1.00 88.94 367 CYS A N 1
ATOM 2852 C CA . CYS A 1 367 ? 42.017 22.538 -35.168 1.00 88.94 367 CYS A CA 1
ATOM 2853 C C . CYS A 1 367 ? 41.452 23.634 -34.261 1.00 88.94 367 CYS A C 1
ATOM 2855 O O . CYS A 1 367 ? 42.116 24.040 -33.315 1.00 88.94 367 CYS A O 1
ATOM 2857 N N . THR A 1 368 ? 40.242 24.113 -34.551 1.00 86.25 368 THR A N 1
ATOM 2858 C CA . THR A 1 368 ? 39.569 25.205 -33.816 1.00 86.25 368 THR A CA 1
ATOM 2859 C C . THR A 1 368 ? 38.231 24.780 -33.217 1.00 86.25 368 THR A C 1
ATOM 2861 O O . THR A 1 368 ? 37.737 25.406 -32.281 1.00 86.25 368 THR A O 1
ATOM 2864 N N . GLU A 1 369 ? 37.669 23.681 -33.712 1.00 86.06 369 GLU A N 1
ATOM 2865 C CA . GLU A 1 369 ? 36.367 23.165 -33.313 1.00 86.06 369 GLU A CA 1
ATOM 2866 C C . GLU A 1 369 ? 36.433 22.612 -31.887 1.00 86.06 369 GLU A C 1
ATOM 2868 O O . GLU A 1 369 ? 36.932 21.511 -31.653 1.00 86.06 369 GLU A O 1
ATOM 2873 N N . THR A 1 370 ? 35.997 23.414 -30.918 1.00 84.44 370 THR A N 1
ATOM 2874 C CA . THR A 1 370 ? 36.052 23.081 -29.492 1.00 84.44 370 THR A CA 1
ATOM 2875 C C . THR A 1 370 ? 34.643 22.871 -28.974 1.00 84.44 370 THR A C 1
ATOM 2877 O O . THR A 1 370 ? 33.800 23.753 -29.095 1.00 84.44 370 THR A O 1
ATOM 2880 N N . VAL A 1 371 ? 34.394 21.722 -28.356 1.00 80.31 371 VAL A N 1
ATOM 2881 C CA . VAL A 1 371 ? 33.110 21.404 -27.725 1.00 80.31 371 VAL A CA 1
ATOM 2882 C C . VAL A 1 371 ? 33.289 21.267 -26.220 1.00 80.31 371 VAL A C 1
ATOM 2884 O O . VAL A 1 371 ? 34.373 20.934 -25.740 1.00 80.31 371 VAL A O 1
ATOM 2887 N N . GLN A 1 372 ? 32.232 21.553 -25.455 1.00 74.31 372 GLN A N 1
ATOM 2888 C CA . GLN A 1 372 ? 32.240 21.443 -23.987 1.00 74.31 372 GLN A CA 1
ATOM 2889 C C . GLN A 1 372 ? 33.460 22.142 -23.340 1.00 74.31 372 GLN A C 1
ATOM 2891 O O . GLN A 1 372 ? 34.090 21.632 -22.412 1.00 74.31 372 GLN A O 1
ATOM 2896 N N . GLY A 1 373 ? 33.833 23.301 -23.894 1.00 76.81 373 GLY A N 1
ATOM 2897 C CA . GLY A 1 373 ? 34.855 24.218 -23.384 1.00 76.81 373 GLY A CA 1
ATOM 2898 C C . GLY A 1 373 ? 36.321 23.806 -23.571 1.00 76.81 373 GLY A C 1
ATOM 2899 O O . GLY A 1 373 ? 37.165 24.684 -23.705 1.00 76.81 373 GLY A O 1
ATOM 2900 N N . THR A 1 374 ? 36.661 22.512 -23.584 1.00 82.00 374 THR A N 1
ATOM 2901 C CA . THR A 1 374 ? 38.073 22.052 -23.610 1.00 82.00 374 THR A CA 1
ATOM 2902 C C . THR A 1 374 ? 38.326 20.807 -24.459 1.00 82.00 374 THR A C 1
ATOM 2904 O O . THR A 1 374 ? 39.417 20.239 -24.411 1.00 82.00 374 THR A O 1
ATOM 2907 N N . TRP A 1 375 ? 37.354 20.367 -25.258 1.00 88.56 375 TRP A N 1
ATOM 2908 C CA . TRP A 1 375 ? 37.434 19.105 -25.988 1.00 88.56 375 TRP A CA 1
ATOM 2909 C C . TRP A 1 375 ? 37.451 19.290 -27.504 1.00 88.56 375 TRP A C 1
ATOM 2911 O O . TRP A 1 375 ? 36.773 20.164 -28.035 1.00 88.56 375 TRP A O 1
ATOM 2921 N N . CYS A 1 376 ? 38.200 18.441 -28.210 1.00 88.69 376 CYS A N 1
ATOM 2922 C CA . CYS A 1 376 ? 38.292 18.487 -29.668 1.00 88.69 376 CYS A CA 1
ATOM 2923 C C . CYS A 1 376 ? 36.985 18.026 -30.321 1.00 88.69 376 CYS A C 1
ATOM 2925 O O . CYS A 1 376 ? 36.566 16.892 -30.101 1.00 88.69 376 CYS A O 1
ATOM 2927 N N . GLY A 1 377 ? 36.345 18.865 -31.134 1.00 84.19 377 GLY A N 1
ATOM 2928 C CA . GLY A 1 377 ? 35.130 18.530 -31.887 1.00 84.19 377 GLY A CA 1
ATOM 2929 C C . GLY A 1 377 ? 35.356 17.434 -32.930 1.00 84.19 377 GLY A C 1
ATOM 2930 O O . GLY A 1 377 ? 34.521 16.547 -33.069 1.00 84.19 377 GLY A O 1
ATOM 2931 N N . LYS A 1 378 ? 36.541 17.415 -33.555 1.00 85.19 378 LYS A N 1
ATOM 2932 C CA . LYS A 1 378 ? 36.911 16.447 -34.601 1.00 85.19 378 LYS A CA 1
ATOM 2933 C C . LYS A 1 378 ? 37.271 15.060 -34.071 1.00 85.19 378 LYS A C 1
ATOM 2935 O O . LYS A 1 378 ? 37.054 14.067 -34.760 1.00 85.19 378 LYS A O 1
ATOM 2940 N N . THR A 1 379 ? 37.845 14.970 -32.870 1.00 83.44 379 THR A N 1
ATOM 2941 C CA . THR A 1 379 ? 38.299 13.692 -32.300 1.00 83.44 379 THR A CA 1
ATOM 2942 C C . THR A 1 379 ? 37.883 13.588 -30.827 1.00 83.44 379 THR A C 1
ATOM 2944 O O . THR A 1 379 ? 38.334 14.383 -29.998 1.00 83.44 379 THR A O 1
ATOM 2947 N N . PRO A 1 380 ? 36.990 12.648 -30.467 1.00 77.38 380 PRO A N 1
ATOM 2948 C CA . PRO A 1 380 ? 36.316 12.650 -29.170 1.00 77.38 380 PRO A CA 1
ATOM 2949 C C . PRO A 1 380 ? 37.225 12.369 -27.960 1.00 77.38 380 PRO A C 1
ATOM 2951 O O . PRO A 1 380 ? 36.873 12.754 -26.844 1.00 77.38 380 PRO A O 1
ATOM 2954 N N . ASP A 1 381 ? 38.381 11.741 -28.169 1.00 81.81 381 ASP A N 1
ATOM 2955 C CA . ASP A 1 381 ? 39.368 11.341 -27.157 1.00 81.81 381 ASP A CA 1
ATOM 2956 C C . ASP A 1 381 ? 40.495 12.368 -26.932 1.00 81.81 381 ASP A C 1
ATOM 2958 O O . ASP A 1 381 ? 41.316 12.190 -26.028 1.00 81.81 381 ASP A O 1
ATOM 2962 N N . LEU A 1 382 ? 40.519 13.457 -27.712 1.00 88.81 382 LEU A N 1
ATOM 2963 C CA . LEU A 1 382 ? 41.539 14.502 -27.628 1.00 88.81 382 LEU A CA 1
ATOM 2964 C C . LEU A 1 382 ? 41.025 15.770 -26.932 1.00 88.81 382 LEU A C 1
ATOM 2966 O O . LEU A 1 382 ? 39.911 16.243 -27.175 1.00 88.81 382 LEU A O 1
ATOM 2970 N N . ALA A 1 383 ? 41.881 16.374 -26.109 1.00 91.38 383 ALA A N 1
ATOM 2971 C CA . ALA A 1 383 ? 41.603 17.628 -25.415 1.00 91.38 383 ALA A CA 1
ATOM 2972 C C . ALA A 1 383 ? 42.245 18.841 -26.118 1.00 91.38 383 ALA A C 1
ATOM 2974 O O . ALA A 1 383 ? 43.402 18.809 -26.547 1.00 91.38 383 ALA A O 1
ATOM 2975 N N . HIS A 1 384 ? 41.496 19.939 -26.198 1.00 93.69 384 HIS A N 1
ATOM 2976 C CA . HIS A 1 384 ? 41.939 21.265 -26.630 1.00 93.69 384 HIS A CA 1
ATOM 2977 C C . HIS A 1 384 ? 42.488 22.050 -25.433 1.00 93.69 384 HIS A C 1
ATOM 2979 O O . HIS A 1 384 ? 41.865 22.971 -24.909 1.00 93.69 384 HIS A O 1
ATOM 2985 N N . GLN A 1 385 ? 43.670 21.648 -24.971 1.00 92.50 385 GLN A N 1
ATOM 2986 C CA . GLN A 1 385 ? 44.408 22.336 -23.912 1.00 92.50 385 GLN A CA 1
ATOM 2987 C C . GLN A 1 385 ? 45.868 22.489 -24.325 1.00 92.50 385 GLN A C 1
ATOM 2989 O O . GLN A 1 385 ? 46.405 21.632 -25.021 1.00 92.50 385 GLN A O 1
ATOM 2994 N N . CYS A 1 386 ? 46.513 23.573 -23.906 1.00 92.31 386 CYS A N 1
ATOM 2995 C CA . CYS A 1 386 ? 47.885 23.886 -24.288 1.00 92.31 386 CYS A CA 1
ATOM 2996 C C . CYS A 1 386 ? 48.870 22.809 -23.809 1.00 92.31 386 CYS A C 1
ATOM 2998 O O . CYS A 1 386 ? 48.947 22.535 -22.612 1.00 92.31 386 CYS A O 1
ATOM 3000 N N . ALA A 1 387 ? 49.715 22.287 -24.698 1.00 91.44 387 ALA A N 1
ATOM 3001 C CA . ALA A 1 387 ? 50.779 21.344 -24.337 1.00 91.44 387 ALA A CA 1
ATOM 3002 C C . ALA A 1 387 ? 51.887 21.960 -23.460 1.00 91.44 387 ALA A C 1
ATOM 3004 O O . ALA A 1 387 ? 52.716 21.238 -22.916 1.00 91.44 387 ALA A O 1
ATOM 3005 N N . ARG A 1 388 ? 51.901 23.287 -23.277 1.00 89.06 388 ARG A N 1
ATOM 3006 C CA . ARG A 1 388 ? 52.882 23.994 -22.440 1.00 89.06 388 ARG A CA 1
ATOM 3007 C C . ARG A 1 388 ? 52.353 24.353 -21.051 1.00 89.06 388 ARG A C 1
ATOM 3009 O O . ARG A 1 388 ? 53.084 24.211 -20.081 1.00 89.06 388 ARG A O 1
ATOM 3016 N N . CYS A 1 389 ? 51.096 24.787 -20.923 1.00 88.81 389 CYS A N 1
ATOM 3017 C CA . CYS A 1 389 ? 50.537 25.244 -19.637 1.00 88.81 389 CYS A CA 1
ATOM 3018 C C . CYS A 1 389 ? 49.170 24.643 -19.263 1.00 88.81 389 CYS A C 1
ATOM 3020 O O . CYS A 1 389 ? 48.646 24.942 -18.190 1.00 88.81 389 CYS A O 1
ATOM 3022 N N . LEU A 1 390 ? 48.586 23.799 -20.123 1.00 89.12 390 LEU A N 1
ATOM 3023 C CA . LEU A 1 390 ? 47.240 23.219 -19.989 1.00 89.12 390 LEU A CA 1
ATOM 3024 C C . LEU A 1 390 ? 46.088 24.247 -19.958 1.00 89.12 390 LEU A C 1
ATOM 3026 O O . LEU A 1 390 ? 44.977 23.916 -19.545 1.00 89.12 390 LEU A O 1
ATOM 3030 N N . GLY A 1 391 ? 46.333 25.483 -20.409 1.00 86.94 391 GLY A N 1
ATOM 3031 C CA . GLY A 1 391 ? 45.308 26.516 -20.597 1.00 86.94 391 GLY A CA 1
ATOM 3032 C C . GLY A 1 391 ? 44.431 26.289 -21.835 1.00 86.94 391 GLY A C 1
ATOM 3033 O O . GLY A 1 391 ? 44.758 25.473 -22.696 1.00 86.94 391 GLY A O 1
ATOM 3034 N N . ALA A 1 392 ? 43.327 27.034 -21.942 1.00 87.44 392 ALA A N 1
ATOM 3035 C CA . ALA A 1 392 ? 42.352 26.949 -23.040 1.00 87.44 392 ALA A CA 1
ATOM 3036 C C . ALA A 1 392 ? 42.818 27.686 -24.320 1.00 87.44 392 ALA A C 1
ATOM 3038 O O . ALA A 1 392 ? 42.127 28.551 -24.848 1.00 87.44 392 ALA A O 1
ATOM 3039 N N . HIS A 1 393 ? 44.029 27.383 -24.792 1.00 89.62 393 HIS A N 1
ATOM 3040 C CA . HIS A 1 393 ? 44.608 27.884 -26.045 1.00 89.62 393 HIS A CA 1
ATOM 3041 C C . HIS A 1 393 ? 45.585 26.850 -26.626 1.00 89.62 393 HIS A C 1
ATOM 3043 O O . HIS A 1 393 ? 46.118 26.018 -25.892 1.00 89.62 393 HIS A O 1
ATOM 3049 N N . GLY A 1 394 ? 45.837 26.892 -27.935 1.00 89.69 394 GLY A N 1
ATOM 3050 C CA . GLY A 1 394 ? 46.861 26.055 -28.571 1.00 89.69 394 GLY A CA 1
ATOM 3051 C C . GLY A 1 394 ? 48.274 26.538 -28.237 1.00 89.69 394 GLY A C 1
ATOM 3052 O O . GLY A 1 394 ? 48.477 27.728 -28.001 1.00 89.69 394 GLY A O 1
ATOM 3053 N N . MET A 1 395 ? 49.265 25.640 -28.225 1.00 88.50 395 MET A N 1
ATOM 3054 C CA . MET A 1 395 ? 50.670 25.979 -27.939 1.00 88.50 395 MET A CA 1
ATOM 3055 C C . MET A 1 395 ? 51.201 27.152 -28.780 1.00 88.50 395 MET A C 1
ATOM 3057 O O . MET A 1 395 ? 51.945 27.974 -28.254 1.00 88.50 395 MET A O 1
ATOM 3061 N N . TRP A 1 396 ? 50.770 27.269 -30.039 1.00 88.69 396 TRP A N 1
ATOM 3062 C CA . TRP A 1 396 ? 51.122 28.366 -30.948 1.00 88.69 396 TRP A CA 1
ATOM 3063 C C . TRP A 1 396 ? 50.774 29.773 -30.424 1.00 88.69 396 TRP A C 1
ATOM 3065 O O . TRP A 1 396 ? 51.402 30.744 -30.832 1.00 88.69 396 TRP A O 1
ATOM 3075 N N . LYS A 1 397 ? 49.798 29.892 -29.512 1.00 90.75 397 LYS A N 1
ATOM 3076 C CA . LYS A 1 397 ? 49.360 31.156 -28.895 1.00 90.75 397 LYS A CA 1
ATOM 3077 C C . LYS A 1 397 ? 49.629 31.184 -27.386 1.00 90.75 397 LYS A C 1
ATOM 3079 O O . LYS A 1 397 ? 48.933 31.867 -26.637 1.00 90.75 397 LYS A O 1
ATOM 3084 N N . CYS A 1 398 ? 50.585 30.386 -26.910 1.00 89.31 398 CYS A N 1
ATOM 3085 C CA . CYS A 1 398 ? 50.881 30.316 -25.485 1.00 89.31 398 CYS A CA 1
ATOM 3086 C C . CYS A 1 398 ? 51.650 31.562 -25.014 1.00 89.31 398 CYS A C 1
ATOM 3088 O O . CYS A 1 398 ? 52.698 31.858 -25.583 1.00 89.31 398 CYS A O 1
ATOM 3090 N N . PRO A 1 399 ? 51.200 32.258 -23.949 1.00 87.94 399 PRO A N 1
ATOM 3091 C CA . PRO A 1 399 ? 51.907 33.420 -23.406 1.00 87.94 399 PRO A CA 1
ATOM 3092 C C . PRO A 1 399 ? 53.173 33.040 -22.620 1.00 87.94 399 PRO A C 1
ATOM 3094 O O . PRO A 1 399 ? 53.928 33.914 -22.206 1.00 87.94 399 PRO A O 1
ATOM 3097 N N . HIS A 1 400 ? 53.407 31.748 -22.375 1.00 84.25 400 HIS A N 1
ATOM 3098 C CA . HIS A 1 400 ? 54.579 31.271 -21.649 1.00 84.25 400 HIS A CA 1
ATOM 3099 C C . HIS A 1 400 ? 55.680 30.862 -22.627 1.00 84.25 400 HIS A C 1
ATOM 3101 O O . HIS A 1 400 ? 55.439 30.023 -23.495 1.00 84.25 400 HIS A O 1
ATOM 3107 N N . ALA A 1 401 ? 56.888 31.408 -22.461 1.00 80.12 401 ALA A N 1
ATOM 3108 C CA . ALA A 1 401 ? 58.066 31.017 -23.240 1.00 80.12 401 ALA A CA 1
ATOM 3109 C C . ALA A 1 401 ? 58.470 29.554 -22.977 1.00 80.12 401 ALA A C 1
ATOM 3111 O O . ALA A 1 401 ? 58.757 28.822 -23.920 1.00 80.12 401 ALA A O 1
ATOM 3112 N N . ASP A 1 402 ? 58.341 29.110 -21.724 1.00 80.25 402 ASP A N 1
ATOM 3113 C CA . ASP A 1 402 ? 58.644 27.752 -21.267 1.00 80.25 402 ASP A CA 1
ATOM 3114 C C . ASP A 1 402 ? 57.501 27.167 -20.428 1.00 80.25 402 ASP A C 1
ATOM 3116 O O . ASP A 1 402 ? 56.569 27.869 -20.027 1.00 80.25 402 ASP A O 1
ATOM 3120 N N . MET A 1 403 ? 57.547 25.858 -20.161 1.00 79.25 403 MET A N 1
ATOM 3121 C CA . MET A 1 403 ? 56.586 25.213 -19.265 1.00 79.25 403 MET A CA 1
ATOM 3122 C C . MET A 1 403 ? 56.686 25.828 -17.855 1.00 79.25 403 MET A C 1
ATOM 3124 O O . MET A 1 403 ? 57.779 25.853 -17.282 1.00 79.25 403 MET A O 1
ATOM 3128 N N . PRO A 1 404 ? 55.571 26.289 -17.254 1.00 74.31 404 PRO A N 1
ATOM 3129 C CA . PRO A 1 404 ? 55.593 26.835 -15.903 1.00 74.31 404 PRO A CA 1
ATOM 3130 C C . PRO A 1 404 ? 56.127 25.801 -14.907 1.00 74.31 404 PRO A C 1
ATOM 3132 O O . PRO A 1 404 ? 55.624 24.675 -14.844 1.00 74.31 404 PRO A O 1
ATOM 3135 N N . ARG A 1 405 ? 57.127 26.185 -14.103 1.00 63.34 405 ARG A N 1
ATOM 3136 C CA . ARG A 1 405 ? 57.645 25.332 -13.027 1.00 63.34 405 ARG A CA 1
ATOM 3137 C C . ARG A 1 405 ? 56.572 25.185 -11.954 1.00 63.34 405 ARG A C 1
ATOM 3139 O O . ARG A 1 405 ? 56.265 26.124 -11.228 1.00 63.34 405 ARG A O 1
ATOM 3146 N N . VAL A 1 406 ? 55.990 23.997 -11.861 1.00 59.59 406 VAL A N 1
ATOM 3147 C CA . VAL A 1 406 ? 55.024 23.645 -10.820 1.00 59.59 406 VAL A CA 1
ATOM 3148 C C . VAL A 1 406 ? 55.750 22.872 -9.720 1.00 59.59 406 VAL A C 1
ATOM 3150 O O . VAL A 1 406 ? 56.396 21.866 -9.998 1.00 59.59 406 VAL A O 1
ATOM 3153 N N . GLY A 1 407 ? 55.651 23.329 -8.467 1.00 48.97 407 GLY A N 1
ATOM 3154 C CA . GLY A 1 407 ? 56.459 22.842 -7.331 1.00 48.97 407 GLY A CA 1
ATOM 3155 C C . GLY A 1 407 ? 56.321 21.356 -6.957 1.00 48.97 407 GLY A C 1
ATOM 3156 O O . GLY A 1 407 ? 56.952 20.902 -6.012 1.00 48.97 407 GLY A O 1
ATOM 3157 N N . TRP A 1 408 ? 55.511 20.578 -7.679 1.00 57.91 408 TRP A N 1
ATOM 3158 C CA . TRP A 1 408 ? 55.360 19.131 -7.494 1.00 57.91 408 TRP A CA 1
ATOM 3159 C C . TRP A 1 408 ? 56.124 18.288 -8.538 1.00 57.91 408 TRP A C 1
ATOM 3161 O O . TRP A 1 408 ? 56.199 17.072 -8.379 1.00 57.91 408 TRP A O 1
ATOM 3171 N N . ALA A 1 409 ? 56.720 18.898 -9.574 1.00 49.75 409 ALA A N 1
ATOM 3172 C CA . ALA A 1 409 ? 57.419 18.193 -10.658 1.00 49.75 409 ALA A CA 1
ATOM 3173 C C . ALA A 1 409 ? 58.835 17.673 -10.295 1.00 49.75 409 ALA A C 1
ATOM 3175 O O . ALA A 1 409 ? 59.453 16.983 -11.102 1.00 49.75 409 ALA A O 1
ATOM 3176 N N . GLU A 1 410 ? 59.352 17.951 -9.090 1.00 46.62 410 GLU A N 1
ATOM 3177 C CA . GLU A 1 410 ? 60.739 17.627 -8.691 1.00 46.62 410 GLU A CA 1
ATOM 3178 C C . GLU A 1 410 ? 60.931 16.350 -7.847 1.00 46.62 410 GLU A C 1
ATOM 3180 O O . GLU A 1 410 ? 62.022 16.107 -7.336 1.00 46.62 410 GLU A O 1
ATOM 3185 N N . LYS A 1 411 ? 59.943 15.456 -7.715 1.00 42.22 411 LYS A N 1
ATOM 3186 C CA . LYS A 1 411 ? 60.182 14.162 -7.038 1.00 42.22 411 LYS A CA 1
ATOM 3187 C C . LYS A 1 411 ? 60.551 13.055 -8.028 1.00 42.22 411 LYS A C 1
ATOM 3189 O O . LYS A 1 411 ? 59.742 12.180 -8.324 1.00 42.22 411 LYS A O 1
ATOM 3194 N N . LYS A 1 412 ? 61.803 13.067 -8.508 1.00 38.19 412 LYS A N 1
ATOM 3195 C CA . LYS A 1 412 ? 62.440 11.873 -9.099 1.00 38.19 412 LYS A CA 1
ATOM 3196 C C . LYS A 1 412 ? 62.625 10.807 -8.010 1.00 38.19 412 LYS A C 1
ATOM 3198 O O . LYS A 1 412 ? 63.080 11.100 -6.907 1.00 38.19 412 LYS A O 1
ATOM 3203 N N . GLY A 1 413 ? 62.205 9.583 -8.323 1.00 42.47 413 GLY A N 1
ATOM 3204 C CA . GLY A 1 413 ? 62.060 8.478 -7.381 1.00 42.47 413 GLY A CA 1
ATOM 3205 C C . GLY A 1 413 ? 63.360 7.999 -6.733 1.00 42.47 413 GLY A C 1
ATOM 3206 O O . GLY A 1 413 ? 64.408 7.933 -7.371 1.00 42.47 413 GLY A O 1
ATOM 3207 N N . LYS A 1 414 ? 63.253 7.583 -5.467 1.00 31.56 414 LYS A N 1
ATOM 3208 C CA . LYS A 1 414 ? 64.181 6.625 -4.859 1.00 31.56 414 LYS A CA 1
ATOM 3209 C C . LYS A 1 414 ? 63.551 5.238 -4.936 1.00 31.56 414 LYS A C 1
ATOM 3211 O O . LYS A 1 414 ? 62.442 5.029 -4.445 1.00 31.56 414 LYS A O 1
ATOM 3216 N N . GLY A 1 415 ? 64.263 4.341 -5.613 1.00 35.75 415 GLY A N 1
ATOM 3217 C CA . GLY A 1 415 ? 63.915 2.940 -5.793 1.00 35.75 415 GLY A CA 1
ATOM 3218 C C . GLY A 1 415 ? 63.684 2.235 -4.461 1.00 35.75 415 GLY A C 1
ATOM 3219 O O . GLY A 1 415 ? 64.342 2.504 -3.457 1.00 35.75 415 GLY A O 1
ATOM 3220 N N . LYS A 1 416 ? 62.692 1.352 -4.470 1.00 35.53 416 LYS A N 1
ATOM 3221 C CA . LYS A 1 416 ? 62.303 0.513 -3.347 1.00 35.53 416 LYS A CA 1
ATOM 3222 C C . LYS A 1 416 ? 63.189 -0.733 -3.385 1.00 35.53 416 LYS A C 1
ATOM 3224 O O . LYS A 1 416 ? 62.833 -1.704 -4.046 1.00 35.53 416 LYS A O 1
ATOM 3229 N N . ASP A 1 417 ? 64.344 -0.679 -2.728 1.00 32.25 417 ASP A N 1
ATOM 3230 C CA . ASP A 1 417 ? 65.190 -1.859 -2.558 1.00 32.25 417 ASP A CA 1
ATOM 3231 C C . ASP A 1 417 ? 64.618 -2.766 -1.464 1.00 32.25 417 ASP A C 1
ATOM 3233 O O . ASP A 1 417 ? 64.361 -2.346 -0.332 1.00 32.25 417 ASP A O 1
ATOM 3237 N N . LYS A 1 418 ? 64.389 -4.026 -1.839 1.00 43.16 418 LYS A N 1
ATOM 3238 C CA . LYS A 1 418 ? 64.108 -5.132 -0.925 1.00 43.16 418 LYS A CA 1
ATOM 3239 C C . LYS A 1 418 ? 65.414 -5.486 -0.213 1.00 43.16 418 LYS A C 1
ATOM 3241 O O . LYS A 1 418 ? 66.276 -6.129 -0.800 1.00 43.16 418 LYS A O 1
ATOM 3246 N N . GLY A 1 419 ? 65.537 -5.084 1.048 1.00 30.73 419 GLY A N 1
ATOM 3247 C CA . GLY A 1 419 ? 66.632 -5.469 1.934 1.00 30.73 419 GLY A CA 1
ATOM 3248 C C . GLY A 1 419 ? 66.101 -6.201 3.159 1.00 30.73 419 GLY A C 1
ATOM 3249 O O . GLY A 1 419 ? 65.465 -5.602 4.019 1.00 30.73 419 GLY A O 1
ATOM 3250 N N . ASP A 1 420 ? 66.359 -7.500 3.185 1.00 40.75 420 ASP A N 1
ATOM 3251 C CA . ASP A 1 420 ? 66.187 -8.425 4.302 1.00 40.75 420 ASP A CA 1
ATOM 3252 C C . ASP A 1 420 ? 67.086 -8.047 5.507 1.00 40.75 420 ASP A C 1
ATOM 3254 O O . ASP A 1 420 ? 68.134 -7.425 5.306 1.00 40.75 420 ASP A O 1
ATOM 3258 N N . LYS A 1 421 ? 66.673 -8.459 6.724 1.00 35.19 421 LYS A N 1
ATOM 3259 C CA . LYS A 1 421 ? 67.242 -8.296 8.100 1.00 35.19 421 LYS A CA 1
ATOM 3260 C C . LYS A 1 421 ? 66.197 -7.649 9.027 1.00 35.19 421 LYS A C 1
ATOM 3262 O O . LYS A 1 421 ? 65.762 -6.537 8.789 1.00 35.19 421 LYS A O 1
ATOM 3267 N N . GLY A 1 422 ? 65.749 -8.207 10.147 1.00 33.66 422 GLY A N 1
ATOM 3268 C CA . GLY A 1 422 ? 66.218 -9.323 10.957 1.00 33.66 422 GLY A CA 1
ATOM 3269 C C . GLY A 1 422 ? 66.053 -8.948 12.440 1.00 33.66 422 GLY A C 1
ATOM 3270 O O . GLY A 1 422 ? 66.687 -8.007 12.891 1.00 33.66 422 GLY A O 1
ATOM 3271 N N . LYS A 1 423 ? 65.238 -9.727 13.172 1.00 36.66 423 LYS A N 1
ATOM 3272 C CA . LYS A 1 423 ? 65.187 -9.929 14.644 1.00 36.66 423 LYS A CA 1
ATOM 3273 C C . LYS A 1 423 ? 64.929 -8.727 15.582 1.00 36.66 423 LYS A C 1
ATOM 3275 O O . LYS A 1 423 ? 65.757 -7.844 15.740 1.00 36.66 423 LYS A O 1
ATOM 3280 N N . GLY A 1 424 ? 63.875 -8.846 16.401 1.00 33.12 424 GLY A N 1
ATOM 3281 C CA . GLY A 1 424 ? 63.703 -8.043 17.620 1.00 33.12 424 GLY A CA 1
ATOM 3282 C C . GLY A 1 424 ? 62.452 -8.399 18.429 1.00 33.12 424 GLY A C 1
ATOM 3283 O O . GLY A 1 424 ? 61.353 -8.017 18.067 1.00 33.12 424 GLY A O 1
ATOM 3284 N N . LYS A 1 425 ? 62.643 -9.168 19.504 1.00 35.00 425 LYS A N 1
ATOM 3285 C CA . LYS A 1 425 ? 61.673 -9.710 20.478 1.00 35.00 425 LYS A CA 1
ATOM 3286 C C . LYS A 1 425 ? 60.688 -8.686 21.081 1.00 35.00 425 LYS A C 1
ATOM 3288 O O . LYS A 1 425 ? 61.084 -7.567 21.375 1.00 35.00 425 LYS A O 1
ATOM 3293 N N . GLY A 1 426 ? 59.487 -9.151 21.462 1.00 32.72 426 GLY A N 1
ATOM 3294 C CA . GLY A 1 426 ? 58.668 -8.479 22.486 1.00 32.72 426 GLY A CA 1
ATOM 3295 C C . GLY A 1 426 ? 57.193 -8.892 22.570 1.00 32.72 426 GLY A C 1
ATOM 3296 O O . GLY A 1 426 ? 56.320 -8.102 22.238 1.00 32.72 426 GLY A O 1
ATOM 3297 N N . LYS A 1 427 ? 56.890 -10.109 23.044 1.00 34.00 427 LYS A N 1
ATOM 3298 C CA . LYS A 1 427 ? 55.556 -10.458 23.583 1.00 34.00 427 LYS A CA 1
ATOM 3299 C C . LYS A 1 427 ? 55.336 -9.719 24.911 1.00 34.00 427 LYS A C 1
ATOM 3301 O O . LYS A 1 427 ? 56.242 -9.775 25.736 1.00 34.00 427 LYS A O 1
ATOM 3306 N N . ARG A 1 428 ? 54.124 -9.197 25.163 1.00 34.78 428 ARG A N 1
ATOM 3307 C CA . ARG A 1 428 ? 53.335 -9.346 26.417 1.00 34.78 428 ARG A CA 1
ATOM 3308 C C . ARG A 1 428 ? 51.903 -8.764 26.256 1.00 34.78 428 ARG A C 1
ATOM 3310 O O . ARG A 1 428 ? 51.660 -8.090 25.261 1.00 34.78 428 ARG A O 1
ATOM 3317 N N . PRO A 1 429 ? 50.934 -9.161 27.110 1.00 41.09 429 PRO A N 1
ATOM 3318 C CA . PRO A 1 429 ? 49.592 -9.562 26.680 1.00 41.09 429 PRO A CA 1
ATOM 3319 C C . PRO A 1 429 ? 48.484 -8.538 26.975 1.00 41.09 429 PRO A C 1
ATOM 3321 O O . PRO A 1 429 ? 48.675 -7.577 27.712 1.00 41.09 429 PRO A O 1
ATOM 3324 N N . ARG A 1 430 ? 47.303 -8.821 26.408 1.00 34.97 430 ARG A N 1
ATOM 3325 C CA . ARG A 1 430 ? 46.016 -8.167 26.682 1.00 34.97 430 ARG A CA 1
ATOM 3326 C C . ARG A 1 430 ? 45.620 -8.323 28.155 1.00 34.97 430 ARG A C 1
ATOM 3328 O O . ARG A 1 430 ? 45.571 -9.450 28.643 1.00 34.97 430 ARG A O 1
ATOM 3335 N N . SER A 1 431 ? 45.236 -7.223 28.795 1.00 33.94 431 SER A N 1
ATOM 3336 C CA . SER A 1 431 ? 44.366 -7.215 29.973 1.00 33.94 431 SER A CA 1
ATOM 3337 C C . SER A 1 431 ? 43.029 -6.572 29.604 1.00 33.94 431 SER A C 1
ATOM 3339 O O . SER A 1 431 ? 42.982 -5.500 29.003 1.00 33.94 431 SER A O 1
ATOM 3341 N N . ILE A 1 432 ? 41.956 -7.280 29.939 1.00 36.06 432 ILE A N 1
ATOM 3342 C CA . ILE A 1 432 ? 40.563 -6.827 29.929 1.00 36.06 432 ILE A CA 1
ATOM 3343 C C . ILE A 1 432 ? 40.326 -6.127 31.276 1.00 36.06 432 ILE A C 1
ATOM 3345 O O . ILE A 1 432 ? 40.753 -6.689 32.288 1.00 36.06 432 ILE A O 1
ATOM 3349 N N . PRO A 1 433 ? 39.663 -4.961 31.341 1.00 48.56 433 PRO A N 1
ATOM 3350 C CA . PRO A 1 433 ? 39.074 -4.485 32.580 1.00 48.56 433 PRO A CA 1
ATOM 3351 C C . PRO A 1 433 ? 37.601 -4.904 32.684 1.00 48.56 433 PRO A C 1
ATOM 3353 O O . PRO A 1 433 ? 36.878 -4.920 31.686 1.00 48.56 433 PRO A O 1
ATOM 3356 N N . TYR A 1 434 ? 37.243 -5.275 33.914 1.00 41.84 434 TYR A N 1
ATOM 3357 C CA . TYR A 1 434 ? 35.887 -5.449 34.436 1.00 41.84 434 TYR A CA 1
ATOM 3358 C C . TYR A 1 434 ? 34.992 -4.236 34.181 1.00 41.84 434 TYR A C 1
ATOM 3360 O O . TYR A 1 434 ? 35.531 -3.103 34.210 1.00 41.84 434 TYR A O 1
#

Solvent-accessible surface area (backbone atoms only — not comparable to full-atom values): 26184 Å² total; per-residue (Å²): 133,80,84,79,51,75,73,58,59,70,66,50,82,45,75,66,45,50,37,52,73,76,65,44,55,69,50,69,86,37,66,90,26,68,29,7,39,51,33,54,76,70,68,56,75,91,84,82,86,82,93,73,97,72,82,85,73,87,75,79,78,75,74,73,75,74,71,67,44,50,32,39,64,39,33,34,86,81,41,78,55,72,42,69,69,67,53,71,69,57,51,52,54,22,49,51,44,41,14,74,75,74,36,85,93,49,72,66,55,75,61,26,38,58,44,67,65,48,46,30,50,42,48,52,28,49,77,68,77,41,70,71,51,64,39,52,42,53,28,36,46,47,39,74,59,42,40,50,49,62,72,68,53,61,65,40,74,44,98,88,70,44,75,39,75,65,82,70,43,25,50,54,41,72,70,52,38,52,35,17,50,40,15,50,52,46,37,33,38,28,69,62,42,38,55,71,64,32,54,50,48,34,50,50,40,56,51,52,50,42,70,74,68,34,79,88,41,41,58,40,47,50,31,37,49,49,45,41,54,65,55,46,35,53,50,46,34,49,53,50,49,52,51,39,55,52,30,48,76,70,76,48,82,64,89,70,38,90,90,33,48,49,32,49,21,36,44,51,56,47,65,38,54,70,60,48,36,68,60,30,50,55,54,44,52,49,37,72,75,33,82,77,43,50,74,75,68,43,77,85,88,51,49,50,36,82,64,72,75,88,56,87,75,82,91,77,85,84,78,92,74,96,71,88,87,81,94,74,78,85,64,89,74,75,86,88,63,96,61,80,40,77,47,71,54,96,81,28,44,51,29,39,61,84,62,38,40,46,36,64,48,25,30,71,67,77,44,81,59,64,38,94,86,42,27,31,60,90,43,80,72,25,28,42,36,13,38,51,75,63,43,86,43,30,43,77,72,50,92,57,97,60,54,73,89,55,98,77,79,78,75,78,82,80,81,87,78,91,73,89,87,81,89,84,89,83,90,84,82,92,80,85,82,132

Foldseek 3Di:
DDDDDPVLVVPCPDPVSVCVVVPFDDDCCDCVGSNVVVCVVVVDDDDDDDDDDDDDDDPPPPPVPADWDALCLAFNVPGRDIFHFDDPVLQVLLVVLVCVPVHPPDDQDQLQAADSSNLRSLLVCVVVVHQSGGQQLQQFHPNVVSSVVQVPQFFDQDPVRDGHRDDRAHALFLVSVCRSLSNVLSSCSSSVQEDNVLSVLLNVLLVVLCVVLHSLQGLLSVVLVNCLRRPVLVVLLVVVVVVQVVQVVVVHHDPADPSRRSHVSSNCSSVVCVSCCVSGVVLSVVCVVDVVSSVVNHDPPHHHDNDPPPPPDDDDDDDDDDDDDDDDDDADQDPPDPFQDFDDDPQWTQAGRRGFGADPCQLVVNFDCDDPQWAGPVDRRHTCADRQERHNGHVVPDPDPGRDDDVVPPDDDDDDDDDDDDDDDDDDDDDDDD

pLDDT: mean 79.3, std 21.47, range [29.19, 98.62]

Mean predicted aligned error: 19.65 Å

Secondary structure (DSSP, 8-state):
-PPPPHHHHTT--SHHHHHHHTT--S-TT-TTSHHHHHHHHTT-------------------------EEGGGTT-SS---EEPPPPHHHHHHHHHHHHHHH-TT----TTTPPPHHHHHHHHHHHHTT------TTTSSSSHHHHHHHHHTPPEEEPTTS-EEEPPPPB-SSHHHHHHHHHHHHHHHHHTTSS-HHHHHHHHHHHHHHHHHH-GGGHHHHHHHHHHIIIIIHHHHHHHHHHHHHHHHHTT---S--SSSTHHHHHHHHHT-HHHHIIIIIHHHHHHHH-STTHHHH--SSSPBP------SS-----------S---PPPPP-TT--S----EETTEESB-TTSPEE-HHHHTTS---EETTTEESS-TTEE---TTT--SS-GGG-S-SS----TTTT-PPPP-------------------

Radius of gyration: 35.44 Å; Cα contacts (8 Å, |Δi|>4): 508; chains: 1; bounding box: 99×66×85 Å